Protein AF-A0AAD9UDI4-F1 (afdb_monomer_lite)

Foldseek 3Di:
DLVVVLVVVLVLLLVLLVVLLVLLCVQQVCLLVVFPPDPPPPPVVVQVPDPQVLSVLLVVLQVVVVVPAPPDDDDCVVVLCVVVCHRPNCCDLQFQQVGAAWGDPDPPDIDGNLVSLVVSLVVSLVVVLVSLVVVLVVLVVVLVVVVVCVVCVVVCLVPPQDDPVDPDPVVNVVSVVVSVVVVVVVVVVVVVVVVVVPDDPVVVVVLVVLVVVVVVVLVVLVVVLVVVLVVLVVPPPPPPDDSVVNSCSVCVSVVSVLVSLQVSLVVVVVSLVSNPDDPVRSCVVNLVSCLRHPPPPVCCVVAQHAPPPLNVLSVSLVLSLCCSQVCSGGVCSSVVVSVVSVVVVVVVVVCVVPGHDHHPDDDPSSPSVSVSSVVSSVSSVVRVVVVVCQQPPNADDSNGGHCNSDRGSCVVVVVVLVVDDPVSVVVVVVCVDPVNVVVVVVVVD

Organism: Ridgeia piscesae (NCBI:txid27915)

pLDDT: mean 74.96, std 14.23, range [34.75, 96.38]

Sequence (445 aa):
MGKKRDLSFLRWLFLVNVVIFVLMFFFATIPQLAFPDDTATPNETMYYNTPNKNIKRAYNCSALYVVDEPDNPSGVQPLIDFLLGTGWMEKKIAFYGAYKDNRVLSTSYSYNLPLAYILVVLSYFFLSLVFVVRKTANTVRDRLMDTQCNLAQYSRLAFTFWDYTISDEANSTILHKNIVRENKDLLEENQRAKDKENMSTKMKVQLWAIRIGINILVIGILALACYIVFLVKSETNYKNKTPLEQLALSFMVSLTITALNSIVPFGFKKMVPYEKYSFADEVNVTLARLIENKDWSISKIIGLQEFDIPKNILDLIYTEVLVWFGTFFAPMIPLMTVLKLVLVFYFKKLSLMYNFTPSSKTYRVGDAYFFVQIVLLGAYVVCITPIMYVVWSMSPSKGCGPFRSYDFMYETLSATIHSWPPWMEGIADFLASTAFSIPAFTTLA

InterPro domains:
  IPR012496 TMC domain [PF07810] (288-364)
  IPR038900 Transmembrane channel-like protein [PTHR23302] (8-290)

Secondary structure (DSSP, 8-state):
-HHHHHHHHHHHHHHHHHHHHHHHIIIIIHHHHHSPPPSS---HHHHHT-S-HHHHHHHHHHHHHHHTS-SS--TTHHHHHHHHT-TTTTTSTTSGGG--S-EEEETTEEE-HHHHHHHHHHHHHHHHHHHHHHHHHHHHHHHHHHHHGGGGHHHHHHHS---TT---HHHHHHHHHHHHHHHHHHHHHHHHHHHHHT--HHHHHHHHHHHHHHHHHHHHHHHHHHHHHHHHHHH---TT--HHHHHHHHHHHHHHHHHHHHHHHHHHHHHGGGG---HHHHHHHHHHHGGG-----THHHHS-----HHHHHHHHHHHHHHHHHHTTT-TTHHHHHHHHHHHHHHHHHHHHHHS-PPPS----HHHHHHHHHHHHHHHHHHHHHHHHHHHHHPPPPSSSSGGGGSSSTTHHHHHHHTTS-HHHHHHHHHHHSHHHHHHHHHHH-

Radius of gyration: 27.99 Å; chains: 1; bounding box: 73×53×74 Å

Structure (mmCIF, N/CA/C/O backbone):
data_AF-A0AAD9UDI4-F1
#
_entry.id   AF-A0AAD9UDI4-F1
#
loop_
_atom_site.group_PDB
_atom_site.id
_atom_site.type_symbol
_atom_site.label_atom_id
_atom_site.label_alt_id
_atom_site.label_comp_id
_atom_site.label_asym_id
_atom_site.label_entity_id
_atom_site.label_seq_id
_atom_site.pdbx_PDB_ins_code
_atom_site.Cartn_x
_atom_site.Cartn_y
_atom_site.Cartn_z
_atom_site.occupancy
_atom_site.B_iso_or_equiv
_atom_site.auth_seq_id
_atom_site.auth_comp_id
_atom_site.auth_asym_id
_atom_site.auth_atom_id
_atom_site.pdbx_PDB_model_num
ATOM 1 N N . MET A 1 1 ? -25.278 -12.153 13.740 1.00 34.75 1 MET A N 1
ATOM 2 C CA . MET A 1 1 ? -25.005 -11.289 12.560 1.00 34.75 1 MET A CA 1
ATOM 3 C C . MET A 1 1 ? -23.515 -11.014 12.291 1.00 34.75 1 MET A C 1
ATOM 5 O O . MET A 1 1 ? 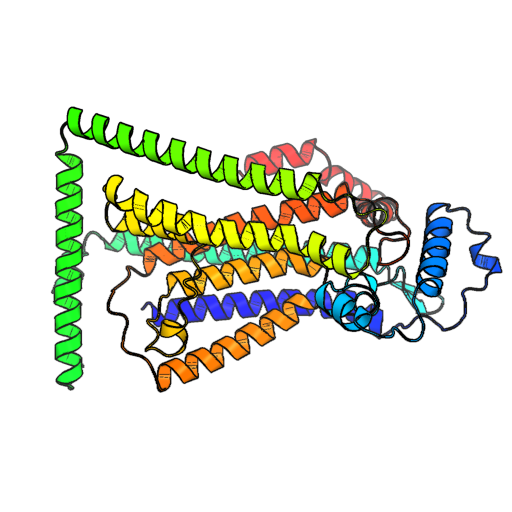-23.153 -10.993 11.120 1.00 34.75 1 MET A O 1
ATOM 9 N N . GLY A 1 2 ? -22.632 -10.877 13.296 1.00 41.66 2 GLY A N 1
ATOM 10 C CA . GLY A 1 2 ? -21.196 -10.580 13.077 1.00 41.66 2 GLY A CA 1
ATOM 11 C C . GLY A 1 2 ? -20.429 -11.557 12.178 1.00 41.66 2 GLY A C 1
ATOM 12 O O . GLY A 1 2 ? -19.783 -11.131 11.227 1.00 41.66 2 GLY A O 1
ATOM 13 N N . LYS A 1 3 ? -20.639 -12.870 12.349 1.00 43.81 3 LYS A N 1
ATOM 14 C CA . LYS A 1 3 ? -19.963 -13.923 11.561 1.00 43.81 3 LYS A CA 1
ATOM 15 C C . LYS A 1 3 ? -20.172 -13.816 10.034 1.00 43.81 3 LYS A C 1
ATOM 17 O O . LYS A 1 3 ? -19.318 -14.256 9.270 1.00 43.81 3 LYS A O 1
ATOM 22 N N . LYS A 1 4 ? -21.287 -13.224 9.568 1.00 52.34 4 LYS A N 1
ATOM 23 C CA . LYS A 1 4 ? -21.549 -12.986 8.130 1.00 52.34 4 LYS A CA 1
ATOM 24 C C . LYS A 1 4 ? -20.797 -11.759 7.586 1.00 52.34 4 LYS A C 1
ATOM 26 O O . LYS A 1 4 ? -20.401 -11.771 6.422 1.00 52.34 4 LYS A O 1
ATOM 31 N N . ARG A 1 5 ? -20.582 -10.719 8.404 1.00 60.38 5 ARG A N 1
ATOM 32 C CA . ARG A 1 5 ? -19.906 -9.472 7.998 1.00 60.38 5 ARG A CA 1
ATOM 33 C C . ARG A 1 5 ? -18.388 -9.647 7.882 1.00 60.38 5 ARG A C 1
ATOM 35 O O . ARG A 1 5 ? -17.819 -9.165 6.906 1.00 60.38 5 ARG A O 1
ATOM 42 N N . ASP A 1 6 ? -17.764 -10.423 8.772 1.00 60.69 6 ASP A N 1
ATOM 43 C CA . ASP A 1 6 ? -16.316 -10.704 8.742 1.00 60.69 6 ASP A CA 1
ATOM 44 C C . ASP A 1 6 ? -15.911 -11.461 7.473 1.00 60.69 6 ASP A C 1
ATOM 46 O O . ASP A 1 6 ? -14.985 -11.083 6.757 1.00 60.69 6 ASP A O 1
ATOM 50 N N . LEU A 1 7 ? -16.656 -12.521 7.152 1.00 67.69 7 LEU A N 1
ATOM 51 C CA . LEU A 1 7 ? -16.395 -13.337 5.970 1.00 67.69 7 LEU A CA 1
ATOM 52 C C . LEU A 1 7 ? -16.638 -12.550 4.676 1.00 67.69 7 LEU A C 1
ATOM 54 O O . LEU A 1 7 ? -15.930 -12.749 3.692 1.00 67.69 7 LEU A O 1
ATOM 58 N N . SER A 1 8 ? -17.616 -11.638 4.675 1.00 71.56 8 SER A N 1
ATOM 59 C CA . SER A 1 8 ? -17.850 -10.726 3.552 1.00 71.56 8 SER A CA 1
ATOM 60 C C . SER A 1 8 ? -16.670 -9.774 3.338 1.00 71.56 8 SER A C 1
ATOM 62 O O . SER A 1 8 ? -16.308 -9.527 2.190 1.00 71.56 8 SER A O 1
ATOM 64 N N . PHE A 1 9 ? -16.053 -9.271 4.413 1.00 77.62 9 PHE A N 1
ATOM 65 C CA . PHE A 1 9 ? -14.871 -8.413 4.325 1.00 77.62 9 PHE A CA 1
ATOM 66 C C . PHE A 1 9 ? -13.654 -9.169 3.778 1.00 77.62 9 PHE A C 1
ATOM 68 O O . PHE A 1 9 ? -13.048 -8.714 2.813 1.00 77.62 9 PHE A O 1
ATOM 75 N N . LEU A 1 10 ? -13.354 -10.361 4.307 1.00 79.19 10 LEU A N 1
ATOM 76 C CA . LEU A 1 10 ? -12.227 -11.172 3.833 1.00 79.19 10 LEU A CA 1
ATOM 77 C C . LEU A 1 10 ? -12.386 -11.584 2.358 1.00 79.19 10 LEU A C 1
ATOM 79 O O . LEU A 1 10 ? -11.431 -11.515 1.592 1.00 79.19 10 LEU A O 1
ATOM 83 N N . ARG A 1 11 ? -13.598 -11.984 1.944 1.00 84.75 11 ARG A N 1
ATOM 84 C CA . ARG A 1 11 ? -13.900 -12.321 0.539 1.00 84.75 11 ARG A CA 1
ATOM 85 C C . ARG A 1 11 ? -13.725 -11.124 -0.388 1.00 84.75 11 ARG A C 1
ATOM 87 O O . ARG A 1 11 ? -13.218 -11.280 -1.492 1.00 84.75 11 ARG A O 1
ATOM 94 N N . TRP A 1 12 ? -14.162 -9.949 0.056 1.00 86.69 12 TRP A N 1
ATOM 95 C CA . TRP A 1 12 ? -13.992 -8.712 -0.697 1.00 86.69 12 TRP A CA 1
ATOM 96 C C . TRP A 1 12 ? -12.506 -8.365 -0.856 1.00 86.69 12 TRP A C 1
ATOM 98 O O . TRP A 1 12 ? -12.067 -8.128 -1.976 1.00 86.69 12 TRP A O 1
ATOM 108 N N . LEU A 1 13 ? -11.721 -8.444 0.224 1.00 86.94 13 LEU A N 1
ATOM 109 C CA . LEU A 1 13 ? -10.280 -8.178 0.199 1.00 86.94 13 LEU A CA 1
ATOM 110 C C . LEU A 1 13 ? -9.529 -9.163 -0.707 1.00 86.94 13 LEU A C 1
ATOM 112 O O . LEU A 1 13 ? -8.665 -8.779 -1.491 1.00 86.94 13 LEU A O 1
ATOM 116 N N . PHE A 1 14 ? -9.895 -10.443 -0.637 1.00 90.88 14 PHE A N 1
ATOM 117 C CA . PHE A 1 14 ? -9.375 -11.469 -1.535 1.00 90.88 14 PHE A CA 1
ATOM 118 C C . PHE A 1 14 ? -9.647 -11.121 -3.004 1.00 90.88 14 PHE A C 1
ATOM 120 O O . PHE A 1 14 ? -8.740 -11.205 -3.826 1.00 90.88 14 PHE A O 1
ATOM 127 N N . LEU A 1 15 ? -10.868 -10.684 -3.333 1.00 91.69 15 LEU A N 1
ATOM 128 C CA . LEU A 1 15 ? -11.236 -10.307 -4.698 1.00 91.69 15 LEU A CA 1
ATOM 129 C C . LEU A 1 15 ? -10.432 -9.099 -5.194 1.00 91.69 15 LEU A C 1
ATOM 131 O O . LEU A 1 15 ? -9.954 -9.136 -6.323 1.00 91.69 15 LEU A O 1
ATOM 135 N N . VAL A 1 16 ? -10.234 -8.072 -4.360 1.00 91.75 16 VAL A N 1
ATOM 136 C CA . VAL A 1 16 ? -9.398 -6.907 -4.706 1.00 91.75 16 VAL A CA 1
ATOM 137 C C . VAL A 1 16 ? -7.974 -7.353 -5.048 1.00 91.75 16 VAL A C 1
ATOM 139 O O . VAL A 1 16 ? -7.483 -7.042 -6.131 1.00 91.75 16 VAL A O 1
ATOM 142 N N . ASN A 1 17 ? -7.352 -8.175 -4.199 1.00 94.31 17 ASN A N 1
ATOM 143 C CA . ASN A 1 17 ? -6.002 -8.692 -4.442 1.00 94.31 17 ASN A CA 1
ATOM 144 C C . ASN A 1 17 ? -5.905 -9.566 -5.704 1.00 94.31 17 ASN A C 1
ATOM 146 O O . ASN A 1 17 ? -4.922 -9.477 -6.438 1.00 94.31 17 ASN A O 1
ATOM 150 N N . VAL A 1 18 ? -6.926 -10.382 -5.994 1.00 95.50 18 VAL A N 1
ATOM 151 C CA . VAL A 1 18 ? -6.993 -11.167 -7.239 1.00 95.50 18 VAL A CA 1
ATOM 152 C C . VAL A 1 18 ? -7.091 -10.254 -8.459 1.00 95.50 18 VAL A C 1
ATOM 154 O O . VAL A 1 18 ? -6.395 -10.494 -9.439 1.00 95.50 18 VAL A O 1
ATOM 157 N N . VAL A 1 19 ? -7.908 -9.199 -8.412 1.00 95.31 19 VAL A N 1
ATOM 158 C CA . VAL A 1 19 ? -8.025 -8.236 -9.518 1.00 95.31 19 VAL A CA 1
ATOM 159 C C . VAL A 1 19 ? -6.694 -7.523 -9.762 1.00 95.31 19 VAL A C 1
ATOM 161 O O . VAL A 1 19 ? -6.252 -7.464 -10.907 1.00 95.31 19 VAL A O 1
ATOM 164 N N . ILE A 1 20 ? -6.020 -7.046 -8.708 1.00 95.44 20 ILE A N 1
ATOM 165 C CA . ILE A 1 20 ? -4.698 -6.405 -8.828 1.00 95.44 20 ILE A CA 1
ATOM 166 C C . ILE A 1 20 ? -3.686 -7.387 -9.434 1.00 95.44 20 ILE A C 1
ATOM 168 O O . ILE A 1 20 ? -2.970 -7.032 -10.371 1.00 95.44 20 ILE A O 1
ATOM 172 N N . PHE A 1 21 ? -3.659 -8.635 -8.949 1.00 96.06 21 PHE A N 1
ATOM 173 C CA . PHE A 1 21 ? -2.795 -9.676 -9.501 1.00 96.06 21 PHE A CA 1
ATOM 174 C C . PHE A 1 21 ? -3.061 -9.903 -10.989 1.00 96.06 21 PHE A C 1
ATOM 176 O O . PHE A 1 21 ? -2.122 -9.884 -11.773 1.00 96.06 21 PHE A O 1
ATOM 183 N N . VAL A 1 22 ? -4.321 -10.093 -11.384 1.00 96.38 22 VAL A N 1
ATOM 184 C CA . VAL A 1 22 ? -4.717 -10.328 -12.779 1.00 96.38 22 VAL A CA 1
ATOM 185 C C . VAL A 1 22 ? -4.260 -9.166 -13.662 1.00 96.38 22 VAL A C 1
ATOM 187 O O . VAL A 1 22 ? -3.608 -9.398 -14.675 1.00 96.38 22 VAL A O 1
ATOM 190 N N . LEU A 1 23 ? -4.512 -7.918 -13.261 1.00 95.44 23 LEU A N 1
ATOM 191 C CA . LEU A 1 23 ? -4.089 -6.744 -14.028 1.00 95.44 23 LEU A CA 1
ATOM 192 C C . LEU A 1 23 ? -2.566 -6.701 -14.226 1.00 95.44 23 LEU A C 1
ATOM 194 O O . LEU A 1 23 ? -2.099 -6.592 -15.360 1.00 95.44 23 LEU A O 1
ATOM 198 N N . MET A 1 24 ? -1.784 -6.862 -13.155 1.00 94.06 24 MET A N 1
ATOM 199 C CA . MET A 1 24 ? -0.318 -6.893 -13.254 1.00 94.06 24 MET A CA 1
ATOM 200 C C . MET A 1 24 ? 0.180 -8.096 -14.056 1.00 94.06 24 MET A C 1
ATOM 202 O O . MET A 1 24 ? 1.095 -7.975 -14.874 1.00 94.06 24 MET A O 1
ATOM 206 N N . PHE A 1 25 ? -0.428 -9.262 -13.854 1.00 94.00 25 PHE A N 1
ATOM 207 C CA . PHE A 1 25 ? -0.023 -10.493 -14.507 1.00 94.00 25 PHE A CA 1
ATOM 208 C C . PHE A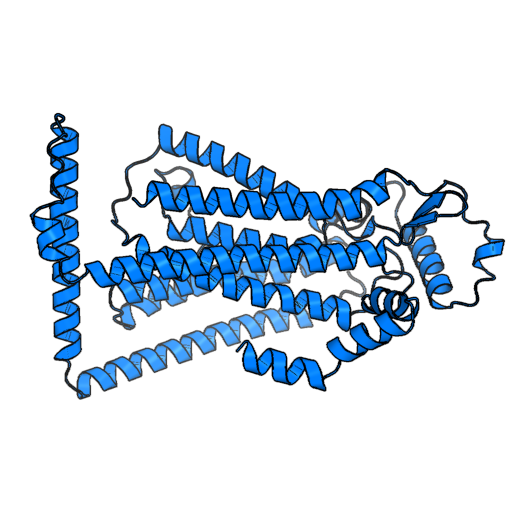 1 25 ? -0.202 -10.388 -16.023 1.00 94.00 25 PHE A C 1
ATOM 210 O O . PHE A 1 25 ? 0.764 -10.558 -16.767 1.00 94.00 25 PHE A O 1
ATOM 217 N N . PHE A 1 26 ? -1.401 -10.024 -16.480 1.00 92.88 26 PHE A N 1
ATOM 218 C CA . PHE A 1 26 ? -1.726 -9.988 -17.904 1.00 92.88 26 PHE A CA 1
ATOM 219 C C . PHE A 1 26 ? -1.021 -8.870 -18.674 1.00 92.88 26 PHE A C 1
ATOM 221 O O . PHE A 1 26 ? -0.564 -9.111 -19.787 1.00 92.88 26 PHE A O 1
ATOM 228 N N . PHE A 1 27 ? -0.913 -7.668 -18.108 1.00 91.56 27 PHE A N 1
ATOM 229 C CA . PHE A 1 27 ? -0.419 -6.505 -18.852 1.00 91.56 27 PHE A CA 1
ATOM 230 C C . PHE A 1 27 ? 1.062 -6.184 -18.610 1.00 91.56 27 PHE A C 1
ATOM 232 O O . PHE A 1 27 ? 1.684 -5.542 -19.455 1.00 91.56 27 PHE A O 1
ATOM 239 N N . ALA A 1 28 ? 1.659 -6.624 -17.498 1.00 90.44 28 ALA A N 1
ATOM 240 C CA . ALA A 1 28 ? 3.089 -6.429 -17.251 1.00 90.44 28 ALA A CA 1
ATOM 241 C C . ALA A 1 28 ? 3.876 -7.739 -17.379 1.00 90.44 28 ALA A C 1
ATOM 243 O O . ALA A 1 28 ? 4.884 -7.788 -18.083 1.00 90.44 28 ALA A O 1
ATOM 244 N N . THR A 1 29 ? 3.431 -8.821 -16.731 1.00 90.69 29 THR A N 1
ATOM 245 C CA . THR A 1 29 ? 4.267 -10.033 -16.622 1.00 90.69 29 THR A CA 1
ATOM 246 C C . THR A 1 29 ? 4.198 -10.960 -17.829 1.00 90.69 29 THR A C 1
ATOM 248 O O . THR A 1 29 ? 5.227 -11.495 -18.233 1.00 90.69 29 THR A O 1
ATOM 251 N N . ILE A 1 30 ? 3.025 -11.126 -18.450 1.00 89.62 30 ILE A N 1
ATOM 252 C CA . ILE A 1 30 ? 2.883 -11.962 -19.647 1.00 89.62 30 ILE A CA 1
ATOM 253 C C . ILE A 1 30 ? 3.705 -11.396 -20.812 1.00 89.62 30 ILE A C 1
ATOM 255 O O . ILE A 1 30 ? 4.467 -12.171 -21.380 1.00 89.62 30 ILE A O 1
ATOM 259 N N . PRO A 1 31 ? 3.657 -10.090 -21.156 1.00 86.81 31 PRO A N 1
ATOM 260 C CA . PRO A 1 31 ? 4.488 -9.549 -22.235 1.00 86.81 31 PRO A CA 1
ATOM 261 C C . PRO A 1 31 ? 5.990 -9.725 -21.984 1.00 86.81 31 PRO A C 1
ATOM 263 O O . PRO A 1 31 ? 6.748 -9.986 -22.910 1.00 86.81 31 PRO A O 1
ATOM 266 N N . GLN A 1 32 ? 6.419 -9.640 -20.723 1.00 84.31 32 GLN A N 1
ATOM 267 C CA . GLN A 1 32 ? 7.802 -9.893 -20.324 1.00 84.31 32 GLN A CA 1
ATOM 268 C C . GLN A 1 32 ? 8.217 -11.365 -20.516 1.00 84.31 32 GLN A C 1
ATOM 270 O O . GLN A 1 32 ? 9.372 -11.634 -20.836 1.00 84.31 32 GLN A O 1
ATOM 275 N N . LEU A 1 33 ? 7.302 -12.312 -20.291 1.00 85.50 33 LEU A N 1
ATOM 276 C CA . LEU A 1 33 ? 7.546 -13.755 -20.409 1.00 85.50 33 LEU A CA 1
ATOM 277 C C . LEU A 1 33 ? 7.392 -14.284 -21.838 1.00 85.50 33 LEU A C 1
ATOM 279 O O . LEU A 1 33 ? 8.125 -15.180 -22.244 1.00 85.50 33 LEU A O 1
ATOM 283 N N . ALA A 1 34 ? 6.415 -13.759 -22.573 1.00 83.00 34 ALA A N 1
ATOM 284 C CA . ALA A 1 34 ? 6.065 -14.199 -23.918 1.00 83.00 34 ALA A CA 1
ATOM 285 C C . ALA A 1 34 ? 7.059 -13.698 -24.974 1.00 83.00 34 ALA A C 1
ATOM 287 O O . ALA A 1 34 ? 7.254 -14.371 -25.982 1.00 83.00 34 ALA A O 1
ATOM 288 N N . PHE A 1 35 ? 7.697 -12.547 -24.726 1.00 74.38 35 PHE A N 1
ATOM 289 C CA . PHE A 1 35 ? 8.680 -11.933 -25.620 1.00 74.38 35 PHE A CA 1
ATOM 290 C C . PHE A 1 35 ? 10.028 -11.789 -24.898 1.00 74.38 35 PHE A C 1
ATOM 292 O O . PHE A 1 35 ? 10.403 -10.676 -24.500 1.00 74.38 35 PHE A O 1
ATOM 299 N N . PRO A 1 36 ? 10.748 -12.906 -24.664 1.00 63.44 36 PRO A N 1
ATOM 300 C CA . PRO A 1 36 ? 12.128 -12.832 -24.206 1.00 63.44 36 PRO A CA 1
ATOM 301 C C . PRO A 1 36 ? 12.946 -12.028 -25.221 1.00 63.44 36 PRO A C 1
ATOM 303 O O . PRO A 1 36 ? 12.663 -12.074 -26.416 1.00 63.44 36 PRO A O 1
ATOM 306 N N . ASP A 1 37 ? 13.918 -11.249 -24.741 1.00 61.72 37 ASP A N 1
ATOM 307 C CA . ASP A 1 37 ? 14.823 -10.534 -25.643 1.00 61.72 37 ASP A CA 1
ATOM 308 C C . ASP A 1 37 ? 15.454 -11.552 -26.591 1.00 61.72 37 ASP A C 1
ATOM 310 O O . ASP A 1 37 ? 15.987 -12.564 -26.123 1.00 61.72 37 ASP A O 1
ATOM 314 N N . ASP A 1 38 ? 15.412 -11.283 -27.897 1.00 48.44 38 ASP A N 1
ATOM 315 C CA . ASP A 1 38 ? 16.282 -11.992 -28.821 1.00 48.44 38 ASP A CA 1
ATOM 316 C C . ASP A 1 38 ? 17.700 -11.911 -28.247 1.00 48.44 38 ASP A C 1
ATOM 318 O O . ASP A 1 38 ? 18.226 -10.831 -27.979 1.00 48.44 38 ASP A O 1
ATOM 322 N N . THR A 1 39 ? 18.337 -13.063 -28.057 1.00 42.59 39 THR A N 1
ATOM 323 C CA . THR A 1 39 ? 19.748 -13.197 -27.662 1.00 42.59 39 THR A CA 1
ATOM 324 C C . THR A 1 39 ? 20.714 -12.593 -28.684 1.00 42.59 39 THR A C 1
ATOM 326 O O . THR A 1 39 ? 21.928 -12.721 -28.541 1.00 42.59 39 THR A O 1
ATOM 329 N N . ALA A 1 40 ? 20.200 -11.934 -29.722 1.00 40.81 40 ALA A N 1
ATOM 330 C CA . ALA A 1 40 ? 20.961 -10.962 -30.463 1.00 40.81 40 ALA A CA 1
ATOM 331 C C . ALA A 1 40 ? 21.312 -9.832 -29.492 1.00 40.81 40 ALA A C 1
ATOM 333 O O . ALA A 1 40 ? 20.506 -8.945 -29.216 1.00 40.81 40 ALA A O 1
ATOM 334 N N . THR A 1 41 ? 22.549 -9.862 -28.990 1.00 41.84 41 THR A N 1
ATOM 335 C CA . THR A 1 41 ? 23.316 -8.640 -28.736 1.00 41.84 41 THR A CA 1
ATOM 336 C C . THR A 1 41 ? 22.799 -7.574 -29.701 1.00 41.84 41 THR A C 1
ATOM 338 O O . THR A 1 41 ? 22.911 -7.799 -30.914 1.00 41.84 41 THR A O 1
ATOM 341 N N . PRO A 1 42 ? 22.133 -6.501 -29.233 1.00 48.66 42 PRO A N 1
ATOM 342 C CA . PRO A 1 42 ? 21.654 -5.485 -30.154 1.00 48.66 42 PRO A CA 1
ATOM 343 C C . PRO A 1 42 ? 22.873 -5.087 -30.966 1.00 48.66 42 PRO A C 1
ATOM 345 O O . PRO A 1 42 ? 23.898 -4.794 -30.353 1.00 48.66 42 PRO A O 1
ATOM 348 N N . ASN A 1 43 ? 22.802 -5.208 -32.300 1.00 47.19 43 ASN A N 1
ATOM 349 C CA . ASN A 1 43 ? 23.931 -4.923 -33.184 1.00 47.19 43 ASN A CA 1
ATOM 350 C C . ASN A 1 43 ? 24.608 -3.660 -32.657 1.00 47.19 43 ASN A C 1
ATOM 352 O O . ASN A 1 43 ? 23.994 -2.591 -32.699 1.00 47.19 43 ASN A O 1
ATOM 356 N N . GLU A 1 44 ? 25.812 -3.798 -32.088 1.00 52.41 44 GLU A N 1
ATOM 357 C CA . GLU A 1 44 ? 26.450 -2.742 -31.289 1.00 52.41 44 GLU A CA 1
ATOM 358 C C . GLU A 1 44 ? 26.473 -1.416 -32.075 1.00 52.41 44 GLU A C 1
ATOM 360 O O . GLU A 1 44 ? 26.285 -0.325 -31.537 1.00 52.41 44 GLU A O 1
ATOM 365 N N . THR A 1 45 ? 26.557 -1.537 -33.400 1.00 49.91 45 THR A N 1
ATOM 366 C CA . THR A 1 45 ? 26.513 -0.481 -34.411 1.00 49.91 45 THR A CA 1
ATOM 367 C C . THR A 1 45 ? 25.213 0.337 -34.473 1.00 49.91 45 THR A C 1
ATOM 369 O O . THR A 1 45 ? 25.282 1.544 -34.696 1.00 49.91 45 THR A O 1
ATOM 372 N N . MET A 1 46 ? 24.028 -0.244 -34.262 1.00 50.81 46 MET A N 1
ATOM 373 C CA . MET A 1 46 ? 22.750 0.496 -34.279 1.00 50.81 46 MET A CA 1
ATOM 374 C C . MET A 1 46 ? 22.580 1.353 -33.015 1.00 50.81 46 MET A C 1
ATOM 376 O O . MET A 1 46 ? 21.991 2.435 -33.044 1.00 50.81 46 MET A O 1
ATOM 380 N N . TYR A 1 47 ? 23.151 0.889 -31.906 1.00 56.72 47 TYR A N 1
ATOM 381 C CA . TYR A 1 47 ? 23.025 1.514 -30.601 1.00 56.72 47 TYR A CA 1
ATOM 382 C C . TYR A 1 47 ? 23.959 2.725 -30.422 1.00 56.72 47 TYR A C 1
ATOM 384 O O . TYR A 1 47 ? 23.517 3.786 -29.972 1.00 56.72 47 TYR A O 1
ATOM 392 N N . TYR A 1 48 ? 25.226 2.628 -30.857 1.00 55.28 48 TYR A N 1
ATOM 393 C CA . TYR A 1 48 ? 26.164 3.764 -30.827 1.00 55.28 48 TYR A CA 1
ATOM 394 C C . TYR A 1 48 ? 25.705 4.967 -31.669 1.00 55.28 48 TYR A C 1
ATOM 396 O O . TYR A 1 48 ? 26.110 6.095 -31.377 1.00 55.28 48 TYR A O 1
ATOM 404 N N . ASN A 1 49 ? 24.830 4.734 -32.652 1.00 58.81 49 ASN A N 1
ATOM 405 C CA . ASN A 1 49 ? 24.318 5.737 -33.587 1.00 58.81 49 ASN A CA 1
ATOM 406 C C . ASN A 1 49 ? 22.996 6.395 -33.149 1.00 58.81 49 ASN A C 1
ATOM 408 O O . ASN A 1 49 ? 22.470 7.245 -33.868 1.00 58.81 49 ASN A O 1
ATOM 412 N N . THR A 1 50 ? 22.442 6.043 -31.983 1.00 69.81 50 THR A N 1
ATOM 413 C CA . THR A 1 50 ? 21.202 6.667 -31.495 1.00 69.81 50 THR A CA 1
ATOM 414 C C . THR A 1 50 ? 21.466 8.106 -31.012 1.00 69.81 50 THR A C 1
ATOM 416 O O . THR A 1 50 ? 22.305 8.305 -30.130 1.00 69.81 50 THR A O 1
ATOM 419 N N . PRO A 1 51 ? 20.731 9.125 -31.510 1.00 69.75 51 PRO A N 1
ATOM 420 C CA . PRO A 1 51 ? 20.906 10.517 -31.076 1.00 69.75 51 PRO A CA 1
ATOM 421 C C . PRO A 1 51 ? 20.397 10.778 -29.645 1.00 69.75 51 PRO A C 1
ATOM 423 O O . PRO A 1 51 ? 20.738 11.792 -29.034 1.00 69.75 51 PRO A O 1
ATOM 426 N N . ASN A 1 52 ? 19.594 9.870 -29.081 1.00 78.69 52 ASN A N 1
ATOM 427 C CA . ASN A 1 52 ? 19.047 9.998 -27.733 1.00 78.69 52 ASN A CA 1
ATOM 428 C C . ASN A 1 52 ? 20.081 9.607 -26.654 1.00 78.69 52 ASN A C 1
ATOM 430 O O . ASN A 1 52 ? 20.415 8.435 -26.462 1.00 78.69 52 ASN A O 1
ATOM 434 N N . LYS A 1 53 ? 20.549 10.610 -25.900 1.00 82.19 53 LYS A N 1
ATOM 435 C CA . LYS A 1 53 ? 21.530 10.462 -24.810 1.00 82.19 53 LYS A CA 1
ATOM 436 C C . LYS A 1 53 ? 21.039 9.571 -23.661 1.00 82.19 53 LYS A C 1
ATOM 438 O O . LYS A 1 53 ? 21.860 8.907 -23.029 1.00 82.19 53 LYS A O 1
ATOM 443 N N . ASN A 1 54 ? 19.732 9.537 -23.398 1.00 79.62 54 ASN A N 1
ATOM 444 C CA . ASN A 1 54 ? 19.155 8.785 -22.280 1.00 79.62 54 ASN A CA 1
ATOM 445 C C . ASN A 1 54 ? 19.143 7.292 -22.559 1.00 79.62 54 ASN A C 1
ATOM 447 O O . ASN A 1 54 ? 19.553 6.510 -21.701 1.00 79.62 54 ASN A O 1
ATOM 451 N N . ILE A 1 55 ? 18.796 6.929 -23.796 1.00 77.56 55 ILE A N 1
ATOM 452 C CA . ILE A 1 55 ? 18.960 5.571 -24.304 1.00 77.56 55 ILE A CA 1
ATOM 453 C C . ILE A 1 55 ? 20.432 5.188 -24.166 1.00 77.56 55 ILE A C 1
ATOM 455 O O . ILE A 1 55 ? 20.700 4.238 -23.438 1.00 77.56 55 ILE A O 1
ATOM 459 N N . LYS A 1 56 ? 21.363 6.015 -24.698 1.00 78.62 56 LYS A N 1
ATOM 460 C CA . LYS A 1 56 ? 22.826 5.795 -24.636 1.00 78.62 56 LYS A CA 1
ATOM 461 C C . LYS A 1 56 ? 23.333 5.462 -23.221 1.00 78.62 56 LYS A C 1
ATOM 463 O O . LYS A 1 56 ? 24.142 4.550 -23.027 1.00 78.62 56 LYS A O 1
ATOM 468 N N . ARG A 1 57 ? 22.861 6.221 -22.231 1.00 80.00 57 ARG A N 1
ATOM 469 C CA . ARG A 1 57 ? 23.227 6.068 -20.820 1.00 80.00 57 ARG A CA 1
ATOM 470 C C . ARG A 1 57 ? 22.651 4.792 -20.206 1.00 80.00 57 ARG A C 1
ATOM 472 O O . ARG A 1 57 ? 23.363 4.135 -19.454 1.00 80.00 57 ARG A O 1
ATOM 479 N N . ALA A 1 58 ? 21.410 4.438 -20.534 1.00 79.50 58 ALA A N 1
ATOM 480 C CA . ALA A 1 58 ? 20.739 3.264 -19.988 1.00 79.50 58 ALA A CA 1
ATOM 481 C C . ALA A 1 58 ? 21.480 1.961 -20.320 1.00 79.50 58 ALA A C 1
ATOM 483 O O . ALA A 1 58 ? 21.813 1.210 -19.413 1.00 79.50 58 ALA A O 1
ATOM 484 N N . TYR A 1 59 ? 21.846 1.715 -21.581 1.00 76.31 59 TYR A N 1
ATOM 485 C CA . TYR A 1 59 ? 22.573 0.484 -21.933 1.00 76.31 59 TYR A CA 1
ATOM 486 C C . TYR A 1 59 ? 23.972 0.427 -21.333 1.00 76.31 59 TYR A C 1
ATOM 488 O O . TYR A 1 59 ? 24.372 -0.630 -20.869 1.00 76.31 59 TYR A O 1
ATOM 496 N N . ASN A 1 60 ? 24.718 1.543 -21.319 1.00 78.38 60 ASN A N 1
ATOM 497 C CA . ASN A 1 60 ? 26.044 1.561 -20.704 1.00 78.38 60 ASN A CA 1
ATOM 498 C C . ASN A 1 60 ? 25.932 1.193 -19.220 1.00 78.38 60 ASN A C 1
ATOM 500 O O . ASN A 1 60 ? 26.714 0.386 -18.728 1.00 78.38 60 ASN A O 1
ATOM 504 N N . CYS A 1 61 ? 24.926 1.737 -18.526 1.00 79.88 61 CYS A N 1
ATOM 505 C CA . CYS A 1 61 ? 24.628 1.360 -17.151 1.00 79.88 61 CYS A CA 1
ATOM 506 C C . CYS A 1 61 ? 24.201 -0.108 -17.039 1.00 79.88 61 CYS A C 1
ATOM 508 O O . CYS A 1 61 ? 24.724 -0.794 -16.175 1.00 79.88 61 CYS A O 1
ATOM 510 N N . SER A 1 62 ? 23.309 -0.613 -17.896 1.00 77.50 62 SER A N 1
ATOM 511 C CA . SER A 1 62 ? 22.884 -2.020 -17.882 1.00 77.50 62 SER A CA 1
ATOM 512 C C . SER A 1 62 ? 24.033 -2.994 -18.165 1.00 77.50 62 SER A C 1
ATOM 514 O O . SER A 1 62 ? 24.090 -4.045 -17.540 1.00 77.50 62 SER A O 1
ATOM 516 N N . ALA A 1 63 ? 24.951 -2.661 -19.076 1.00 72.50 63 ALA A N 1
ATOM 517 C CA . ALA A 1 63 ? 26.107 -3.489 -19.409 1.00 72.50 63 ALA A CA 1
ATOM 518 C C . ALA A 1 63 ? 27.100 -3.553 -18.242 1.00 72.50 63 ALA A C 1
ATOM 520 O O . ALA A 1 63 ? 27.505 -4.642 -17.852 1.00 72.50 63 ALA A O 1
ATOM 521 N N . LEU A 1 64 ? 27.417 -2.406 -17.628 1.00 70.44 64 LEU A N 1
ATOM 522 C CA . LEU A 1 64 ? 28.226 -2.354 -16.403 1.00 70.44 64 LEU A CA 1
ATOM 523 C C . LEU A 1 64 ? 27.570 -3.154 -15.267 1.00 70.44 64 LEU A C 1
ATOM 525 O O . LEU A 1 64 ? 28.228 -3.932 -14.590 1.00 70.44 64 LEU A O 1
ATOM 529 N N . TYR A 1 65 ? 26.248 -3.040 -15.136 1.00 68.88 65 TYR A N 1
ATOM 530 C CA . TYR A 1 65 ? 25.468 -3.722 -14.105 1.00 68.88 65 TYR A CA 1
ATOM 531 C C . TYR A 1 65 ? 25.475 -5.255 -14.220 1.00 68.88 65 TYR A C 1
ATOM 533 O O . TYR A 1 65 ? 25.281 -5.953 -13.229 1.00 68.88 65 TYR A O 1
ATOM 541 N N . VAL A 1 66 ? 25.658 -5.799 -15.427 1.00 66.31 66 VAL A N 1
ATOM 542 C CA . VAL A 1 66 ? 25.782 -7.250 -15.643 1.00 66.31 66 VAL A CA 1
ATOM 543 C C . VAL A 1 66 ? 27.198 -7.741 -15.334 1.00 66.31 66 VAL A C 1
ATOM 545 O O . VAL A 1 66 ? 27.342 -8.856 -14.851 1.00 66.31 66 VAL A O 1
ATOM 548 N N . VAL A 1 67 ? 28.223 -6.919 -15.578 1.00 57.47 67 VAL A N 1
ATOM 549 C CA . VAL A 1 67 ? 29.640 -7.280 -15.380 1.00 57.47 67 VAL A CA 1
ATOM 550 C C . VAL A 1 67 ? 30.062 -7.221 -13.905 1.00 57.47 67 VAL A C 1
ATOM 552 O O . VAL A 1 67 ? 30.956 -7.958 -13.502 1.00 57.47 67 VAL A O 1
ATOM 555 N N . ASP A 1 68 ? 29.406 -6.395 -13.087 1.00 58.34 68 ASP A N 1
ATOM 556 C CA . ASP A 1 68 ? 29.695 -6.277 -11.648 1.00 58.34 68 ASP A CA 1
ATOM 557 C C . ASP A 1 68 ? 29.115 -7.430 -10.794 1.00 58.34 68 ASP A C 1
ATOM 559 O O . ASP A 1 68 ? 29.375 -7.497 -9.589 1.00 58.34 68 ASP A O 1
ATOM 563 N N . GLU A 1 69 ? 28.330 -8.346 -11.375 1.00 61.03 69 GLU A N 1
ATOM 564 C CA . GLU A 1 69 ? 27.752 -9.476 -10.641 1.00 61.03 69 GLU A CA 1
ATOM 565 C C . GLU A 1 69 ? 28.718 -10.678 -10.648 1.00 61.03 69 GLU A C 1
ATOM 567 O O . GLU A 1 69 ? 29.102 -11.151 -11.717 1.00 61.03 69 GLU A O 1
ATOM 572 N N . PRO A 1 70 ? 29.140 -11.204 -9.483 1.00 60.03 70 PRO A N 1
ATOM 573 C CA . PRO A 1 70 ? 30.021 -12.364 -9.448 1.00 60.03 70 PRO A CA 1
ATOM 574 C C . PRO A 1 70 ? 29.287 -13.602 -9.984 1.00 60.03 70 PRO A C 1
ATOM 576 O O . PRO A 1 70 ? 28.277 -14.008 -9.414 1.00 60.03 70 PRO A O 1
ATOM 579 N N . ASP A 1 71 ? 29.839 -14.249 -11.018 1.00 59.66 71 ASP A N 1
ATOM 580 C CA . ASP A 1 71 ? 29.279 -15.458 -11.658 1.00 59.66 71 ASP A CA 1
ATOM 581 C C . ASP A 1 71 ? 28.995 -16.612 -10.673 1.00 59.66 71 ASP A C 1
ATOM 583 O O . ASP A 1 71 ? 28.192 -17.503 -10.951 1.00 59.66 71 ASP A O 1
ATOM 587 N N . ASN A 1 72 ? 29.651 -16.609 -9.507 1.00 63.66 72 ASN A N 1
ATOM 588 C CA . ASN A 1 72 ? 29.411 -17.561 -8.430 1.00 63.66 72 ASN A CA 1
ATOM 589 C C . ASN A 1 72 ? 29.598 -16.883 -7.055 1.00 63.66 72 ASN A C 1
ATOM 591 O O . ASN A 1 72 ? 30.716 -16.850 -6.530 1.00 63.66 72 ASN A O 1
ATOM 595 N N . PRO A 1 73 ? 28.541 -16.301 -6.460 1.00 66.00 73 PRO A N 1
ATOM 596 C CA . PRO A 1 73 ? 28.650 -15.619 -5.175 1.00 66.00 73 PRO A CA 1
ATOM 597 C C . PRO A 1 73 ? 28.971 -16.626 -4.058 1.00 66.00 73 PRO A C 1
ATOM 599 O O . PRO A 1 73 ? 28.122 -17.401 -3.623 1.00 66.00 73 PRO A O 1
ATOM 602 N N . SER A 1 74 ? 30.215 -16.626 -3.575 1.00 68.56 74 SER A N 1
ATOM 603 C CA . SER A 1 74 ? 30.664 -17.487 -2.475 1.00 68.56 74 SER A CA 1
ATOM 604 C C . SER A 1 74 ? 30.396 -16.859 -1.099 1.00 68.56 74 SER A C 1
ATOM 606 O O . SER A 1 74 ? 30.592 -15.658 -0.912 1.00 68.56 74 SER A O 1
ATOM 608 N N . GLY A 1 75 ? 30.029 -17.673 -0.104 1.00 75.44 75 GLY A N 1
ATOM 609 C CA . GLY A 1 75 ? 29.877 -17.243 1.294 1.00 75.44 75 GLY A CA 1
ATOM 610 C C . GLY A 1 75 ? 28.453 -16.809 1.663 1.00 75.44 75 GLY A C 1
ATOM 611 O O . GLY A 1 75 ? 27.484 -17.453 1.274 1.00 75.44 75 GLY A O 1
ATOM 612 N N . VAL A 1 76 ? 28.318 -15.738 2.455 1.00 77.81 76 VAL A N 1
ATOM 613 C CA . VAL A 1 76 ? 27.018 -15.233 2.957 1.00 77.81 76 VAL A CA 1
ATOM 614 C C . VAL A 1 76 ? 26.286 -14.311 1.974 1.00 77.81 76 VAL A C 1
ATOM 616 O O . VAL A 1 76 ? 25.129 -13.974 2.209 1.00 77.81 76 VAL A O 1
ATOM 619 N N . GLN A 1 77 ? 26.921 -13.929 0.862 1.00 76.88 77 GLN A N 1
ATOM 620 C CA . GLN A 1 77 ? 26.376 -12.978 -0.112 1.00 76.88 77 GLN A CA 1
ATOM 621 C C . GLN A 1 77 ? 25.013 -13.396 -0.705 1.00 76.88 77 GLN A C 1
ATOM 623 O O . GLN A 1 77 ? 24.108 -12.568 -0.689 1.00 76.88 77 GLN A O 1
ATOM 628 N N . PRO A 1 78 ? 24.775 -14.668 -1.100 1.00 81.25 78 PRO A N 1
ATOM 629 C CA . PRO A 1 78 ? 23.465 -15.083 -1.616 1.00 81.25 78 PRO A CA 1
ATOM 630 C C . PRO A 1 78 ? 22.335 -14.953 -0.588 1.00 81.25 78 PRO A C 1
ATOM 632 O O . PRO A 1 78 ? 21.191 -14.679 -0.951 1.00 81.25 78 PRO A O 1
ATOM 635 N N . LEU A 1 79 ? 22.651 -15.160 0.698 1.00 81.50 79 LEU A N 1
ATOM 636 C CA . LEU A 1 79 ? 21.709 -14.996 1.805 1.00 81.50 79 LEU A CA 1
ATOM 637 C C . LEU A 1 79 ? 21.434 -13.511 2.077 1.00 81.50 79 LEU A C 1
ATOM 639 O O . LEU A 1 79 ? 20.294 -13.145 2.342 1.00 81.50 79 LEU A O 1
ATOM 643 N N . ILE A 1 80 ? 22.461 -12.663 1.990 1.00 78.38 80 ILE A N 1
ATOM 644 C CA . ILE A 1 80 ? 22.335 -11.202 2.090 1.00 78.38 80 ILE A CA 1
ATOM 645 C C . ILE A 1 80 ? 21.441 -10.675 0.959 1.00 78.38 80 ILE A C 1
ATOM 647 O O . ILE A 1 80 ? 20.479 -9.959 1.228 1.00 78.38 80 ILE A O 1
ATOM 651 N N . ASP A 1 81 ? 21.692 -11.114 -0.274 1.00 79.19 81 ASP A N 1
ATOM 652 C CA . ASP A 1 81 ? 20.893 -10.796 -1.461 1.00 79.19 81 ASP A CA 1
ATOM 653 C C . ASP A 1 81 ? 19.444 -11.279 -1.324 1.00 79.19 81 ASP A C 1
ATOM 655 O O . ASP A 1 81 ? 18.503 -10.558 -1.659 1.00 79.19 81 ASP A O 1
ATOM 659 N N . PHE A 1 82 ? 19.240 -12.467 -0.742 1.00 83.06 82 PHE A N 1
ATOM 660 C CA . PHE A 1 82 ? 17.907 -12.974 -0.423 1.00 83.06 82 PHE A CA 1
ATOM 661 C C . PHE A 1 82 ? 17.180 -12.116 0.631 1.00 83.06 82 PHE A C 1
ATOM 663 O O . PHE A 1 82 ? 15.992 -11.836 0.497 1.00 83.06 82 PHE A O 1
ATOM 670 N N . LEU A 1 83 ? 17.864 -11.684 1.692 1.00 79.88 83 LEU A N 1
ATOM 671 C CA . LEU A 1 83 ? 17.244 -10.890 2.760 1.00 79.88 83 LEU A CA 1
ATOM 672 C C . LEU A 1 83 ? 16.941 -9.449 2.330 1.00 79.88 83 LEU A C 1
ATOM 674 O O . LEU A 1 83 ? 15.951 -8.878 2.785 1.00 79.88 83 LEU A O 1
ATOM 678 N N . LEU A 1 84 ? 17.778 -8.867 1.469 1.00 74.44 84 LEU A N 1
ATOM 679 C CA . LEU A 1 84 ? 17.620 -7.501 0.962 1.00 74.44 84 LEU A CA 1
ATOM 680 C C . LEU A 1 84 ? 16.750 -7.415 -0.299 1.00 74.44 84 LEU A C 1
ATOM 682 O O . LEU A 1 84 ? 16.247 -6.337 -0.611 1.00 74.44 84 LEU A O 1
ATOM 686 N N . GLY A 1 85 ? 16.561 -8.520 -1.026 1.00 75.38 85 GLY A N 1
ATOM 687 C CA . GLY A 1 85 ? 15.904 -8.497 -2.334 1.00 75.38 85 GLY A CA 1
ATOM 688 C C . GLY A 1 85 ? 16.785 -7.970 -3.467 1.00 75.38 85 GLY A C 1
ATOM 689 O O . GLY A 1 85 ? 16.253 -7.547 -4.490 1.00 75.38 85 GLY A O 1
ATOM 690 N N . THR A 1 86 ? 18.107 -7.983 -3.292 1.00 76.94 86 THR A N 1
ATOM 691 C CA . THR A 1 86 ? 19.105 -7.429 -4.224 1.00 76.94 86 THR A CA 1
ATOM 692 C C . THR A 1 86 ? 19.850 -8.532 -4.989 1.00 76.94 86 THR A C 1
ATOM 694 O O . THR A 1 86 ? 19.630 -9.719 -4.748 1.00 76.94 86 THR A O 1
ATOM 697 N N . GLY A 1 87 ? 20.701 -8.158 -5.952 1.00 78.06 87 GLY A N 1
ATOM 698 C CA . GLY A 1 87 ? 21.563 -9.087 -6.699 1.00 78.06 87 GLY A CA 1
ATOM 699 C C . GLY A 1 87 ? 20.786 -10.067 -7.586 1.00 78.06 87 GLY A C 1
ATOM 700 O O . GLY A 1 87 ? 20.082 -9.684 -8.519 1.00 78.06 87 GLY A O 1
ATOM 701 N N . TRP A 1 88 ? 20.845 -11.360 -7.272 1.00 76.00 88 TRP A N 1
ATOM 702 C CA . TRP A 1 88 ? 20.178 -12.377 -8.092 1.00 76.00 88 TRP A CA 1
ATOM 703 C C . TRP A 1 88 ? 18.637 -12.299 -8.038 1.00 76.00 88 TRP A C 1
ATOM 705 O O . TRP A 1 88 ? 17.958 -12.786 -8.952 1.00 76.00 88 TRP A O 1
ATOM 715 N N . MET A 1 89 ? 18.064 -11.720 -6.971 1.00 78.44 89 MET A N 1
ATOM 716 C CA . MET A 1 89 ? 16.610 -11.646 -6.764 1.00 78.44 89 MET A CA 1
ATOM 717 C C . MET A 1 89 ? 15.942 -10.552 -7.595 1.00 78.44 89 MET A C 1
ATOM 719 O O . MET A 1 89 ? 14.908 -10.808 -8.206 1.00 78.44 89 MET A O 1
ATOM 723 N N . GLU A 1 90 ? 16.539 -9.367 -7.694 1.00 79.69 90 GLU A N 1
ATOM 724 C CA . GLU A 1 90 ? 15.992 -8.218 -8.442 1.00 79.69 90 GLU A CA 1
ATOM 725 C C . GLU A 1 90 ? 15.807 -8.488 -9.946 1.00 79.69 90 GLU A C 1
ATOM 727 O O . GLU A 1 90 ? 14.975 -7.848 -10.592 1.00 79.69 90 GLU A O 1
ATOM 732 N N . LYS A 1 91 ? 16.540 -9.466 -10.500 1.00 75.81 91 LYS A N 1
ATOM 733 C CA . LYS A 1 91 ? 16.419 -9.922 -11.895 1.00 75.81 91 LYS A CA 1
ATOM 734 C C . LYS A 1 91 ? 15.273 -10.919 -12.103 1.00 75.81 91 LYS A C 1
ATOM 736 O O . LYS A 1 91 ? 14.970 -11.284 -13.240 1.00 75.81 91 LYS A O 1
ATOM 741 N N . LYS A 1 92 ? 14.620 -11.389 -11.035 1.00 86.69 92 LYS A N 1
ATOM 742 C CA . LYS A 1 92 ? 13.457 -12.283 -11.121 1.00 86.69 92 LYS A CA 1
ATOM 743 C C . LYS A 1 92 ? 12.181 -11.486 -11.375 1.00 86.69 92 LYS A C 1
ATOM 745 O O . LYS A 1 92 ? 12.003 -10.395 -10.852 1.00 86.69 92 LYS A O 1
ATOM 750 N N . ILE A 1 93 ? 11.233 -12.095 -12.091 1.00 87.19 93 ILE A N 1
ATOM 751 C CA . ILE A 1 93 ? 9.935 -11.508 -12.500 1.00 87.19 93 ILE A CA 1
ATOM 752 C C . ILE A 1 93 ? 9.120 -10.951 -11.317 1.00 87.19 93 ILE A C 1
ATOM 754 O O . ILE A 1 93 ? 8.253 -10.097 -11.495 1.00 87.19 93 ILE A O 1
ATOM 758 N N . ALA A 1 94 ? 9.395 -11.415 -10.097 1.00 87.62 94 ALA A N 1
ATOM 759 C CA . ALA A 1 94 ? 8.768 -10.893 -8.892 1.00 87.62 94 ALA A CA 1
ATOM 760 C C . ALA A 1 94 ? 9.083 -9.410 -8.631 1.00 87.62 94 ALA A C 1
ATOM 762 O O . ALA A 1 94 ? 8.252 -8.729 -8.034 1.00 87.62 94 ALA A O 1
ATOM 763 N N . PHE A 1 95 ? 10.231 -8.915 -9.100 1.00 89.69 95 PHE A N 1
ATOM 764 C CA . PHE A 1 95 ? 10.747 -7.580 -8.819 1.00 89.69 95 PHE A CA 1
ATOM 765 C C . PHE A 1 95 ? 10.737 -6.689 -10.062 1.00 89.69 95 PHE A C 1
ATOM 767 O O . PHE A 1 95 ? 10.933 -7.144 -11.187 1.00 89.69 95 PHE A O 1
ATOM 774 N N . TYR A 1 96 ? 10.553 -5.388 -9.840 1.00 88.69 96 TYR A N 1
ATOM 775 C CA . TYR A 1 96 ? 10.539 -4.345 -10.868 1.00 88.69 96 TYR A CA 1
ATOM 776 C C . TYR A 1 96 ? 11.793 -4.348 -11.768 1.00 88.69 96 TYR A C 1
ATOM 778 O O . TYR A 1 96 ? 11.685 -4.077 -12.963 1.00 88.69 96 TYR A O 1
ATOM 786 N N . GLY A 1 97 ? 12.966 -4.715 -11.236 1.00 84.06 97 GLY A N 1
ATOM 787 C CA . GLY A 1 97 ? 14.236 -4.727 -11.975 1.00 84.06 97 GLY A CA 1
ATOM 788 C C . GLY A 1 97 ? 14.285 -5.697 -13.164 1.00 84.06 97 GLY A C 1
ATOM 789 O O . GLY A 1 97 ? 15.031 -5.454 -14.113 1.00 84.06 97 GLY A O 1
ATOM 790 N N . ALA A 1 98 ? 13.463 -6.750 -13.155 1.00 83.44 98 ALA A N 1
ATOM 791 C CA . ALA A 1 98 ? 13.404 -7.748 -14.223 1.00 83.44 98 ALA A CA 1
ATOM 792 C C . ALA A 1 98 ? 12.703 -7.254 -15.498 1.00 83.44 98 ALA A C 1
ATOM 794 O O . ALA A 1 98 ? 12.920 -7.802 -16.582 1.00 83.44 98 ALA A O 1
ATOM 795 N N . TYR A 1 99 ? 11.844 -6.243 -15.375 1.00 86.12 99 TYR A N 1
ATOM 796 C CA . TYR A 1 99 ? 11.049 -5.710 -16.475 1.00 86.12 99 TYR A CA 1
ATOM 797 C C . TYR A 1 99 ? 11.922 -4.756 -17.288 1.00 86.12 99 TYR A C 1
ATOM 799 O O . TYR A 1 99 ? 12.516 -3.835 -16.734 1.00 86.12 99 TYR A O 1
ATOM 807 N N . LYS A 1 100 ? 12.044 -5.002 -18.593 1.00 79.50 100 LYS A N 1
ATOM 808 C CA . LYS A 1 100 ? 12.867 -4.175 -19.493 1.00 79.50 100 LYS A CA 1
ATOM 809 C C . LYS A 1 100 ? 11.993 -3.162 -20.235 1.00 79.50 100 LYS A C 1
ATOM 811 O O . LYS A 1 100 ? 10.795 -3.072 -19.996 1.00 79.50 100 LYS A O 1
ATOM 816 N N . ASP A 1 101 ? 12.600 -2.348 -21.080 1.00 74.88 101 ASP A N 1
ATOM 817 C CA . ASP A 1 101 ? 11.892 -1.385 -21.921 1.00 74.88 101 ASP A CA 1
ATOM 818 C C . ASP A 1 101 ? 11.130 -2.081 -23.074 1.00 74.88 101 ASP A C 1
ATOM 820 O O . ASP A 1 101 ? 10.693 -3.226 -22.946 1.00 74.88 101 ASP A O 1
ATOM 824 N N . ASN A 1 102 ? 10.866 -1.356 -24.165 1.00 71.75 102 ASN A N 1
ATOM 825 C CA . ASN A 1 102 ? 9.978 -1.777 -25.250 1.00 71.75 102 ASN A CA 1
ATOM 826 C C . ASN A 1 102 ? 10.258 -3.206 -25.748 1.00 71.75 102 ASN A C 1
ATOM 828 O O . ASN A 1 102 ? 11.375 -3.534 -26.140 1.00 71.75 102 ASN A O 1
ATOM 832 N N . ARG A 1 103 ? 9.207 -4.031 -25.803 1.00 64.25 103 ARG A N 1
ATOM 833 C CA . ARG A 1 103 ? 9.252 -5.396 -26.340 1.00 64.25 103 ARG A CA 1
ATOM 834 C C . ARG A 1 103 ? 8.882 -5.384 -27.813 1.00 64.25 103 ARG A C 1
ATOM 836 O O . ARG A 1 103 ? 7.916 -4.732 -28.192 1.00 64.25 103 ARG A O 1
ATOM 843 N N . VAL A 1 104 ? 9.611 -6.106 -28.651 1.00 61.34 104 VAL A N 1
ATOM 844 C CA . VAL A 1 104 ? 9.275 -6.242 -30.074 1.00 61.34 104 VAL A CA 1
ATOM 845 C C . VAL A 1 104 ? 8.420 -7.502 -30.234 1.00 61.34 104 VAL A C 1
ATOM 847 O O . VAL A 1 104 ? 8.895 -8.600 -29.975 1.00 61.34 104 VAL A O 1
ATOM 850 N N . LEU A 1 105 ? 7.143 -7.345 -30.601 1.00 57.47 105 LEU A N 1
ATOM 851 C CA . LEU A 1 105 ? 6.206 -8.454 -30.855 1.00 57.47 105 LEU A CA 1
ATOM 852 C C . LEU A 1 105 ? 6.454 -9.101 -32.227 1.00 57.47 105 LEU A C 1
ATOM 854 O O . LEU A 1 105 ? 6.225 -10.292 -32.410 1.00 57.47 105 LEU A O 1
ATOM 858 N N . SER A 1 106 ? 6.846 -8.282 -33.208 1.00 55.72 106 SER A N 1
ATOM 859 C CA . SER A 1 106 ? 7.140 -8.637 -34.603 1.00 55.72 106 SER A CA 1
ATOM 860 C C . SER A 1 106 ? 7.828 -7.440 -35.286 1.00 55.72 106 SER A C 1
ATOM 862 O O . SER A 1 106 ? 7.852 -6.352 -34.711 1.00 55.72 106 SER A O 1
ATOM 864 N N . THR A 1 107 ? 8.325 -7.577 -36.523 1.00 56.75 107 THR A N 1
ATOM 865 C CA . THR A 1 107 ? 9.051 -6.530 -37.287 1.00 56.75 107 THR A CA 1
ATOM 866 C C . THR A 1 107 ? 8.302 -5.196 -37.447 1.00 56.75 107 THR A C 1
ATOM 868 O O . THR A 1 107 ? 8.901 -4.214 -37.877 1.00 56.75 107 THR A O 1
ATOM 871 N N . SER A 1 108 ? 7.010 -5.134 -37.106 1.00 57.59 108 SER A N 1
ATOM 872 C CA . SER A 1 108 ? 6.170 -3.931 -37.217 1.00 57.59 108 SER A CA 1
ATOM 873 C C . SER A 1 108 ? 5.404 -3.548 -35.944 1.00 57.59 108 SER A C 1
ATOM 875 O O . SER A 1 108 ? 4.775 -2.494 -35.929 1.00 57.59 108 SER A O 1
ATOM 877 N N . TYR A 1 109 ? 5.448 -4.353 -34.874 1.00 66.50 109 TYR A N 1
ATOM 878 C CA . TYR A 1 109 ? 4.692 -4.083 -33.644 1.00 66.50 109 TYR A CA 1
ATOM 879 C C . TYR A 1 109 ? 5.604 -4.131 -32.423 1.00 66.50 109 TYR A C 1
ATOM 881 O O . TYR A 1 109 ? 6.217 -5.159 -32.136 1.00 66.50 109 TYR A O 1
ATOM 889 N N . SER A 1 110 ? 5.660 -3.026 -31.679 1.00 73.75 110 SER A N 1
ATOM 890 C CA . SER A 1 110 ? 6.340 -2.937 -30.390 1.00 73.75 110 SER A CA 1
ATOM 891 C C . SER A 1 110 ? 5.327 -2.730 -29.264 1.00 73.75 110 SER A C 1
ATOM 893 O O . SER A 1 110 ? 4.376 -1.959 -29.377 1.00 73.75 110 SER A O 1
ATOM 895 N N . TYR A 1 111 ? 5.518 -3.446 -28.163 1.00 83.00 111 TYR A N 1
ATOM 896 C CA . TYR A 1 111 ? 4.779 -3.274 -26.926 1.00 83.00 111 TYR A CA 1
ATOM 897 C C . TYR A 1 111 ? 5.574 -2.372 -25.988 1.00 83.00 111 TYR A C 1
ATOM 899 O O . TYR A 1 111 ? 6.650 -2.736 -25.503 1.00 83.00 111 TYR A O 1
ATOM 907 N N . ASN A 1 112 ? 5.039 -1.181 -25.731 1.00 85.94 112 ASN A N 1
ATOM 908 C CA . ASN A 1 112 ? 5.628 -0.228 -24.800 1.00 85.94 112 ASN A CA 1
ATOM 909 C C . ASN A 1 112 ? 5.334 -0.671 -23.358 1.00 85.94 112 ASN A C 1
ATOM 911 O O . ASN A 1 112 ? 4.313 -0.307 -22.770 1.00 85.94 112 ASN A O 1
ATOM 915 N N . LEU A 1 113 ? 6.228 -1.500 -22.806 1.00 87.38 113 LEU A N 1
ATOM 916 C CA . LEU A 1 113 ? 6.113 -2.010 -21.441 1.00 87.38 113 LEU A CA 1
ATOM 917 C C . LEU A 1 113 ? 6.097 -0.884 -20.390 1.00 87.38 113 LEU A C 1
ATOM 919 O O . LEU A 1 113 ? 5.248 -0.957 -19.504 1.00 87.38 113 LEU A O 1
ATOM 923 N N . PRO A 1 114 ? 6.936 0.171 -20.481 1.00 90.00 114 PRO A N 1
ATOM 924 C CA . PRO A 1 114 ? 6.866 1.316 -19.567 1.00 90.00 114 PRO A CA 1
ATOM 925 C C . PRO A 1 114 ? 5.477 1.962 -19.507 1.00 90.00 114 PRO A C 1
ATOM 927 O O . PRO A 1 114 ? 4.942 2.204 -18.423 1.00 90.00 114 PRO A O 1
ATOM 930 N N . LEU A 1 115 ? 4.854 2.188 -20.666 1.00 90.25 115 LEU A N 1
ATOM 931 C CA . LEU A 1 115 ? 3.527 2.796 -20.742 1.00 90.25 115 LEU A CA 1
ATOM 932 C C . LEU A 1 115 ? 2.475 1.874 -20.133 1.00 90.25 115 LEU A C 1
ATOM 934 O O . LEU A 1 115 ? 1.691 2.301 -19.285 1.00 90.25 115 LEU A O 1
ATOM 938 N N . ALA A 1 116 ? 2.478 0.605 -20.548 1.00 91.88 116 ALA A N 1
ATOM 939 C CA . ALA A 1 116 ? 1.565 -0.395 -20.018 1.00 91.88 116 ALA A CA 1
ATOM 940 C C . ALA A 1 116 ? 1.688 -0.503 -18.494 1.00 91.88 116 ALA A C 1
ATOM 942 O O . ALA A 1 116 ? 0.678 -0.567 -17.803 1.00 91.88 116 ALA A O 1
ATOM 943 N N . TYR A 1 117 ? 2.907 -0.437 -17.958 1.00 92.94 117 TYR A N 1
ATOM 944 C CA . TYR A 1 117 ? 3.156 -0.489 -16.523 1.00 92.94 117 TYR A CA 1
ATOM 945 C C . TYR A 1 117 ? 2.469 0.663 -15.773 1.00 92.94 117 TYR A C 1
ATOM 947 O O . TYR A 1 117 ? 1.732 0.409 -14.821 1.00 92.94 117 TYR A O 1
ATOM 955 N N . ILE A 1 118 ? 2.626 1.917 -16.224 1.00 92.69 118 ILE A N 1
ATOM 956 C CA . ILE A 1 118 ? 1.938 3.075 -15.615 1.00 92.69 118 ILE A CA 1
ATOM 957 C C . ILE A 1 118 ? 0.420 2.939 -15.739 1.00 92.69 118 ILE A C 1
ATOM 959 O O . ILE A 1 118 ? -0.297 3.170 -14.767 1.00 92.69 118 ILE A O 1
ATOM 963 N N . LEU A 1 119 ? -0.084 2.544 -16.910 1.00 92.75 119 LEU A N 1
ATOM 964 C CA . LEU A 1 119 ? -1.523 2.398 -17.132 1.00 92.75 119 LEU A CA 1
ATOM 965 C C . LEU A 1 119 ? -2.134 1.323 -16.234 1.00 92.75 119 LEU A C 1
ATOM 967 O O . LEU A 1 119 ? -3.209 1.531 -15.674 1.00 92.75 119 LEU A O 1
ATOM 971 N N . VAL A 1 120 ? -1.442 0.201 -16.041 1.00 94.62 120 VAL A N 1
ATOM 972 C CA . VAL A 1 120 ? -1.882 -0.850 -15.121 1.00 94.62 120 VAL A CA 1
ATOM 973 C C . VAL A 1 120 ? -1.901 -0.327 -13.693 1.00 94.62 120 VAL A C 1
ATOM 975 O O . VAL A 1 120 ? -2.892 -0.543 -12.995 1.00 94.62 120 VAL A O 1
ATOM 978 N N . VAL A 1 121 ? -0.868 0.417 -13.285 1.00 93.44 121 VAL A N 1
ATOM 979 C CA . VAL A 1 121 ? -0.801 1.043 -11.959 1.00 93.44 121 VAL A CA 1
ATOM 980 C C . VAL A 1 121 ? -1.989 1.972 -11.723 1.00 93.44 121 VAL A C 1
ATOM 982 O O . VAL A 1 121 ? -2.727 1.805 -10.752 1.00 93.44 121 VAL A O 1
ATOM 985 N N . LEU A 1 122 ? -2.242 2.887 -12.657 1.00 93.00 122 LEU A N 1
ATOM 986 C CA . LEU A 1 122 ? -3.397 3.783 -12.608 1.00 93.00 122 LEU A CA 1
ATOM 987 C C . LEU A 1 122 ? -4.720 3.006 -12.579 1.00 93.00 122 LEU A C 1
ATOM 989 O O . LEU A 1 122 ? -5.614 3.339 -11.799 1.00 93.00 122 LEU A O 1
ATOM 993 N N . SER A 1 123 ? -4.839 1.945 -13.382 1.00 93.06 123 SER A N 1
ATOM 994 C CA . SER A 1 123 ? -6.059 1.142 -13.471 1.00 93.06 123 SER A CA 1
ATOM 995 C C . SER A 1 123 ? -6.365 0.386 -12.178 1.00 93.06 123 SER A C 1
ATOM 997 O O . SER A 1 123 ? -7.511 0.411 -11.722 1.00 93.06 123 SER A O 1
ATOM 999 N N . TYR A 1 124 ? -5.369 -0.248 -11.543 1.00 94.50 124 TYR A N 1
ATOM 1000 C CA . TYR A 1 124 ? -5.614 -1.004 -10.318 1.00 94.50 124 TYR A CA 1
ATOM 1001 C C . TYR A 1 124 ? -5.893 -0.066 -9.146 1.00 94.50 124 TYR A C 1
ATOM 1003 O O . TYR A 1 124 ? -6.743 -0.398 -8.320 1.00 94.50 124 TYR A O 1
ATOM 1011 N N . PHE A 1 125 ? -5.245 1.105 -9.076 1.00 93.88 125 PHE A N 1
ATOM 1012 C CA . PHE A 1 125 ? -5.583 2.124 -8.083 1.00 93.88 125 PHE A CA 1
ATOM 1013 C C . PHE A 1 125 ? -7.023 2.591 -8.281 1.00 93.88 125 PHE A C 1
ATOM 1015 O O . PHE A 1 125 ? -7.839 2.475 -7.370 1.00 93.88 125 PHE A O 1
ATOM 1022 N N . PHE A 1 126 ? -7.391 3.008 -9.492 1.00 91.94 126 PHE A N 1
ATOM 1023 C CA . PHE A 1 126 ? -8.754 3.448 -9.784 1.00 91.94 126 PHE A CA 1
ATOM 1024 C C . PHE A 1 126 ? -9.811 2.392 -9.421 1.00 91.94 126 PHE A C 1
ATOM 1026 O O . PHE A 1 126 ? -10.776 2.690 -8.715 1.00 91.94 126 PHE A O 1
ATOM 1033 N N . LEU A 1 127 ? -9.615 1.137 -9.835 1.00 91.62 127 LEU A N 1
ATOM 1034 C CA . LEU A 1 127 ? -10.531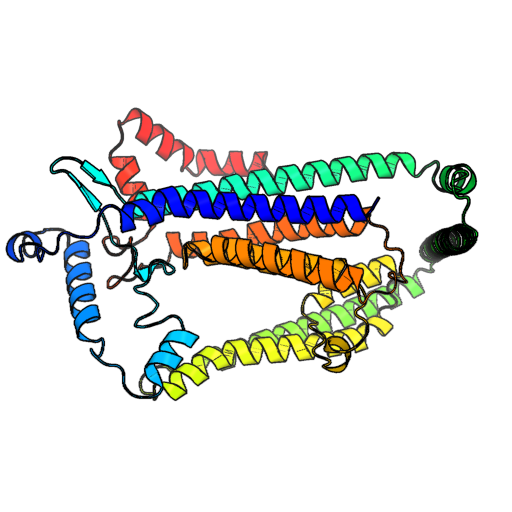 0.045 -9.498 1.00 91.62 127 LEU A CA 1
ATOM 1035 C C . LEU A 1 127 ? -10.580 -0.216 -7.987 1.00 91.62 127 LEU A C 1
ATOM 1037 O O . LEU A 1 127 ? -11.665 -0.409 -7.436 1.00 91.62 127 LEU A O 1
ATOM 1041 N N . SER A 1 128 ? -9.436 -0.167 -7.301 1.00 91.94 128 SER A N 1
ATOM 1042 C CA . SER A 1 128 ? -9.367 -0.311 -5.842 1.00 91.94 128 SER A CA 1
ATOM 1043 C C . SER A 1 128 ? -10.125 0.812 -5.133 1.00 91.94 128 SER A C 1
ATOM 1045 O O . SER A 1 128 ? -10.904 0.526 -4.225 1.00 91.94 128 SER A O 1
ATOM 1047 N N . LEU A 1 129 ? -10.004 2.063 -5.594 1.00 90.81 129 LEU A N 1
ATOM 1048 C CA . LEU A 1 129 ? -10.780 3.194 -5.080 1.00 90.81 129 LEU A CA 1
ATOM 1049 C C . LEU A 1 129 ? -12.282 2.951 -5.240 1.00 90.81 129 LEU A C 1
ATOM 1051 O O . LEU A 1 129 ? -13.027 3.078 -4.270 1.00 90.81 129 LEU A O 1
ATOM 1055 N N . VAL A 1 130 ? -12.735 2.558 -6.435 1.00 90.00 130 VAL A N 1
ATOM 1056 C CA . VAL A 1 130 ? -14.154 2.264 -6.692 1.00 90.00 130 VAL A CA 1
ATOM 1057 C C . VAL A 1 130 ? -14.657 1.159 -5.760 1.00 90.00 130 VAL A C 1
ATOM 1059 O O . VAL A 1 130 ? -15.732 1.292 -5.165 1.00 90.00 130 VAL A O 1
ATOM 1062 N N . PHE A 1 131 ? -13.887 0.082 -5.584 1.00 90.00 131 PHE A N 1
ATOM 1063 C CA . PHE A 1 131 ? -14.258 -1.009 -4.685 1.00 90.00 131 PHE A CA 1
ATOM 1064 C C . PHE A 1 131 ? -14.313 -0.575 -3.218 1.00 90.00 131 PHE A C 1
ATOM 1066 O O . PHE A 1 131 ? -15.279 -0.925 -2.533 1.00 90.00 131 PHE A O 1
ATOM 1073 N N . VAL A 1 132 ? -13.321 0.185 -2.743 1.00 89.19 132 VAL A N 1
ATOM 1074 C CA . VAL A 1 132 ? -13.262 0.701 -1.367 1.00 89.19 132 VAL A CA 1
ATOM 1075 C C . VAL A 1 132 ? -14.429 1.653 -1.120 1.00 89.19 132 VAL A C 1
ATOM 1077 O O . VAL A 1 132 ? -15.204 1.434 -0.194 1.00 89.19 132 VAL A O 1
ATOM 1080 N N . VAL A 1 133 ? -14.639 2.649 -1.985 1.00 89.50 133 VAL A N 1
ATOM 1081 C CA . VAL A 1 133 ? -15.726 3.631 -1.852 1.00 89.50 133 VAL A CA 1
ATOM 1082 C C . VAL A 1 133 ? -17.089 2.947 -1.864 1.00 89.50 133 VAL A C 1
ATOM 1084 O O . VAL A 1 133 ? -17.915 3.219 -0.993 1.00 89.50 133 VAL A O 1
ATOM 1087 N N . ARG A 1 134 ? -17.332 2.004 -2.785 1.00 87.94 134 ARG A N 1
ATOM 1088 C CA . ARG A 1 134 ? -18.599 1.258 -2.835 1.00 87.94 134 ARG A CA 1
ATOM 1089 C C . ARG A 1 134 ? -18.832 0.456 -1.555 1.00 87.94 134 ARG A C 1
ATOM 1091 O O . ARG A 1 134 ? -19.958 0.400 -1.057 1.00 87.94 134 ARG A O 1
ATOM 1098 N N . LYS A 1 135 ? -17.786 -0.171 -1.009 1.00 85.56 135 LYS A N 1
ATOM 1099 C CA . LYS A 1 135 ? -17.883 -0.941 0.236 1.00 85.56 135 LYS A CA 1
ATOM 1100 C C . LYS A 1 135 ? -18.143 -0.033 1.437 1.00 85.56 135 LYS A C 1
ATOM 1102 O O . LYS A 1 135 ? -19.036 -0.339 2.234 1.00 85.56 135 LYS A O 1
ATOM 1107 N N . THR A 1 136 ? -17.432 1.086 1.534 1.00 85.44 136 THR A N 1
ATOM 1108 C CA . THR A 1 136 ? -17.625 2.098 2.575 1.00 85.44 136 THR A CA 1
ATOM 1109 C C . THR A 1 136 ? -19.031 2.684 2.504 1.00 85.44 136 THR A C 1
ATOM 1111 O O . THR A 1 136 ? -19.726 2.681 3.513 1.00 85.44 136 THR A O 1
ATOM 1114 N N . ALA A 1 137 ? -19.510 3.075 1.319 1.00 86.50 137 ALA A N 1
ATOM 1115 C CA . ALA A 1 137 ? -20.851 3.625 1.115 1.00 86.50 137 ALA A CA 1
ATOM 1116 C C . ALA A 1 137 ? -21.960 2.651 1.541 1.00 86.50 137 ALA A C 1
ATOM 1118 O O . ALA A 1 137 ? -22.887 3.041 2.251 1.00 86.50 137 ALA A O 1
ATOM 1119 N N . ASN A 1 138 ? -21.844 1.370 1.178 1.00 84.12 138 ASN A N 1
ATOM 1120 C CA . ASN A 1 138 ? -22.786 0.346 1.636 1.00 84.12 138 ASN A CA 1
ATOM 1121 C C . ASN A 1 138 ? -22.738 0.177 3.161 1.00 84.12 138 ASN A C 1
ATOM 1123 O O . ASN A 1 138 ? -23.777 0.086 3.801 1.00 84.12 138 ASN A O 1
ATOM 1127 N N . THR A 1 139 ? -21.545 0.214 3.755 1.00 80.50 139 THR A N 1
ATOM 1128 C CA . THR A 1 139 ? -21.379 0.117 5.215 1.00 80.50 139 THR A CA 1
ATOM 1129 C C . THR A 1 139 ? -21.983 1.327 5.939 1.00 80.50 139 THR A C 1
ATOM 1131 O O . THR A 1 139 ? -22.591 1.171 6.997 1.00 80.50 139 THR A O 1
ATOM 1134 N N . VAL A 1 140 ? -21.849 2.530 5.370 1.00 80.38 140 VAL A N 1
ATOM 1135 C CA . VAL A 1 140 ? -22.481 3.757 5.880 1.00 80.38 140 VAL A CA 1
ATOM 1136 C C . VAL A 1 140 ? -24.001 3.644 5.786 1.00 80.38 140 VAL A C 1
ATOM 1138 O O . VAL A 1 140 ? -24.688 3.926 6.764 1.00 80.38 140 VAL A O 1
ATOM 1141 N N . ARG A 1 141 ? -24.530 3.191 4.643 1.00 83.62 141 ARG A N 1
ATOM 1142 C CA . ARG A 1 141 ? -25.970 2.967 4.452 1.00 83.62 141 ARG A CA 1
ATOM 1143 C C . ARG A 1 141 ? -26.522 1.993 5.491 1.00 83.62 141 ARG A C 1
ATOM 1145 O O . ARG A 1 141 ? -27.493 2.333 6.159 1.00 83.62 141 ARG A O 1
ATOM 1152 N N . ASP A 1 142 ? -25.882 0.837 5.664 1.00 77.38 142 ASP A N 1
ATOM 1153 C CA . ASP A 1 142 ? -26.297 -0.174 6.643 1.00 77.38 142 ASP A CA 1
ATOM 1154 C C . ASP A 1 142 ? -26.336 0.416 8.066 1.00 77.38 142 ASP A C 1
ATOM 1156 O O . ASP A 1 142 ? -27.272 0.177 8.825 1.00 77.38 142 ASP A O 1
ATOM 1160 N N . ARG A 1 143 ? -25.356 1.260 8.414 1.00 73.12 143 ARG A N 1
ATOM 1161 C CA . ARG A 1 143 ? -25.293 1.946 9.714 1.00 73.12 143 ARG A CA 1
ATOM 1162 C C . ARG A 1 143 ? -26.402 2.981 9.906 1.00 73.12 143 ARG A C 1
ATOM 1164 O O . ARG A 1 143 ? -26.962 3.084 10.998 1.00 73.12 143 ARG A O 1
ATOM 1171 N N . LEU A 1 144 ? -26.702 3.774 8.879 1.00 74.12 144 LEU A N 1
ATOM 1172 C CA . LEU A 1 144 ? -27.782 4.764 8.931 1.00 74.12 144 LEU A CA 1
ATOM 1173 C C . LEU A 1 144 ? -29.140 4.077 9.131 1.00 74.12 144 LEU A C 1
ATOM 1175 O O . LEU A 1 144 ? -29.937 4.540 9.947 1.00 74.12 144 LEU A O 1
ATOM 1179 N N . MET A 1 145 ? -29.356 2.937 8.467 1.00 71.12 145 MET A N 1
ATOM 1180 C CA . MET A 1 145 ? -30.555 2.114 8.656 1.00 71.12 145 MET A CA 1
ATOM 1181 C C . MET A 1 145 ? -30.640 1.538 10.079 1.00 71.12 145 MET A C 1
ATOM 1183 O O . MET A 1 145 ? -31.693 1.632 10.706 1.00 71.12 145 MET A O 1
ATOM 1187 N N . ASP A 1 146 ? -29.533 1.027 10.633 1.00 66.31 146 ASP A N 1
ATOM 1188 C CA . ASP A 1 146 ? -29.488 0.549 12.026 1.00 66.31 146 ASP A CA 1
ATOM 1189 C C . ASP A 1 146 ? -29.789 1.676 13.038 1.00 66.31 146 ASP A C 1
ATOM 1191 O O . ASP A 1 146 ? -30.448 1.444 14.053 1.00 66.31 146 ASP A O 1
ATOM 1195 N N . THR A 1 147 ? -29.363 2.914 12.758 1.00 62.25 147 THR A N 1
ATOM 1196 C CA . THR A 1 147 ? -29.564 4.063 13.662 1.00 62.25 147 THR A CA 1
ATOM 1197 C C . THR A 1 147 ? -31.038 4.472 13.761 1.00 62.25 147 THR A C 1
ATOM 1199 O O . THR A 1 147 ? -31.509 4.794 14.851 1.00 62.25 147 THR A O 1
ATOM 1202 N N . GLN A 1 148 ? -31.796 4.402 12.661 1.00 56.09 148 GLN A N 1
ATOM 1203 C CA . GLN A 1 148 ? -33.243 4.663 12.662 1.00 56.09 148 GLN A CA 1
ATOM 1204 C C . GLN A 1 148 ? -34.035 3.648 13.505 1.00 56.09 148 GLN A C 1
ATOM 1206 O O . GLN A 1 148 ? -35.079 3.994 14.056 1.00 56.09 148 GLN A O 1
ATOM 1211 N N . CYS A 1 149 ? -33.527 2.424 13.685 1.00 52.28 149 CYS A N 1
ATOM 1212 C CA . CYS A 1 149 ? -34.148 1.414 14.547 1.00 52.28 149 CYS A CA 1
ATOM 1213 C C . CYS A 1 149 ? -33.858 1.590 16.052 1.00 52.28 149 CYS A C 1
ATOM 1215 O O . CYS A 1 149 ? -34.461 0.881 16.862 1.00 52.28 149 CYS A O 1
ATOM 1217 N N . ASN A 1 150 ? -32.987 2.523 16.461 1.00 54.41 150 ASN A N 1
ATOM 1218 C CA . ASN A 1 150 ? -32.620 2.698 17.875 1.00 54.41 150 ASN A CA 1
ATOM 1219 C C . ASN A 1 150 ? -33.756 3.251 18.759 1.00 54.41 150 ASN A C 1
ATOM 1221 O O . ASN A 1 150 ? -33.719 3.051 19.971 1.00 54.41 150 ASN A O 1
ATOM 1225 N N . LEU A 1 151 ? -34.814 3.855 18.198 1.00 50.84 151 LEU A N 1
ATOM 1226 C CA . LEU A 1 151 ? -35.992 4.265 18.988 1.00 50.84 151 LEU A CA 1
ATOM 1227 C C . LEU A 1 151 ? -36.767 3.076 19.599 1.00 50.84 151 LEU A C 1
ATOM 1229 O O . LEU A 1 151 ? -37.538 3.266 20.534 1.00 50.84 151 LEU A O 1
ATOM 1233 N N . ALA A 1 152 ? -36.534 1.851 19.116 1.00 54.12 152 ALA A N 1
ATOM 1234 C CA . ALA A 1 152 ? -37.140 0.616 19.618 1.00 54.12 152 ALA A CA 1
ATOM 1235 C C . ALA A 1 152 ? -36.111 -0.331 20.269 1.00 54.12 152 ALA A C 1
ATOM 1237 O O . ALA A 1 152 ? -36.349 -1.531 20.367 1.00 54.12 152 ALA A O 1
ATOM 1238 N N . GLN A 1 153 ? -34.940 0.167 20.687 1.00 62.25 153 GLN A N 1
ATOM 1239 C CA . GLN A 1 153 ? -33.818 -0.684 21.105 1.00 62.25 153 GLN A CA 1
ATOM 1240 C C . GLN A 1 153 ? -34.161 -1.581 22.305 1.00 62.25 153 GLN A C 1
ATOM 1242 O O . GLN A 1 153 ? -33.921 -2.784 22.254 1.00 62.25 153 GLN A O 1
ATOM 1247 N N . TYR A 1 154 ? -34.794 -1.028 23.343 1.00 63.75 154 TYR A N 1
ATOM 1248 C CA . TYR A 1 154 ? -35.206 -1.799 24.521 1.00 63.75 154 TYR A CA 1
ATOM 1249 C C . TYR A 1 154 ? -36.391 -2.723 24.248 1.00 63.75 154 TYR A C 1
ATOM 1251 O O . TYR A 1 154 ? -36.397 -3.863 24.702 1.00 63.75 154 TYR A O 1
ATOM 1259 N N . SER A 1 155 ? -37.383 -2.265 23.480 1.00 67.25 155 SER A N 1
ATOM 1260 C CA . SER A 1 155 ? -38.561 -3.074 23.159 1.00 67.25 155 SER A CA 1
ATOM 1261 C C . SER A 1 155 ? -38.201 -4.240 22.240 1.00 67.25 155 SER A C 1
ATOM 1263 O O . SER A 1 155 ? -38.615 -5.367 22.488 1.00 67.25 155 SER A O 1
ATOM 1265 N N . ARG A 1 156 ? -37.349 -4.026 21.233 1.00 66.38 156 ARG A N 1
ATOM 1266 C CA . ARG A 1 156 ? -36.838 -5.101 20.375 1.00 66.38 156 ARG A CA 1
ATOM 1267 C C . ARG A 1 156 ? -36.038 -6.120 21.187 1.00 66.38 156 ARG A C 1
ATOM 1269 O O . ARG A 1 156 ? -36.246 -7.320 21.018 1.00 66.38 156 ARG A O 1
ATOM 1276 N N . LEU A 1 157 ? -35.164 -5.667 22.084 1.00 67.75 157 LEU A N 1
ATOM 1277 C CA . LEU A 1 157 ? -34.366 -6.557 22.931 1.00 67.75 157 LEU A CA 1
ATOM 1278 C C . LEU A 1 157 ? -35.230 -7.340 23.938 1.00 67.75 157 LEU A C 1
ATOM 1280 O O . LEU A 1 157 ? -34.965 -8.507 24.195 1.00 67.75 157 LEU A O 1
ATOM 1284 N N . ALA A 1 158 ? -36.289 -6.735 24.478 1.00 69.50 158 ALA A N 1
ATOM 1285 C CA . ALA A 1 158 ? -37.200 -7.413 25.397 1.00 69.50 158 ALA A CA 1
ATOM 1286 C C . ALA A 1 158 ? -38.126 -8.418 24.687 1.00 69.50 158 ALA A C 1
ATOM 1288 O O . ALA A 1 158 ? -38.341 -9.513 25.198 1.00 69.50 158 ALA A O 1
ATOM 1289 N N . PHE A 1 159 ? -38.664 -8.065 23.512 1.00 70.75 159 PHE A N 1
ATOM 1290 C CA . PHE A 1 159 ? -39.730 -8.838 22.857 1.00 70.75 159 PHE A CA 1
ATOM 1291 C C . PHE A 1 159 ? -39.268 -9.764 21.725 1.00 70.75 159 PHE A C 1
ATOM 1293 O O . PHE A 1 159 ? -39.968 -10.721 21.417 1.00 70.75 159 PHE A O 1
ATOM 1300 N N . THR A 1 160 ? -38.124 -9.507 21.083 1.00 71.00 160 THR A N 1
ATOM 1301 C CA . THR A 1 160 ? -37.698 -10.257 19.875 1.00 71.00 160 THR A CA 1
ATOM 1302 C C . THR A 1 160 ? -36.382 -11.009 20.036 1.00 71.00 160 THR A C 1
ATOM 1304 O O . THR A 1 160 ? -35.916 -11.645 19.095 1.00 71.00 160 THR A O 1
ATOM 1307 N N . PHE A 1 161 ? -35.754 -10.922 21.208 1.00 72.44 161 PHE A N 1
ATOM 1308 C CA . PHE A 1 161 ? -34.410 -11.460 21.406 1.00 72.44 161 PHE A CA 1
ATOM 1309 C C . PHE A 1 161 ? -34.398 -12.943 21.793 1.00 72.44 161 PHE A C 1
ATOM 1311 O O . PHE A 1 161 ? -33.416 -13.633 21.522 1.00 72.44 161 PHE A O 1
ATOM 1318 N N . TRP A 1 162 ? -35.471 -13.450 22.411 1.00 79.06 162 TRP A N 1
ATOM 1319 C CA . TRP A 1 162 ? -35.561 -14.869 22.742 1.00 79.06 162 TRP A CA 1
ATOM 1320 C C . TRP A 1 162 ? -35.851 -15.700 21.490 1.00 79.06 162 TRP A C 1
ATOM 1322 O O . TRP A 1 162 ? -36.861 -15.496 20.816 1.00 79.06 162 TRP A O 1
ATOM 1332 N N . ASP A 1 163 ? -34.969 -16.652 21.193 1.00 76.56 163 ASP A N 1
ATOM 1333 C CA . ASP A 1 163 ? -35.175 -17.619 20.121 1.00 76.56 163 ASP A CA 1
ATOM 1334 C C . ASP A 1 163 ? -35.910 -18.844 20.678 1.00 76.56 163 ASP A C 1
ATOM 1336 O O . ASP A 1 163 ? -35.338 -19.686 21.372 1.00 76.56 163 ASP A O 1
ATOM 1340 N N . TYR A 1 164 ? -37.206 -18.930 20.381 1.00 78.19 164 TYR A N 1
ATOM 1341 C CA . TYR A 1 164 ? -38.076 -20.015 20.839 1.00 78.19 164 TYR A CA 1
ATOM 1342 C C . TYR A 1 164 ? -37.809 -21.359 20.144 1.00 78.19 164 TYR A C 1
ATOM 1344 O O . TYR A 1 164 ? -38.402 -22.363 20.528 1.00 78.19 164 TYR A O 1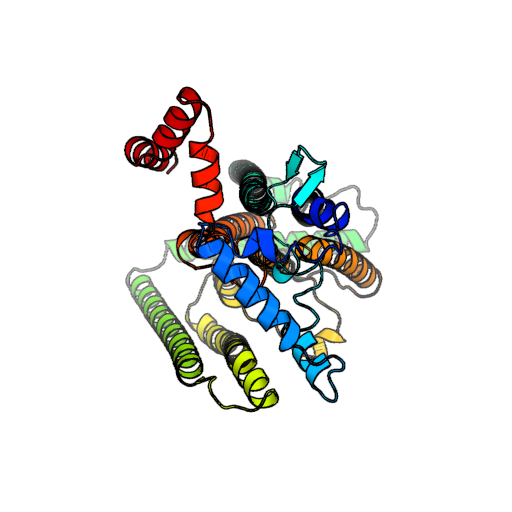
ATOM 1352 N N . THR A 1 165 ? -36.929 -21.405 19.138 1.00 77.88 165 THR A N 1
ATOM 1353 C CA . THR A 1 165 ? -36.588 -22.646 18.423 1.00 77.88 165 THR A CA 1
ATOM 1354 C C . THR A 1 165 ? -35.461 -23.444 19.087 1.00 77.88 165 THR A C 1
ATOM 1356 O O . THR A 1 165 ? -35.125 -24.538 18.634 1.00 77.88 165 THR A O 1
ATOM 1359 N N . ILE A 1 166 ? -34.890 -22.937 20.185 1.00 74.88 166 ILE A N 1
ATOM 1360 C CA . ILE A 1 166 ? -33.815 -23.605 20.923 1.00 74.88 166 ILE A CA 1
ATOM 1361 C C . ILE A 1 166 ? -34.400 -24.688 21.834 1.00 74.88 166 ILE A C 1
ATOM 1363 O O . ILE A 1 166 ? -35.030 -24.392 22.846 1.00 74.88 166 ILE A O 1
ATOM 1367 N N . SER A 1 167 ? -34.142 -25.949 21.494 1.00 75.69 167 SER A N 1
ATOM 1368 C CA . SER A 1 167 ? -34.530 -27.120 22.291 1.00 75.69 167 SER A CA 1
ATOM 1369 C C . SER A 1 167 ? -33.437 -27.612 23.248 1.00 75.69 167 SER A C 1
ATOM 1371 O O . SER A 1 167 ? -33.714 -28.428 24.119 1.00 75.69 167 SER A O 1
ATOM 1373 N N . ASP A 1 168 ? -32.195 -27.148 23.077 1.00 83.25 168 ASP A N 1
ATOM 1374 C CA . ASP A 1 168 ? -31.038 -27.574 23.869 1.00 83.25 168 ASP A CA 1
ATOM 1375 C C . ASP A 1 168 ? -30.811 -26.667 25.091 1.00 83.25 168 ASP A C 1
ATOM 1377 O O . ASP A 1 168 ? -30.683 -25.444 24.969 1.00 83.25 168 ASP A O 1
ATOM 1381 N N . GLU A 1 169 ? -30.723 -27.278 26.272 1.00 82.19 169 GLU A N 1
ATOM 1382 C CA . GLU A 1 169 ? -30.560 -26.596 27.559 1.00 82.19 169 GLU A CA 1
ATOM 1383 C C . GLU A 1 169 ? -29.200 -25.888 27.672 1.00 82.19 169 GLU A C 1
ATOM 1385 O O . GLU A 1 169 ? -29.096 -24.776 28.199 1.00 82.19 169 GLU A O 1
ATOM 1390 N N . ALA A 1 170 ? -28.143 -26.468 27.095 1.00 75.56 170 ALA A N 1
ATOM 1391 C CA . ALA A 1 170 ? -26.832 -25.824 27.077 1.00 75.56 170 ALA A CA 1
ATOM 1392 C C . ALA A 1 170 ? -26.868 -24.512 26.271 1.00 75.56 170 ALA A C 1
ATOM 1394 O O . ALA A 1 170 ? -26.362 -23.479 26.715 1.00 75.56 170 ALA A O 1
ATOM 1395 N N . ASN A 1 171 ? -27.535 -24.516 25.117 1.00 70.88 171 ASN A N 1
ATOM 1396 C CA . ASN A 1 171 ? -27.675 -23.330 24.276 1.00 70.88 171 ASN A CA 1
ATOM 1397 C C . ASN A 1 171 ? -28.627 -22.279 24.872 1.00 70.88 171 ASN A C 1
ATOM 1399 O O . ASN A 1 171 ? -28.365 -21.081 24.734 1.00 70.88 171 ASN A O 1
ATOM 1403 N N . SER A 1 172 ? -29.685 -22.689 25.582 1.00 73.12 172 SER A N 1
ATOM 1404 C CA . SER A 1 172 ? -30.620 -21.754 26.225 1.00 73.12 172 SER A CA 1
ATOM 1405 C C . SER A 1 172 ? -29.961 -20.982 27.375 1.00 73.12 172 SER A C 1
ATOM 1407 O O . SER A 1 172 ? -30.129 -19.764 27.486 1.00 73.12 172 SER A O 1
ATOM 1409 N N . THR A 1 173 ? -29.126 -21.648 28.182 1.00 76.56 173 THR A N 1
ATOM 1410 C CA . THR A 1 173 ? -28.379 -20.992 29.267 1.00 76.56 173 THR A CA 1
ATOM 1411 C C . THR A 1 173 ? -27.329 -20.014 28.736 1.00 76.56 173 THR A C 1
ATOM 1413 O O . THR A 1 173 ? -27.120 -18.950 29.328 1.00 76.56 173 THR A O 1
ATOM 1416 N N . ILE A 1 174 ? -26.696 -20.319 27.597 1.00 73.75 174 ILE A N 1
ATOM 1417 C CA . ILE A 1 174 ? -25.779 -19.401 26.904 1.00 73.75 174 ILE A CA 1
ATOM 1418 C C . ILE A 1 174 ? -26.539 -18.183 26.370 1.00 73.75 174 ILE A C 1
ATOM 1420 O O . ILE A 1 174 ? -26.096 -17.052 26.583 1.00 73.75 174 ILE A O 1
ATOM 1424 N N . LEU A 1 175 ? -27.690 -18.388 25.718 1.00 77.25 175 LEU A N 1
ATOM 1425 C CA . LEU A 1 175 ? -28.512 -17.290 25.212 1.00 77.25 175 LEU A CA 1
ATOM 1426 C C . LEU A 1 175 ? -28.974 -16.377 26.354 1.00 77.25 175 LEU A C 1
ATOM 1428 O O . LEU A 1 175 ? -28.815 -15.162 26.265 1.00 77.25 175 LEU A O 1
ATOM 1432 N N . HIS A 1 176 ? -29.454 -16.954 27.458 1.00 79.25 176 HIS A N 1
ATOM 1433 C CA . HIS A 1 176 ? -29.869 -16.201 28.639 1.00 79.25 176 HIS A CA 1
ATOM 1434 C C . HIS A 1 176 ? -28.725 -15.355 29.219 1.00 79.25 176 HIS A C 1
ATOM 1436 O O . HIS A 1 176 ? -28.891 -14.160 29.465 1.00 79.25 176 HIS A O 1
ATOM 1442 N N . LYS A 1 177 ? -27.529 -15.938 29.378 1.00 78.56 177 LYS A N 1
ATOM 1443 C CA . LYS A 1 177 ? -26.346 -15.199 29.851 1.00 78.56 177 LYS A CA 1
ATOM 1444 C C . LYS A 1 177 ? -25.962 -14.055 28.911 1.00 78.56 177 LYS A C 1
ATOM 1446 O O . LYS A 1 177 ? -25.611 -12.978 29.391 1.00 78.56 177 LYS A O 1
ATOM 1451 N N . ASN A 1 178 ? -26.049 -14.265 27.598 1.00 73.69 178 ASN A N 1
ATOM 1452 C CA . ASN A 1 178 ? -25.779 -13.219 26.611 1.00 73.69 178 ASN A CA 1
ATOM 1453 C C . ASN A 1 178 ? -26.805 -12.078 26.696 1.00 73.69 178 ASN A C 1
ATOM 1455 O O . ASN A 1 178 ? -26.398 -10.921 26.698 1.00 73.69 178 ASN A O 1
ATOM 1459 N N . ILE A 1 179 ? -28.098 -12.387 26.864 1.00 76.06 179 ILE A N 1
ATOM 1460 C CA . ILE A 1 179 ? -29.174 -11.391 27.040 1.00 76.06 179 ILE A CA 1
ATOM 1461 C C . ILE A 1 179 ? -28.931 -10.512 28.261 1.00 76.06 179 ILE A C 1
ATOM 1463 O O . ILE A 1 179 ? -29.035 -9.286 28.189 1.00 76.06 179 ILE A O 1
ATOM 1467 N N . VAL A 1 180 ? -28.641 -11.140 29.403 1.00 80.25 180 VAL A N 1
ATOM 1468 C CA . VAL A 1 180 ? -28.424 -10.423 30.664 1.00 80.25 180 VAL A CA 1
ATOM 1469 C C . VAL A 1 180 ? -27.200 -9.520 30.550 1.00 80.25 180 VAL A C 1
ATOM 1471 O O . VAL A 1 180 ? -27.242 -8.373 30.992 1.00 80.25 180 VAL A O 1
ATOM 1474 N N . ARG A 1 181 ? -26.128 -10.011 29.919 1.00 72.00 181 ARG A N 1
ATOM 1475 C CA . ARG A 1 181 ? -24.922 -9.219 29.671 1.00 72.00 181 ARG A CA 1
ATOM 1476 C C . ARG A 1 181 ? -25.208 -8.027 28.756 1.00 72.00 181 ARG A C 1
ATOM 1478 O O . ARG A 1 181 ? -24.870 -6.914 29.127 1.00 72.00 181 ARG A O 1
ATOM 1485 N N . GLU A 1 182 ? -25.887 -8.231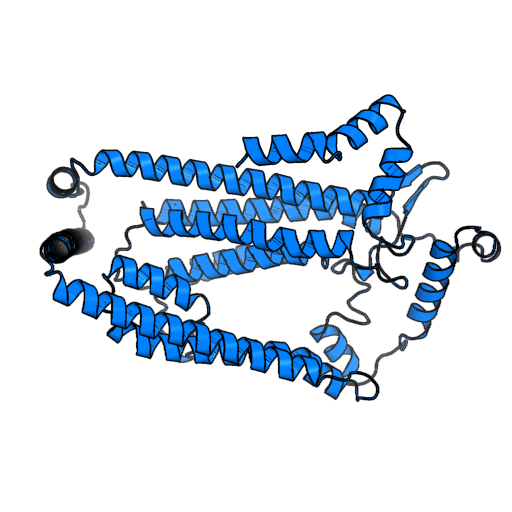 27.630 1.00 72.69 182 GLU A N 1
ATOM 1486 C CA . GLU A 1 182 ? -26.183 -7.157 26.673 1.00 72.69 182 GLU A CA 1
ATOM 1487 C C . GLU A 1 182 ? -27.090 -6.070 27.274 1.00 72.69 182 GLU A C 1
ATOM 1489 O O . GLU A 1 182 ? -26.826 -4.880 27.111 1.00 72.69 182 GLU A O 1
ATOM 1494 N N . ASN A 1 183 ? -28.105 -6.454 28.055 1.00 75.25 183 ASN A N 1
ATOM 1495 C CA . ASN A 1 183 ? -28.936 -5.499 28.797 1.00 75.25 183 ASN A CA 1
ATOM 1496 C C . ASN A 1 183 ? -28.136 -4.700 29.826 1.00 75.25 183 ASN A C 1
ATOM 1498 O O . ASN A 1 183 ? -28.317 -3.487 29.951 1.00 75.25 183 ASN A O 1
ATOM 1502 N N . LYS A 1 184 ? -27.265 -5.384 30.576 1.00 79.56 184 LYS A N 1
ATOM 1503 C CA . LYS A 1 184 ? -26.412 -4.752 31.581 1.00 79.56 184 LYS A CA 1
ATOM 1504 C C . LYS A 1 184 ? -25.463 -3.741 30.935 1.00 79.56 184 LYS A C 1
ATOM 1506 O O . LYS A 1 184 ? -25.381 -2.615 31.416 1.00 79.56 184 LYS A O 1
ATOM 1511 N N . ASP A 1 185 ? -24.826 -4.112 29.828 1.00 69.12 185 ASP A N 1
ATOM 1512 C CA . ASP A 1 185 ? -23.908 -3.242 29.090 1.00 69.12 185 ASP A CA 1
ATOM 1513 C C . ASP A 1 185 ? -24.627 -1.972 28.586 1.00 69.12 185 ASP A C 1
ATOM 1515 O O . ASP A 1 185 ? -24.127 -0.861 28.767 1.00 69.12 185 ASP A O 1
ATOM 1519 N N . LEU A 1 186 ? -25.841 -2.110 28.034 1.00 72.00 186 LEU A N 1
ATOM 1520 C CA . LEU A 1 186 ? -26.661 -0.976 27.576 1.00 72.00 186 LEU A CA 1
ATOM 1521 C C . LEU A 1 186 ? -27.116 -0.058 28.721 1.00 72.00 186 LEU A C 1
ATOM 1523 O O . LEU A 1 186 ? -27.189 1.162 28.559 1.00 72.00 186 LEU A O 1
ATOM 1527 N N . LEU A 1 187 ? -27.447 -0.628 29.883 1.00 77.25 187 LEU A N 1
ATOM 1528 C CA . LEU A 1 187 ? -27.804 0.129 31.087 1.00 77.25 187 LEU A CA 1
ATOM 1529 C C . LEU A 1 187 ? -26.618 0.938 31.616 1.00 77.25 187 LEU A C 1
ATOM 1531 O O . LEU A 1 187 ? -26.776 2.124 31.914 1.00 77.25 187 LEU A O 1
ATOM 1535 N N . GLU A 1 188 ? -25.439 0.320 31.693 1.00 75.88 188 GLU A N 1
ATOM 1536 C CA . GLU A 1 188 ? -24.208 0.996 32.104 1.00 75.88 188 GLU A CA 1
ATOM 1537 C C . GLU A 1 188 ? -23.830 2.126 31.133 1.00 75.88 188 GLU A C 1
ATOM 1539 O O . GLU A 1 188 ? -23.403 3.198 31.568 1.00 75.88 188 GLU A O 1
ATOM 1544 N N . GLU A 1 189 ? -24.018 1.931 29.824 1.00 68.69 189 GLU A N 1
ATOM 1545 C CA . GLU A 1 189 ? -23.770 2.965 28.813 1.00 68.69 189 GLU A CA 1
ATOM 1546 C C . GLU A 1 189 ? -24.703 4.177 28.991 1.00 68.69 189 GLU A C 1
ATOM 1548 O O . GLU A 1 189 ? -24.237 5.321 29.011 1.00 68.69 189 GLU A O 1
ATOM 1553 N N . ASN A 1 190 ? -26.000 3.944 29.214 1.00 70.38 190 ASN A N 1
ATOM 1554 C CA . ASN A 1 190 ? -26.976 5.015 29.431 1.00 70.38 190 ASN A CA 1
ATOM 1555 C C . ASN A 1 190 ? -26.800 5.742 30.769 1.00 70.38 190 ASN A C 1
ATOM 1557 O O . ASN A 1 190 ? -26.988 6.959 30.831 1.00 70.38 190 ASN A O 1
ATOM 1561 N N . GLN A 1 191 ? -26.411 5.037 31.835 1.00 73.44 191 GLN A N 1
ATOM 1562 C CA . GLN A 1 191 ? -26.037 5.682 33.098 1.00 73.44 191 GLN A CA 1
ATOM 1563 C C . GLN A 1 191 ? -24.842 6.616 32.898 1.00 73.44 191 GLN A C 1
ATOM 1565 O O . GLN A 1 191 ? -24.912 7.784 33.270 1.00 73.44 191 GLN A O 1
ATOM 1570 N N . ARG A 1 192 ? -23.799 6.166 32.193 1.00 67.50 192 ARG A N 1
ATOM 1571 C CA . ARG A 1 192 ? -22.629 7.008 31.899 1.00 67.50 192 ARG A CA 1
ATOM 1572 C C . ARG A 1 192 ? -22.952 8.198 30.998 1.00 67.50 192 ARG A C 1
ATOM 1574 O O . ARG A 1 192 ? -22.331 9.250 31.144 1.00 67.50 192 ARG A O 1
ATOM 1581 N N . ALA A 1 193 ? -23.887 8.056 30.058 1.00 68.62 193 ALA A N 1
ATOM 1582 C CA . ALA A 1 193 ? -24.347 9.171 29.231 1.00 68.62 193 ALA A CA 1
ATOM 1583 C C . ALA A 1 193 ? -25.027 10.254 30.086 1.00 68.62 193 ALA A C 1
ATOM 1585 O O . ALA A 1 193 ? -24.685 11.431 29.963 1.00 68.62 193 ALA A O 1
ATOM 1586 N N . LYS A 1 194 ? -25.894 9.847 31.022 1.00 70.69 194 LYS A N 1
ATOM 1587 C CA . LYS A 1 194 ? -26.516 10.753 32.001 1.00 70.69 194 LYS A CA 1
ATOM 1588 C C . LYS A 1 194 ? -25.487 11.397 32.929 1.00 70.69 194 LYS A C 1
ATOM 1590 O O . LYS A 1 194 ? -25.562 12.596 33.193 1.00 70.69 194 LYS A O 1
ATOM 1595 N N . ASP A 1 195 ? -24.489 10.638 33.373 1.00 71.31 195 ASP A N 1
ATOM 1596 C CA . ASP A 1 195 ? -23.407 11.168 34.205 1.00 71.31 195 ASP A CA 1
ATOM 1597 C C . ASP A 1 195 ? -22.583 12.224 33.450 1.00 71.31 195 ASP A C 1
ATOM 1599 O O . ASP A 1 195 ? -22.243 13.257 34.024 1.00 71.31 195 ASP A O 1
ATOM 1603 N N . LYS A 1 196 ? -22.309 12.028 32.148 1.00 67.12 196 LYS A N 1
ATOM 1604 C CA . LYS A 1 196 ? -21.635 13.025 31.289 1.00 67.12 196 LYS A CA 1
ATOM 1605 C C . LYS A 1 196 ? -22.447 14.319 31.144 1.00 67.12 196 LYS A C 1
ATOM 1607 O O . LYS A 1 196 ? -21.856 15.402 31.101 1.00 67.12 196 LYS A O 1
ATOM 1612 N N . GLU A 1 197 ? -23.770 14.217 31.070 1.00 69.56 197 GLU A N 1
ATOM 1613 C CA . GLU A 1 197 ? -24.680 15.360 30.937 1.00 69.56 197 GLU A CA 1
ATOM 1614 C C . GLU A 1 197 ? -24.738 16.185 32.234 1.00 69.56 197 GLU A C 1
ATOM 1616 O O . GLU A 1 197 ? -24.583 17.408 32.203 1.00 69.56 197 GLU A O 1
ATOM 1621 N N . ASN A 1 198 ? -24.777 15.506 33.385 1.00 68.50 198 ASN A N 1
ATOM 1622 C CA . ASN A 1 198 ? -24.811 16.110 34.722 1.00 68.50 198 ASN A CA 1
ATOM 1623 C C . ASN A 1 198 ? -23.442 16.590 35.248 1.00 68.50 198 ASN A C 1
ATOM 1625 O O . ASN A 1 198 ? -23.326 17.048 36.388 1.00 68.50 198 ASN A O 1
ATOM 1629 N N . MET A 1 199 ? -22.376 16.505 34.446 1.00 68.31 199 MET A N 1
ATOM 1630 C CA . MET A 1 199 ? -21.035 16.891 34.885 1.00 68.31 199 MET A CA 1
ATOM 1631 C C . MET A 1 199 ? -20.890 18.405 35.099 1.00 68.31 199 MET A C 1
ATOM 1633 O O . MET A 1 199 ? -20.999 19.202 34.160 1.00 68.31 199 MET A O 1
ATOM 1637 N N . SER A 1 200 ? -20.529 18.782 36.331 1.00 72.69 200 SER A N 1
ATOM 1638 C CA . SER A 1 200 ? -20.171 20.151 36.724 1.00 72.69 200 SER A CA 1
ATOM 1639 C C . SER A 1 200 ? -19.002 20.713 35.900 1.00 72.69 200 SER A C 1
ATOM 1641 O O . SER A 1 200 ? -18.024 20.020 35.600 1.00 72.69 200 SER A O 1
ATOM 1643 N N . THR A 1 201 ? -19.072 22.006 35.573 1.00 71.62 201 THR A N 1
ATOM 1644 C CA . THR A 1 201 ? -18.123 22.739 34.716 1.00 71.62 201 THR A CA 1
ATOM 1645 C C . THR A 1 201 ? -16.677 22.658 35.216 1.00 71.62 201 THR A C 1
ATOM 1647 O O . THR A 1 201 ? -15.753 22.512 34.420 1.00 71.62 201 THR A O 1
ATOM 1650 N N . LYS A 1 202 ? -16.463 22.657 36.539 1.00 74.12 202 LYS A N 1
ATOM 1651 C CA . LYS A 1 202 ? -15.128 22.538 37.153 1.00 74.12 202 LYS A CA 1
ATOM 1652 C C . LYS A 1 202 ? -14.485 21.172 36.892 1.00 74.12 202 LYS A C 1
ATOM 1654 O O . LYS A 1 202 ? -13.295 21.091 36.596 1.00 74.12 202 LYS A O 1
ATOM 1659 N N . MET A 1 203 ? -15.281 20.106 36.955 1.00 70.81 203 MET A N 1
ATOM 1660 C CA . MET A 1 203 ? -14.814 18.747 36.681 1.00 70.81 203 MET A CA 1
ATOM 1661 C C . MET A 1 203 ? -14.547 18.544 35.186 1.00 70.81 203 MET A C 1
ATOM 1663 O O . MET A 1 203 ? -13.560 17.905 34.833 1.00 70.81 203 MET A O 1
ATOM 1667 N N . LYS A 1 204 ? -15.342 19.174 34.307 1.00 73.75 204 LYS A N 1
ATOM 1668 C CA . LYS A 1 204 ? -15.072 19.213 32.859 1.00 73.75 204 LYS A CA 1
ATOM 1669 C C . LYS A 1 204 ? -13.712 19.853 32.562 1.00 73.75 204 LYS A C 1
ATOM 1671 O O . LYS A 1 204 ? -12.912 19.249 31.855 1.00 73.75 204 LYS A O 1
ATOM 1676 N N . VAL A 1 205 ? -13.414 21.018 33.141 1.00 77.69 205 VAL A N 1
ATOM 1677 C CA . VAL A 1 205 ? -12.133 21.719 32.921 1.00 77.69 205 VAL A CA 1
ATOM 1678 C C . VAL A 1 205 ? -10.936 20.888 33.396 1.00 77.69 205 VAL A C 1
ATOM 1680 O O . VAL A 1 205 ? -9.964 20.751 32.659 1.00 77.69 205 VAL A O 1
ATOM 1683 N N . GLN A 1 206 ? -11.014 20.266 34.578 1.00 78.31 206 GLN A N 1
ATOM 1684 C CA . GLN A 1 206 ? -9.945 19.385 35.074 1.00 78.31 206 GLN A CA 1
ATOM 1685 C C . GLN A 1 206 ? -9.706 18.176 34.160 1.00 78.31 206 GLN A C 1
ATOM 1687 O O . GLN A 1 206 ? -8.564 17.793 33.912 1.00 78.31 206 GLN A O 1
ATOM 1692 N N . LEU A 1 207 ? -10.775 17.588 33.629 1.00 75.31 207 LEU A N 1
ATOM 1693 C CA . LEU A 1 207 ? -10.698 16.405 32.778 1.00 75.31 207 LEU A CA 1
ATOM 1694 C C . LEU A 1 207 ? -10.125 16.742 31.391 1.00 75.31 207 LEU A C 1
ATOM 1696 O O . LEU A 1 207 ? -9.279 16.011 30.878 1.00 75.31 207 LEU A O 1
ATOM 1700 N N . TRP A 1 208 ? -10.510 17.885 30.814 1.00 77.44 208 TRP A N 1
ATOM 1701 C CA . TRP A 1 208 ? -9.902 18.405 29.585 1.00 77.44 208 TRP A CA 1
ATOM 1702 C C . TRP A 1 208 ? -8.426 18.774 29.774 1.00 77.44 208 TRP A C 1
ATOM 1704 O O . TRP A 1 208 ? -7.619 18.458 28.904 1.00 77.44 208 TRP A O 1
ATOM 1714 N N . ALA A 1 209 ? -8.045 19.354 30.917 1.00 78.62 209 ALA A N 1
ATOM 1715 C CA . ALA A 1 209 ? -6.647 19.662 31.224 1.00 78.62 209 ALA A CA 1
ATOM 1716 C C . ALA A 1 209 ? -5.771 18.397 31.289 1.00 78.62 209 ALA A C 1
ATOM 1718 O O . ALA A 1 209 ? -4.687 18.370 30.709 1.00 78.62 209 ALA A O 1
ATOM 1719 N N . ILE A 1 210 ? -6.265 17.323 31.919 1.00 77.44 210 ILE A N 1
ATOM 1720 C CA . ILE A 1 210 ? -5.577 16.021 31.955 1.00 77.44 210 ILE A CA 1
ATOM 1721 C C . ILE A 1 210 ? -5.414 15.448 30.540 1.00 77.44 210 ILE A C 1
ATOM 1723 O O . ILE A 1 210 ? -4.325 15.008 30.177 1.00 77.44 210 ILE A O 1
ATOM 1727 N N . ARG A 1 211 ? -6.464 15.498 29.710 1.00 77.50 211 ARG A N 1
ATOM 1728 C CA . ARG A 1 211 ? -6.412 14.997 28.324 1.00 77.50 211 ARG A CA 1
ATOM 1729 C C . ARG A 1 211 ? -5.446 15.783 27.446 1.00 77.50 211 ARG A C 1
ATOM 1731 O O . ARG A 1 211 ? -4.708 15.184 26.672 1.00 77.50 211 ARG A O 1
ATOM 1738 N N . ILE A 1 212 ? -5.429 17.109 27.571 1.00 80.06 212 ILE A N 1
ATOM 1739 C CA . ILE A 1 212 ? -4.476 17.964 26.854 1.00 80.06 212 ILE A CA 1
ATOM 1740 C C . ILE A 1 212 ? -3.048 17.632 27.297 1.00 80.06 212 ILE A C 1
ATOM 1742 O O . ILE A 1 212 ? -2.191 17.422 26.444 1.00 80.06 212 ILE A O 1
ATOM 1746 N N . GLY A 1 213 ? -2.804 17.496 28.604 1.00 80.19 213 GLY A N 1
ATOM 1747 C CA . GLY A 1 213 ? -1.489 17.127 29.132 1.00 80.19 213 GLY A CA 1
ATOM 1748 C C . GLY A 1 213 ? -0.993 15.777 28.610 1.00 80.19 213 GLY A C 1
ATOM 1749 O O . GLY A 1 213 ? 0.151 15.667 28.172 1.00 80.19 213 GLY A O 1
ATOM 1750 N N . ILE A 1 214 ? -1.862 14.763 28.584 1.00 78.81 214 ILE A N 1
ATOM 1751 C CA . ILE A 1 214 ? -1.498 13.427 28.095 1.00 78.81 214 ILE A CA 1
ATOM 1752 C C . ILE A 1 214 ? -1.301 13.427 26.575 1.00 78.81 214 ILE A C 1
ATOM 1754 O O . ILE A 1 214 ? -0.331 12.845 26.101 1.00 78.81 214 ILE A O 1
ATOM 1758 N N . ASN A 1 215 ? -2.125 14.137 25.799 1.00 77.19 215 ASN A N 1
ATOM 1759 C CA . ASN A 1 215 ? -1.924 14.250 24.351 1.00 77.19 215 ASN A CA 1
ATOM 1760 C C . ASN A 1 215 ? -0.648 15.026 23.983 1.00 77.19 215 ASN A C 1
ATOM 1762 O O . ASN A 1 215 ? 0.043 14.629 23.049 1.00 77.19 215 ASN A O 1
ATOM 1766 N N . ILE A 1 216 ? -0.286 16.082 24.722 1.00 84.38 216 ILE A N 1
ATOM 1767 C CA . ILE A 1 216 ? 1.006 16.773 24.548 1.00 84.38 216 ILE A CA 1
ATOM 1768 C C . ILE A 1 216 ? 2.160 15.806 24.823 1.00 84.38 216 ILE A C 1
ATOM 1770 O O . ILE A 1 216 ? 3.121 15.749 24.057 1.00 84.38 216 ILE A O 1
ATOM 1774 N N . LEU A 1 217 ? 2.052 15.006 25.885 1.00 80.94 217 LEU A N 1
ATOM 1775 C CA . LEU A 1 217 ? 3.062 14.014 26.235 1.00 80.94 217 LEU A CA 1
ATOM 1776 C C . LEU A 1 217 ? 3.173 12.903 25.175 1.00 80.94 217 LEU A C 1
ATOM 1778 O O . LEU A 1 217 ? 4.281 12.506 24.821 1.00 80.94 217 LEU A O 1
ATOM 1782 N N . VAL A 1 218 ? 2.050 12.455 24.608 1.00 79.31 218 VAL A N 1
ATOM 1783 C CA . VAL A 1 218 ? 2.005 11.516 23.473 1.00 79.31 218 VAL A CA 1
ATOM 1784 C C . VAL A 1 218 ? 2.724 12.102 22.256 1.00 79.31 218 VAL A C 1
ATOM 1786 O O . VAL A 1 218 ? 3.580 11.436 21.680 1.00 79.31 218 VAL A O 1
ATOM 1789 N N . ILE A 1 219 ? 2.433 13.356 21.894 1.00 81.56 219 ILE A N 1
ATOM 1790 C CA . ILE A 1 219 ? 3.104 14.050 20.783 1.00 81.56 219 ILE A CA 1
ATOM 1791 C C . ILE A 1 219 ? 4.611 14.163 21.049 1.00 81.56 219 ILE A C 1
ATOM 1793 O O . ILE A 1 219 ? 5.403 13.927 20.142 1.00 81.56 219 ILE A O 1
ATOM 1797 N N . GLY A 1 220 ? 5.020 14.454 22.287 1.00 86.56 220 GLY A N 1
ATOM 1798 C CA . GLY A 1 220 ? 6.431 14.505 22.679 1.00 86.56 220 GLY A CA 1
ATOM 1799 C C . GLY A 1 220 ? 7.154 13.163 22.520 1.00 86.56 220 GLY A C 1
ATOM 1800 O O . GLY A 1 220 ? 8.257 13.124 21.978 1.00 86.56 220 GLY A O 1
ATOM 1801 N N . ILE A 1 221 ? 6.524 12.056 22.927 1.00 83.06 221 ILE A N 1
ATOM 1802 C CA . ILE A 1 221 ? 7.079 10.702 22.750 1.00 83.06 221 ILE A CA 1
ATOM 1803 C C . ILE A 1 221 ? 7.200 10.349 21.264 1.00 83.06 221 ILE A C 1
ATOM 1805 O O . ILE A 1 221 ? 8.232 9.828 20.846 1.00 83.06 221 ILE A O 1
ATOM 1809 N N . LEU A 1 222 ? 6.182 10.666 20.459 1.00 83.19 222 LEU A N 1
ATOM 1810 C CA . LEU A 1 222 ? 6.211 10.431 19.013 1.00 83.19 222 LEU A CA 1
ATOM 1811 C C . LEU A 1 222 ? 7.287 11.279 18.318 1.00 83.19 222 LEU A C 1
ATOM 1813 O O . LEU A 1 222 ? 8.020 10.769 17.475 1.00 83.19 222 LEU A O 1
ATOM 1817 N N . ALA A 1 223 ? 7.441 12.549 18.701 1.00 87.44 223 ALA A N 1
ATOM 1818 C CA . ALA A 1 223 ? 8.487 13.420 18.171 1.00 87.44 223 ALA A CA 1
ATOM 1819 C C . ALA A 1 223 ? 9.892 12.908 18.528 1.00 87.44 223 ALA A C 1
ATOM 1821 O O . ALA A 1 223 ? 10.772 12.887 17.668 1.00 87.44 223 ALA A O 1
ATOM 1822 N N . LEU A 1 224 ? 10.091 12.435 19.764 1.00 87.31 224 LEU A N 1
ATOM 1823 C CA . LEU A 1 224 ? 11.349 11.824 20.194 1.00 87.31 224 LEU A CA 1
ATOM 1824 C C . LEU A 1 224 ? 11.648 10.539 19.411 1.00 87.31 224 LEU A C 1
ATOM 1826 O O . LEU A 1 224 ? 12.773 10.351 18.958 1.00 87.31 224 LEU A O 1
ATOM 1830 N N . ALA A 1 225 ? 10.646 9.682 19.202 1.00 84.62 225 ALA A N 1
ATOM 1831 C CA . ALA A 1 225 ? 10.779 8.473 18.393 1.00 84.62 225 ALA A CA 1
ATOM 1832 C C . ALA A 1 225 ? 11.203 8.805 16.950 1.00 84.62 225 ALA A C 1
ATOM 1834 O O . ALA A 1 225 ? 12.181 8.249 16.449 1.00 84.62 225 ALA A O 1
ATOM 1835 N N . CYS A 1 226 ? 10.541 9.775 16.312 1.00 84.81 226 CYS A N 1
ATOM 1836 C CA . CYS A 1 226 ? 10.914 10.263 14.982 1.00 84.81 226 CYS A CA 1
ATOM 1837 C C . CYS A 1 226 ? 12.334 10.849 14.947 1.00 84.81 226 CYS A C 1
ATOM 1839 O O . CYS A 1 226 ? 13.072 10.606 13.994 1.00 84.81 226 CYS A O 1
ATOM 1841 N N . TYR A 1 227 ? 12.738 11.589 15.982 1.00 88.56 227 TYR A N 1
ATOM 1842 C CA . TYR A 1 227 ? 14.082 12.154 16.085 1.00 88.56 227 TYR A CA 1
ATOM 1843 C C . TYR A 1 227 ? 15.164 11.069 16.194 1.00 88.56 227 TYR A C 1
ATOM 1845 O O . TYR A 1 227 ? 16.176 11.146 15.502 1.00 88.56 227 TYR A O 1
ATOM 1853 N N . ILE A 1 228 ? 14.931 10.013 16.982 1.00 85.06 228 ILE A N 1
ATOM 1854 C CA . ILE A 1 228 ? 15.835 8.852 17.073 1.00 85.06 228 ILE A CA 1
ATOM 1855 C C . ILE A 1 228 ? 15.966 8.174 15.703 1.00 85.06 228 ILE A C 1
ATOM 1857 O O . ILE A 1 228 ? 17.080 7.899 15.262 1.00 85.06 228 ILE A O 1
ATOM 1861 N N . VAL A 1 229 ? 14.854 7.943 14.997 1.00 84.50 229 VAL A N 1
ATOM 1862 C CA . VAL A 1 229 ? 14.880 7.355 13.644 1.00 84.50 229 VAL A CA 1
ATOM 1863 C C . VAL A 1 229 ? 15.662 8.241 12.669 1.00 84.50 229 VAL A C 1
ATOM 1865 O O . VAL A 1 229 ? 16.442 7.732 11.862 1.00 84.50 229 VAL A O 1
ATOM 1868 N N . PHE A 1 230 ? 15.496 9.563 12.757 1.00 84.50 230 PHE A N 1
ATOM 1869 C CA . PHE A 1 230 ? 16.248 10.513 11.943 1.00 84.50 230 PHE A CA 1
ATOM 1870 C C . PHE A 1 230 ? 17.755 10.456 12.225 1.00 84.50 230 PHE A C 1
ATOM 1872 O O . PHE A 1 230 ? 18.533 10.385 11.276 1.00 84.50 230 PHE A O 1
ATOM 1879 N N . LEU A 1 231 ? 18.167 10.423 13.498 1.00 83.88 231 LEU A N 1
ATOM 1880 C CA . LEU A 1 231 ? 19.579 10.306 13.876 1.00 83.88 231 LEU A CA 1
ATOM 1881 C C . LEU A 1 231 ? 20.200 9.023 13.321 1.00 83.88 231 LEU A C 1
ATOM 1883 O O . LEU A 1 231 ? 21.213 9.088 12.626 1.00 83.88 231 LEU A O 1
ATOM 1887 N N . VAL A 1 232 ? 19.530 7.885 13.526 1.00 81.94 232 VAL A N 1
ATOM 1888 C CA . VAL A 1 232 ? 19.980 6.581 13.019 1.00 81.94 232 VAL A CA 1
ATOM 1889 C C . VAL A 1 232 ? 20.141 6.609 11.499 1.00 81.94 232 VAL A C 1
ATOM 1891 O O . VAL A 1 232 ? 21.141 6.125 10.981 1.00 81.94 232 VAL A O 1
ATOM 1894 N N . LYS A 1 233 ? 19.200 7.230 10.775 1.00 78.50 233 LYS A N 1
ATOM 1895 C CA . LYS A 1 233 ? 19.291 7.395 9.317 1.00 78.50 233 LYS A CA 1
ATOM 1896 C C . LYS A 1 233 ? 20.422 8.339 8.892 1.00 78.50 233 LYS A C 1
ATOM 1898 O O . LYS A 1 233 ? 21.044 8.112 7.860 1.00 78.50 233 LYS A O 1
ATOM 1903 N N . SER A 1 234 ? 20.667 9.414 9.639 1.00 74.69 234 SER A N 1
ATOM 1904 C CA . SER A 1 234 ? 21.686 10.415 9.293 1.00 74.69 234 SER A CA 1
ATOM 1905 C C . SER A 1 234 ? 23.115 9.887 9.445 1.00 74.69 234 SER A C 1
ATOM 1907 O O . SER A 1 234 ? 24.010 10.295 8.707 1.00 74.69 234 SER A O 1
ATOM 1909 N N . GLU A 1 235 ? 23.318 8.937 10.357 1.00 67.69 235 GLU A N 1
ATOM 1910 C CA . GLU A 1 235 ? 24.632 8.388 10.689 1.00 67.69 235 GLU A CA 1
ATOM 1911 C C . GLU A 1 235 ? 25.048 7.223 9.767 1.00 67.69 235 GLU A C 1
ATOM 1913 O O . GLU A 1 235 ? 26.216 6.827 9.728 1.00 67.69 235 GLU A O 1
ATOM 1918 N N . THR A 1 236 ? 24.132 6.701 8.940 1.00 64.44 236 THR A N 1
ATOM 1919 C CA . THR A 1 236 ? 24.437 5.643 7.967 1.00 64.44 236 THR A CA 1
ATOM 1920 C C . THR A 1 236 ? 25.137 6.208 6.721 1.00 64.44 236 THR A C 1
ATOM 1922 O O . THR A 1 236 ? 24.528 6.373 5.664 1.00 64.44 236 THR A O 1
ATOM 1925 N N . ASN A 1 237 ? 26.434 6.515 6.815 1.00 59.00 237 ASN A N 1
ATOM 1926 C CA . ASN A 1 237 ? 27.270 6.733 5.630 1.00 59.00 237 ASN A CA 1
ATOM 1927 C C . ASN A 1 237 ? 27.655 5.369 5.023 1.00 59.00 237 ASN A C 1
ATOM 1929 O O . ASN A 1 237 ? 28.450 4.624 5.591 1.00 59.00 237 ASN A O 1
ATOM 1933 N N . TYR A 1 238 ? 27.055 5.034 3.878 1.00 59.44 238 TYR A N 1
ATOM 1934 C CA . TYR A 1 238 ? 27.187 3.730 3.206 1.00 59.44 238 TYR A CA 1
ATOM 1935 C C . TYR A 1 238 ? 28.503 3.537 2.442 1.00 59.44 238 TYR A C 1
ATOM 1937 O O . TYR A 1 238 ? 28.851 2.418 2.070 1.00 59.44 238 TYR A O 1
ATOM 1945 N N . LYS A 1 239 ? 29.234 4.619 2.171 1.00 55.31 239 LYS A N 1
ATOM 1946 C CA . LYS A 1 239 ? 30.475 4.557 1.400 1.00 55.31 239 LYS A CA 1
ATOM 1947 C C . LYS A 1 239 ? 31.583 3.992 2.296 1.00 55.31 239 LYS A C 1
ATOM 1949 O O . LYS A 1 239 ? 31.995 4.673 3.227 1.00 55.31 239 LYS A O 1
ATOM 1954 N N . ASN A 1 240 ? 32.062 2.782 1.988 1.00 57.62 240 ASN A N 1
ATOM 1955 C CA . ASN A 1 240 ? 33.263 2.112 2.536 1.00 57.62 240 ASN A CA 1
ATOM 1956 C C . ASN A 1 240 ? 33.062 1.083 3.668 1.00 57.62 240 ASN A C 1
ATOM 1958 O O . ASN A 1 240 ? 33.995 0.845 4.433 1.00 57.62 240 ASN A O 1
ATOM 1962 N N . LYS A 1 241 ? 31.893 0.443 3.776 1.00 65.81 241 LYS A N 1
ATOM 1963 C CA . LYS A 1 241 ? 31.647 -0.605 4.785 1.00 65.81 241 LYS A CA 1
ATOM 1964 C C . LYS A 1 241 ? 31.525 -2.001 4.179 1.00 65.81 241 LYS A C 1
ATOM 1966 O O . LYS A 1 241 ? 31.212 -2.144 3.000 1.00 65.81 241 LYS A O 1
ATOM 1971 N N . THR A 1 242 ? 31.802 -3.028 4.983 1.00 74.56 242 THR A N 1
ATOM 1972 C CA . THR A 1 242 ? 31.684 -4.434 4.558 1.00 74.56 242 THR A CA 1
ATOM 1973 C C . THR A 1 242 ? 30.225 -4.782 4.209 1.00 74.56 242 THR A C 1
ATOM 1975 O O . THR A 1 242 ? 29.305 -4.159 4.747 1.00 74.56 242 THR A O 1
ATOM 1978 N N . PRO A 1 243 ? 29.961 -5.788 3.351 1.00 66.50 243 PRO A N 1
ATOM 1979 C CA . PRO A 1 243 ? 28.590 -6.167 2.979 1.00 66.50 243 PRO A CA 1
ATOM 1980 C C . PRO A 1 243 ? 27.718 -6.540 4.192 1.00 66.50 243 PRO A C 1
ATOM 1982 O O . PRO A 1 243 ? 26.522 -6.252 4.217 1.00 66.50 243 PRO A O 1
ATOM 1985 N N . LEU A 1 244 ? 28.318 -7.106 5.246 1.00 69.56 244 LEU A N 1
ATOM 1986 C CA . LEU A 1 244 ? 27.618 -7.431 6.492 1.00 69.56 244 LEU A CA 1
ATOM 1987 C C . LEU A 1 244 ? 27.269 -6.178 7.317 1.00 69.56 244 LEU A C 1
ATOM 1989 O O . LEU A 1 244 ? 26.196 -6.105 7.910 1.00 69.56 244 LEU A O 1
ATOM 1993 N N . GLU A 1 245 ? 28.136 -5.164 7.321 1.00 70.31 245 GLU A N 1
ATOM 1994 C CA . GLU A 1 245 ? 27.849 -3.865 7.941 1.00 70.31 245 GLU A CA 1
ATOM 1995 C C . GLU A 1 245 ? 26.779 -3.083 7.170 1.00 70.31 245 GLU A C 1
ATOM 1997 O O . GLU A 1 245 ? 25.952 -2.407 7.780 1.00 70.31 245 GLU A O 1
ATOM 2002 N N . GLN A 1 246 ? 26.747 -3.199 5.841 1.00 68.25 246 GLN A N 1
ATOM 2003 C CA . GLN A 1 246 ? 25.709 -2.597 5.002 1.00 68.25 246 GLN A CA 1
ATOM 2004 C C . GLN A 1 246 ? 24.332 -3.235 5.252 1.00 68.25 246 GLN A C 1
ATOM 2006 O O . GLN A 1 246 ? 23.324 -2.527 5.361 1.00 68.25 246 GLN A O 1
ATOM 2011 N N . LEU A 1 247 ? 24.290 -4.561 5.424 1.00 72.44 247 LEU A N 1
ATOM 2012 C CA . LEU A 1 247 ? 23.097 -5.272 5.881 1.00 72.44 247 LEU A CA 1
ATOM 2013 C C . LEU A 1 247 ? 22.677 -4.795 7.280 1.00 72.44 247 LEU A C 1
ATOM 2015 O O . LEU A 1 247 ? 21.524 -4.428 7.493 1.00 72.44 247 LEU A O 1
ATOM 2019 N N . ALA A 1 248 ? 23.609 -4.749 8.234 1.00 72.75 248 ALA A N 1
ATOM 2020 C CA . ALA A 1 248 ? 23.303 -4.318 9.594 1.00 72.75 248 ALA A CA 1
ATOM 2021 C C . ALA A 1 248 ? 22.724 -2.893 9.625 1.00 72.75 248 ALA A C 1
ATOM 2023 O O . ALA A 1 248 ? 21.733 -2.659 10.309 1.00 72.75 248 ALA A O 1
ATOM 2024 N N . LEU A 1 249 ? 23.282 -1.962 8.843 1.00 71.94 249 LEU A N 1
ATOM 2025 C CA . LEU A 1 249 ? 22.822 -0.571 8.763 1.00 71.94 249 LEU A CA 1
ATOM 2026 C C . LEU A 1 249 ? 21.455 -0.422 8.083 1.00 71.94 249 LEU A C 1
ATOM 2028 O O . LEU A 1 249 ? 20.624 0.352 8.557 1.00 71.94 249 LEU A O 1
ATOM 2032 N N . SER A 1 250 ? 21.192 -1.179 7.014 1.00 71.25 250 SER A N 1
ATOM 2033 C CA . SER A 1 250 ? 19.890 -1.153 6.327 1.00 71.25 250 SER A CA 1
ATOM 2034 C C . SER A 1 250 ? 18.765 -1.718 7.201 1.00 71.25 250 SER A C 1
ATOM 2036 O O . SER A 1 250 ? 17.677 -1.141 7.258 1.00 71.25 250 SER A O 1
ATOM 2038 N N . PHE A 1 251 ? 19.037 -2.778 7.967 1.00 80.88 251 PHE A N 1
ATOM 2039 C CA . PHE A 1 251 ? 18.083 -3.330 8.930 1.00 80.88 251 PHE A CA 1
ATOM 2040 C C . PHE A 1 251 ? 18.008 -2.541 10.242 1.00 80.88 251 PHE A C 1
ATOM 2042 O O . PHE A 1 251 ? 16.973 -2.596 10.902 1.00 80.88 251 PHE A O 1
ATOM 2049 N N . MET A 1 252 ? 19.037 -1.772 10.615 1.00 79.50 252 MET A N 1
ATOM 2050 C CA . MET A 1 252 ? 19.061 -0.996 11.862 1.00 79.50 252 MET A CA 1
ATOM 2051 C C . MET A 1 252 ? 17.868 -0.045 11.966 1.00 79.50 252 MET A C 1
ATOM 2053 O O . MET A 1 252 ? 17.235 0.012 13.014 1.00 79.50 252 MET A O 1
ATOM 2057 N N . VAL A 1 253 ? 17.518 0.652 10.880 1.00 79.38 253 VAL A N 1
ATOM 2058 C CA . VAL A 1 253 ? 16.352 1.552 10.851 1.00 79.38 253 VAL A CA 1
ATOM 2059 C C . VAL A 1 253 ? 15.051 0.772 11.074 1.00 79.38 253 VAL A C 1
ATOM 2061 O O . VAL A 1 253 ? 14.198 1.183 11.852 1.00 79.38 253 VAL A O 1
ATOM 2064 N N . SER A 1 254 ? 14.898 -0.393 10.443 1.00 81.19 254 SER A N 1
ATOM 2065 C CA . SER A 1 254 ? 13.714 -1.236 10.651 1.00 81.19 254 SER A CA 1
ATOM 2066 C C . SER A 1 254 ? 13.660 -1.818 12.069 1.00 81.19 254 SER A C 1
ATOM 2068 O O . SER A 1 254 ? 12.581 -1.934 12.653 1.00 81.19 254 SER A O 1
ATOM 2070 N N . LEU A 1 255 ? 14.810 -2.181 12.639 1.00 83.38 255 LEU A N 1
ATOM 2071 C CA . LEU A 1 255 ? 14.932 -2.699 14.001 1.00 83.38 255 LEU A CA 1
ATOM 2072 C C . LEU A 1 255 ? 14.615 -1.620 15.039 1.00 83.38 255 LEU A C 1
ATOM 2074 O O . LEU A 1 255 ? 13.901 -1.904 15.998 1.00 83.38 255 LEU A O 1
ATOM 2078 N N . THR A 1 256 ? 15.080 -0.384 14.838 1.00 82.75 256 THR A N 1
ATOM 2079 C CA . THR A 1 256 ? 14.780 0.740 15.737 1.00 82.75 256 THR A CA 1
ATOM 2080 C C . THR A 1 256 ? 13.308 1.114 15.682 1.00 82.75 256 THR A C 1
ATOM 2082 O O . THR A 1 256 ? 12.701 1.269 16.739 1.00 82.75 256 THR A O 1
ATOM 2085 N N . ILE A 1 257 ? 12.697 1.151 14.492 1.00 82.00 257 ILE A N 1
ATOM 2086 C CA . ILE A 1 257 ? 11.244 1.335 14.346 1.00 82.00 257 ILE A CA 1
ATOM 2087 C C . ILE A 1 257 ? 10.491 0.215 15.075 1.00 82.00 257 ILE A C 1
ATOM 2089 O O . ILE A 1 257 ? 9.595 0.485 15.864 1.00 82.00 257 ILE A O 1
ATOM 2093 N N . THR A 1 258 ? 10.884 -1.047 14.889 1.00 82.88 258 THR A N 1
ATOM 2094 C CA . THR A 1 258 ? 10.217 -2.185 15.551 1.00 82.88 258 THR A CA 1
ATOM 2095 C C . THR A 1 258 ? 10.352 -2.127 17.077 1.00 82.88 258 THR A C 1
ATOM 2097 O O . THR A 1 258 ? 9.391 -2.404 17.799 1.00 82.88 258 THR A O 1
ATOM 2100 N N . ALA A 1 259 ? 11.526 -1.747 17.587 1.00 80.62 259 ALA A N 1
ATOM 2101 C CA . ALA A 1 259 ? 11.764 -1.570 19.016 1.00 80.62 259 ALA A CA 1
ATOM 2102 C C . ALA A 1 259 ? 10.924 -0.418 19.591 1.00 80.62 259 ALA A C 1
ATOM 2104 O O . ALA A 1 259 ? 10.291 -0.585 20.634 1.00 80.62 259 ALA A O 1
ATOM 2105 N N . LEU A 1 260 ? 10.853 0.719 18.890 1.00 79.56 260 LEU A N 1
ATOM 2106 C CA . LEU A 1 260 ? 10.010 1.857 19.266 1.00 79.56 260 LEU A CA 1
ATOM 2107 C C . LEU A 1 260 ? 8.531 1.464 19.291 1.00 79.56 260 LEU A C 1
ATOM 2109 O O . LEU A 1 260 ? 7.878 1.645 20.316 1.00 79.56 260 LEU A O 1
ATOM 2113 N N . ASN A 1 261 ? 8.044 0.820 18.233 1.00 75.25 261 ASN A N 1
ATOM 2114 C CA . ASN A 1 261 ? 6.665 0.344 18.120 1.00 75.25 261 ASN A CA 1
ATOM 2115 C C . ASN A 1 261 ? 6.327 -0.733 19.160 1.00 75.25 261 ASN A C 1
ATOM 2117 O O . ASN A 1 261 ? 5.163 -0.946 19.478 1.00 75.25 261 ASN A O 1
ATOM 2121 N N . SER A 1 262 ? 7.332 -1.397 19.734 1.00 73.88 262 SER A N 1
ATOM 2122 C CA . SER A 1 262 ? 7.134 -2.303 20.866 1.00 73.88 262 SER A CA 1
ATOM 2123 C C . SER A 1 262 ? 7.040 -1.543 22.189 1.00 73.88 262 SER A C 1
ATOM 2125 O O . SER A 1 262 ? 6.195 -1.874 23.008 1.00 73.88 262 SER A O 1
ATOM 2127 N N . ILE A 1 263 ? 7.875 -0.523 22.416 1.00 75.88 263 ILE A N 1
ATOM 2128 C CA . ILE A 1 263 ? 7.979 0.208 23.695 1.00 75.88 263 ILE A CA 1
ATOM 2129 C C . ILE A 1 263 ? 6.853 1.240 23.868 1.00 75.88 263 ILE A C 1
ATOM 2131 O O . ILE A 1 263 ? 6.294 1.379 24.961 1.00 75.88 263 ILE A O 1
ATOM 2135 N N . VAL A 1 264 ? 6.501 1.957 22.799 1.00 72.38 264 VAL A N 1
ATOM 2136 C CA . VAL A 1 264 ? 5.518 3.052 22.80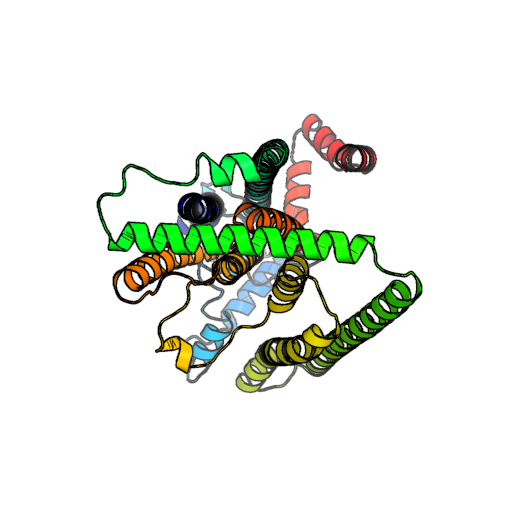6 1.00 72.38 264 VAL A CA 1
ATOM 2137 C C . VAL A 1 264 ? 4.135 2.596 23.309 1.00 72.38 264 VAL A C 1
ATOM 2139 O O . VAL A 1 264 ? 3.591 3.251 24.208 1.00 72.38 264 VAL A O 1
ATOM 2142 N N . PRO A 1 265 ? 3.582 1.442 22.877 1.00 69.38 265 PRO A N 1
ATOM 2143 C CA . PRO A 1 265 ? 2.319 0.931 23.404 1.00 69.38 265 PRO A CA 1
ATOM 2144 C C . PRO A 1 265 ? 2.338 0.606 24.902 1.00 69.38 265 PRO A C 1
ATOM 2146 O O . PRO A 1 265 ? 1.318 0.793 25.569 1.00 69.38 265 PRO A O 1
ATOM 2149 N N . PHE A 1 266 ? 3.470 0.168 25.473 1.00 69.56 266 PHE A N 1
ATOM 2150 C CA . PHE A 1 266 ? 3.583 -0.018 26.929 1.00 69.56 266 PHE A CA 1
ATOM 2151 C C . PHE A 1 266 ? 3.497 1.320 27.670 1.00 69.56 266 PHE A C 1
ATOM 2153 O O . PHE A 1 266 ? 2.841 1.403 28.712 1.00 69.56 266 PHE A O 1
ATOM 2160 N N . GLY A 1 267 ? 4.099 2.372 27.103 1.00 69.19 267 GLY A N 1
ATOM 2161 C CA . GLY A 1 267 ? 3.952 3.746 27.582 1.00 69.19 267 GLY A CA 1
ATOM 2162 C C . GLY A 1 267 ? 2.488 4.187 27.585 1.00 69.19 267 GLY A C 1
ATOM 2163 O O . GLY A 1 267 ? 1.969 4.593 28.627 1.00 69.19 267 GLY A O 1
ATOM 2164 N N . PHE A 1 268 ? 1.783 4.007 26.464 1.00 68.44 268 PHE A N 1
ATOM 2165 C CA . PHE A 1 268 ? 0.364 4.358 26.360 1.00 68.44 268 PHE A CA 1
ATOM 2166 C C . PHE A 1 268 ? -0.525 3.535 27.285 1.00 68.44 268 PHE A C 1
ATOM 2168 O O . PHE A 1 268 ? -1.396 4.099 27.944 1.00 68.44 268 PHE A O 1
ATOM 2175 N N . LYS A 1 269 ? -0.286 2.228 27.423 1.00 66.69 269 LYS A N 1
ATOM 2176 C CA . LYS A 1 269 ? -1.059 1.369 28.331 1.00 66.69 269 LYS A CA 1
ATOM 2177 C C . LYS A 1 269 ? -0.968 1.836 29.785 1.00 66.69 269 LYS A C 1
ATOM 2179 O O . LYS A 1 269 ? -1.938 1.709 30.526 1.00 66.69 269 LYS A O 1
ATOM 2184 N N . LYS A 1 270 ? 0.173 2.401 30.191 1.00 70.94 270 LYS A N 1
ATOM 2185 C CA . LYS A 1 270 ? 0.342 2.993 31.523 1.00 70.94 270 LYS A CA 1
ATOM 2186 C C . LYS A 1 270 ? -0.360 4.351 31.655 1.00 70.94 270 LYS A C 1
ATOM 2188 O O . LYS A 1 270 ? -0.743 4.713 32.760 1.00 70.94 270 LYS A O 1
ATOM 2193 N N . MET A 1 271 ? -0.556 5.079 30.553 1.00 67.50 271 MET A N 1
ATOM 2194 C CA . MET A 1 271 ? -1.168 6.417 30.520 1.00 67.50 271 MET A CA 1
ATOM 2195 C C . MET A 1 271 ? -2.699 6.402 30.406 1.00 67.50 271 MET A C 1
ATOM 2197 O O . MET A 1 271 ? -3.356 7.234 31.022 1.00 67.50 271 MET A O 1
ATOM 2201 N N . VAL A 1 272 ? -3.280 5.445 29.674 1.00 65.94 272 VAL A N 1
ATOM 2202 C CA . VAL A 1 272 ? -4.737 5.337 29.432 1.00 65.94 272 VAL A CA 1
ATOM 2203 C C . VAL A 1 272 ? -5.593 5.331 30.714 1.00 65.94 272 VAL A C 1
ATOM 2205 O O . VAL A 1 272 ? -6.607 6.033 30.732 1.00 65.94 272 VAL A O 1
ATOM 2208 N N . PRO A 1 273 ? -5.207 4.654 31.819 1.00 68.50 273 PRO A N 1
ATOM 2209 C CA . PRO A 1 273 ? -5.987 4.683 33.059 1.00 68.50 273 PRO A CA 1
ATOM 2210 C C . PRO A 1 273 ? -6.166 6.094 33.637 1.00 68.50 273 PRO A C 1
ATOM 2212 O O . PRO A 1 273 ? -7.144 6.358 34.336 1.00 68.50 273 PRO A O 1
ATOM 2215 N N . TYR A 1 274 ? -5.246 7.015 33.332 1.00 67.31 274 TYR A N 1
ATOM 2216 C CA . TYR A 1 274 ? -5.312 8.399 33.798 1.00 67.31 274 TYR A CA 1
ATOM 2217 C C . TYR A 1 274 ? -6.293 9.261 32.987 1.00 67.31 274 TYR A C 1
ATOM 2219 O O . TYR A 1 274 ? -6.773 10.269 33.502 1.00 67.31 274 TYR A O 1
ATOM 2227 N N . GLU A 1 275 ? -6.649 8.874 31.756 1.00 62.75 275 GLU A N 1
ATOM 2228 C CA . GLU A 1 275 ? -7.524 9.670 30.878 1.00 62.75 275 GLU A CA 1
ATOM 2229 C C . GLU A 1 275 ? -9.028 9.495 31.168 1.00 62.75 275 GLU A C 1
ATOM 2231 O O . GLU A 1 275 ? -9.838 10.266 30.639 1.00 62.75 275 GLU A O 1
ATOM 2236 N N . LYS A 1 276 ? -9.410 8.514 32.009 1.00 62.66 276 LYS A N 1
ATOM 2237 C CA . LYS A 1 276 ? -10.811 8.164 32.336 1.00 62.66 276 LYS A CA 1
ATOM 2238 C C . LYS A 1 276 ? -11.719 8.195 31.091 1.00 62.66 276 LYS A C 1
ATOM 2240 O O . LYS A 1 276 ? -12.760 8.860 31.079 1.00 62.66 276 LYS A O 1
ATOM 2245 N N . TYR A 1 277 ? -11.295 7.554 30.000 1.00 57.16 277 TYR A N 1
ATOM 2246 C CA . TYR A 1 277 ? -12.121 7.444 28.795 1.00 57.16 277 TYR A CA 1
ATOM 2247 C C . TYR A 1 277 ? -13.368 6.579 29.065 1.00 57.16 277 TYR A C 1
ATOM 2249 O O . TYR A 1 277 ? -13.366 5.702 29.923 1.00 57.16 277 TYR A O 1
ATOM 2257 N N . SER A 1 278 ? -14.467 6.853 28.354 1.00 47.56 278 SER A N 1
ATOM 2258 C CA . SER A 1 278 ? -15.654 5.980 28.361 1.00 47.56 278 SER A CA 1
ATOM 2259 C C . SER A 1 278 ? -15.314 4.671 27.658 1.00 47.56 278 SER A C 1
ATOM 2261 O O . SER A 1 278 ? -14.651 4.744 26.645 1.00 47.56 278 SER A O 1
ATOM 2263 N N . PHE A 1 279 ? -15.810 3.509 28.086 1.00 43.88 279 PHE A N 1
ATOM 2264 C CA . PHE A 1 279 ? -15.457 2.193 27.514 1.00 43.88 279 PHE A CA 1
ATOM 2265 C C . PHE A 1 279 ? -15.478 2.112 25.966 1.00 43.88 279 PHE A C 1
ATOM 2267 O O . PHE A 1 279 ? -14.572 1.532 25.378 1.00 43.88 279 PHE A O 1
ATOM 2274 N N . ALA A 1 280 ? -16.444 2.742 25.282 1.00 43.97 280 ALA A N 1
ATOM 2275 C CA . ALA A 1 280 ? -16.472 2.804 23.811 1.00 43.97 280 ALA A CA 1
ATOM 2276 C C . ALA A 1 280 ? -15.372 3.713 23.216 1.00 43.97 280 ALA A C 1
ATOM 2278 O O . ALA A 1 280 ? -14.727 3.356 22.230 1.00 43.97 280 ALA A O 1
ATOM 2279 N N . ASP A 1 281 ? -15.116 4.859 23.849 1.00 50.00 281 ASP A N 1
ATOM 2280 C CA . ASP A 1 281 ? -14.047 5.793 23.474 1.00 50.00 281 ASP A CA 1
ATOM 2281 C C . ASP A 1 281 ? -12.669 5.234 23.861 1.00 50.00 281 ASP A C 1
ATOM 2283 O O . ASP A 1 281 ? -11.706 5.407 23.133 1.00 50.00 281 ASP A O 1
ATOM 2287 N N . GLU A 1 282 ? -12.580 4.509 24.974 1.00 50.41 282 GLU A N 1
ATOM 2288 C CA . GLU A 1 282 ? -11.400 3.813 25.469 1.00 50.41 282 GLU A CA 1
ATOM 2289 C C . GLU A 1 282 ? -11.038 2.710 24.492 1.00 50.41 282 GLU A C 1
ATOM 2291 O O . GLU A 1 282 ? -9.891 2.637 24.088 1.00 50.41 282 GLU A O 1
ATOM 2296 N N . VAL A 1 283 ? -11.995 1.915 24.011 1.00 49.69 283 VAL A N 1
ATOM 2297 C CA . VAL A 1 283 ? -11.722 0.911 22.980 1.00 49.69 283 VAL A CA 1
ATOM 2298 C C . VAL A 1 283 ? -11.330 1.563 21.655 1.00 49.69 283 VAL A C 1
ATOM 2300 O O . VAL A 1 283 ? -10.380 1.095 21.051 1.00 49.69 283 VAL A O 1
ATOM 2303 N N . ASN A 1 284 ? -11.957 2.654 21.210 1.00 50.81 284 ASN A N 1
ATOM 2304 C CA . ASN A 1 284 ? -11.583 3.304 19.945 1.00 50.81 284 ASN A CA 1
ATOM 2305 C C . ASN A 1 284 ? -10.229 4.036 20.018 1.00 50.81 284 ASN A C 1
ATOM 2307 O O . ASN A 1 284 ? -9.428 3.924 19.095 1.00 50.81 284 ASN A O 1
ATOM 2311 N N . VAL A 1 285 ? -9.930 4.727 21.123 1.00 54.75 285 VAL A N 1
ATOM 2312 C CA . VAL A 1 285 ? -8.636 5.387 21.383 1.00 54.75 285 VAL A CA 1
ATOM 2313 C C . VAL A 1 285 ? -7.545 4.351 21.618 1.00 54.75 285 VAL A C 1
ATOM 2315 O O . VAL A 1 285 ? -6.437 4.489 21.109 1.00 54.75 285 VAL A O 1
ATOM 2318 N N . THR A 1 286 ? -7.857 3.278 22.342 1.00 52.62 286 THR A N 1
ATOM 2319 C CA . THR A 1 286 ? -6.920 2.181 22.579 1.00 52.62 286 THR A CA 1
ATOM 2320 C C . THR A 1 286 ? -6.720 1.383 21.298 1.00 52.62 286 THR A C 1
ATOM 2322 O O . THR A 1 286 ? -5.586 1.072 21.010 1.00 52.62 286 THR A O 1
ATOM 2325 N N . LEU A 1 287 ? -7.725 1.143 20.448 1.00 55.84 287 LEU A N 1
ATOM 2326 C CA . LEU A 1 287 ? -7.539 0.542 19.116 1.00 55.84 287 LEU A CA 1
ATOM 2327 C C . LEU A 1 287 ? -6.730 1.450 18.182 1.00 55.84 287 LEU A C 1
ATOM 2329 O O . LEU A 1 287 ? -5.844 0.947 17.501 1.00 55.84 287 LEU A O 1
ATOM 2333 N N . ALA A 1 288 ? -6.969 2.765 18.193 1.00 55.53 288 ALA A N 1
ATOM 2334 C CA . ALA A 1 288 ? -6.181 3.736 17.432 1.00 55.53 288 ALA A CA 1
ATOM 2335 C C . ALA A 1 288 ? -4.717 3.819 17.910 1.00 55.53 288 ALA A C 1
ATOM 2337 O O . ALA A 1 288 ? -3.824 4.045 17.100 1.00 55.53 288 ALA A O 1
ATOM 2338 N N . ARG A 1 289 ? -4.455 3.598 19.207 1.00 58.00 289 ARG A N 1
ATOM 2339 C CA . ARG A 1 289 ? -3.103 3.560 19.801 1.00 58.00 289 ARG A CA 1
ATOM 2340 C C . ARG A 1 289 ? -2.472 2.153 19.830 1.00 58.00 289 ARG A C 1
ATOM 2342 O O . ARG A 1 289 ? -1.262 2.038 19.971 1.00 58.00 289 ARG A O 1
ATOM 2349 N N . LEU A 1 290 ? -3.261 1.081 19.696 1.00 52.91 290 LEU A N 1
ATOM 2350 C CA . LEU A 1 290 ? -2.833 -0.332 19.671 1.00 52.91 290 LEU A CA 1
ATOM 2351 C C . LEU A 1 290 ? -2.511 -0.830 18.261 1.00 52.91 290 LEU A C 1
ATOM 2353 O O . LEU A 1 290 ? -2.185 -2.008 18.118 1.00 52.91 290 LEU A O 1
ATOM 2357 N N . ILE A 1 291 ? -2.548 0.039 17.247 1.00 56.38 291 ILE A N 1
ATOM 2358 C CA . ILE A 1 291 ? -2.110 -0.294 15.884 1.00 56.38 291 ILE A CA 1
ATOM 2359 C C . ILE A 1 291 ? -0.664 -0.841 15.859 1.00 56.38 291 ILE A C 1
ATOM 2361 O O . ILE A 1 291 ? -0.285 -1.522 14.915 1.00 56.38 291 ILE A O 1
ATOM 2365 N N . GLU A 1 292 ? 0.107 -0.673 16.939 1.00 49.72 292 GLU A N 1
ATOM 2366 C CA . GLU A 1 292 ? 1.476 -1.188 17.065 1.00 49.72 292 GLU A CA 1
ATOM 2367 C C . GLU A 1 292 ? 1.683 -2.317 18.089 1.00 49.72 292 GLU A C 1
ATOM 2369 O O . GLU A 1 292 ? 2.761 -2.908 18.127 1.00 49.72 292 GLU A O 1
ATOM 2374 N N . ASN A 1 293 ? 0.691 -2.685 18.908 1.00 43.97 293 ASN A N 1
ATOM 2375 C CA . ASN A 1 293 ? 0.947 -3.632 19.999 1.00 43.97 293 ASN A CA 1
ATOM 2376 C C . ASN A 1 293 ? 0.833 -5.094 19.539 1.00 43.97 293 ASN A C 1
ATOM 2378 O O . ASN A 1 293 ? -0.170 -5.779 19.772 1.00 43.97 293 ASN A O 1
ATOM 2382 N N . LYS A 1 294 ? 1.890 -5.588 18.894 1.00 47.50 294 LYS A N 1
ATOM 2383 C CA . LYS A 1 294 ? 2.082 -7.016 18.635 1.00 47.50 294 LYS A CA 1
ATOM 2384 C C . LYS A 1 294 ? 2.552 -7.679 19.934 1.00 47.50 294 LYS A C 1
ATOM 2386 O O . LYS A 1 294 ? 3.747 -7.785 20.186 1.00 47.50 294 LYS A O 1
ATOM 2391 N N . ASP A 1 295 ? 1.606 -8.094 20.784 1.00 46.03 295 ASP A N 1
ATOM 2392 C CA . ASP A 1 295 ? 1.881 -8.891 21.992 1.00 46.03 295 ASP A CA 1
ATOM 2393 C C . ASP A 1 295 ? 2.673 -10.159 21.589 1.00 46.03 295 ASP A C 1
ATOM 2395 O O . ASP A 1 295 ? 2.094 -11.160 21.170 1.00 46.03 295 ASP A O 1
ATOM 2399 N N . TRP A 1 296 ? 4.001 -10.136 21.718 1.00 39.69 296 TRP A N 1
ATOM 2400 C CA . TRP A 1 296 ? 4.908 -11.232 21.342 1.00 39.69 296 TRP A CA 1
ATOM 2401 C C . TRP A 1 296 ? 4.994 -12.342 22.398 1.00 39.69 296 TRP A C 1
ATOM 2403 O O . TRP A 1 296 ? 5.897 -13.173 22.359 1.00 39.69 296 TRP A O 1
ATOM 2413 N N . SER A 1 297 ? 4.073 -12.374 23.366 1.00 39.72 297 SER A N 1
ATOM 2414 C CA . SER A 1 297 ? 4.150 -13.327 24.470 1.00 39.72 297 SER A CA 1
ATOM 2415 C C . SER A 1 297 ? 4.039 -14.757 23.937 1.00 39.72 297 SER A C 1
ATOM 2417 O O . SER A 1 297 ? 2.979 -15.190 23.487 1.00 39.72 297 SER A O 1
ATOM 2419 N N . ILE A 1 298 ? 5.149 -15.494 23.999 1.00 41.19 298 ILE A N 1
ATOM 2420 C CA . ILE A 1 298 ? 5.289 -16.877 23.520 1.00 41.19 298 ILE A CA 1
ATOM 2421 C C . ILE A 1 298 ? 4.262 -17.801 24.211 1.00 41.19 298 ILE A C 1
ATOM 2423 O O . ILE A 1 298 ? 3.821 -18.787 23.625 1.00 41.19 298 ILE A O 1
ATOM 2427 N N . SER A 1 299 ? 3.758 -17.429 25.399 1.00 36.91 299 SER A N 1
ATOM 2428 C CA . SER A 1 299 ? 2.672 -18.156 26.074 1.00 36.91 299 SER A CA 1
ATOM 2429 C C . SER A 1 299 ? 1.311 -18.070 25.358 1.00 36.91 299 SER A C 1
ATOM 2431 O O . SER A 1 299 ? 0.506 -18.985 25.500 1.00 36.91 299 SER A O 1
ATOM 2433 N N . LYS A 1 300 ? 1.058 -17.045 24.525 1.00 45.03 300 LYS A N 1
ATOM 2434 C CA . LYS A 1 300 ? -0.141 -16.945 23.662 1.00 45.03 300 LYS A CA 1
ATOM 2435 C C . LYS A 1 300 ? -0.021 -17.722 22.346 1.00 45.03 300 LYS A C 1
ATOM 2437 O O . LYS A 1 300 ? -1.035 -17.935 21.693 1.00 45.03 300 LYS A O 1
ATOM 2442 N N . ILE A 1 301 ? 1.188 -18.123 21.944 1.00 46.91 301 ILE A N 1
ATOM 2443 C CA . ILE A 1 301 ? 1.407 -18.972 20.758 1.00 46.91 301 ILE A CA 1
ATOM 2444 C C . ILE A 1 301 ? 1.019 -20.430 21.064 1.00 46.91 301 ILE A C 1
ATOM 2446 O O . ILE A 1 301 ? 0.614 -21.158 20.163 1.00 46.91 301 ILE A O 1
ATOM 2450 N N . ILE A 1 302 ? 1.104 -20.833 22.337 1.00 45.88 302 ILE A N 1
ATOM 2451 C CA . ILE A 1 302 ? 0.809 -22.195 22.816 1.00 45.88 302 ILE A CA 1
ATOM 2452 C C . ILE A 1 302 ? -0.525 -22.254 23.592 1.00 45.88 302 ILE A C 1
ATOM 2454 O O . ILE A 1 302 ? -1.157 -23.305 23.656 1.00 45.88 302 ILE A O 1
ATOM 2458 N N . GLY A 1 303 ? -0.981 -21.138 24.169 1.00 39.19 303 GLY A N 1
ATOM 2459 C CA . GLY A 1 303 ? -2.254 -21.052 24.891 1.00 39.19 303 GLY A CA 1
ATOM 2460 C C . GLY A 1 303 ? -3.489 -20.916 23.990 1.00 39.19 303 GLY A C 1
ATOM 2461 O O . GLY A 1 303 ? -3.391 -20.506 22.835 1.00 39.19 303 GLY A O 1
ATOM 2462 N N . LEU A 1 304 ? -4.665 -21.219 24.559 1.00 44.78 304 LEU A N 1
ATOM 2463 C CA . LEU A 1 304 ? -5.987 -21.000 23.954 1.00 44.78 304 LEU A CA 1
ATOM 2464 C C . LEU A 1 304 ? -6.078 -19.570 23.405 1.00 44.78 304 LEU A C 1
ATOM 2466 O O . LEU A 1 304 ? -6.064 -18.593 24.157 1.00 44.78 304 LEU A O 1
ATOM 2470 N N . GLN A 1 305 ? -6.123 -19.446 22.083 1.00 47.53 305 GLN A N 1
ATOM 2471 C CA . GLN A 1 305 ? -6.118 -18.151 21.422 1.00 47.53 305 GLN A CA 1
ATOM 2472 C C . GLN A 1 305 ? -7.508 -17.520 21.584 1.00 47.53 305 GLN A C 1
ATOM 2474 O O . GLN A 1 305 ? -8.510 -18.145 21.264 1.00 47.53 305 GLN A O 1
ATOM 2479 N N . GLU A 1 306 ? -7.607 -16.292 22.096 1.00 52.56 306 GLU A N 1
ATOM 2480 C CA . GLU A 1 306 ? -8.874 -15.549 22.064 1.00 52.56 306 GLU A CA 1
ATOM 2481 C C . GLU A 1 306 ? -9.064 -14.932 20.671 1.00 52.56 306 GLU A C 1
ATOM 2483 O O . GLU A 1 306 ? -8.140 -14.345 20.099 1.00 52.56 306 GLU A O 1
ATOM 2488 N N . PHE A 1 307 ? -10.264 -15.060 20.094 1.00 59.44 307 PHE A N 1
ATOM 2489 C CA . PHE A 1 307 ? -10.560 -14.529 18.761 1.00 59.44 307 PHE A CA 1
ATOM 2490 C C . PHE A 1 307 ? -10.812 -13.017 18.839 1.00 59.44 307 PHE A C 1
ATOM 2492 O O . PHE A 1 307 ? -11.953 -12.563 18.926 1.00 59.44 307 PHE A O 1
ATOM 2499 N N . ASP A 1 308 ? -9.732 -12.235 18.825 1.00 62.84 308 ASP A N 1
ATOM 2500 C CA . ASP A 1 308 ? -9.779 -10.770 18.807 1.00 62.84 308 ASP A CA 1
ATOM 2501 C C . ASP A 1 308 ? -10.009 -10.265 17.367 1.00 62.84 308 ASP A C 1
ATOM 2503 O O . ASP A 1 308 ? -9.094 -10.211 16.536 1.00 62.84 308 ASP A O 1
ATOM 2507 N N . ILE A 1 309 ? -11.274 -9.976 17.042 1.00 65.94 309 ILE A N 1
ATOM 2508 C CA . ILE A 1 309 ? -11.725 -9.587 15.694 1.00 65.94 309 ILE A CA 1
ATOM 2509 C C . ILE A 1 309 ? -11.062 -8.278 15.221 1.00 65.94 309 ILE A C 1
ATOM 2511 O O . ILE A 1 309 ? -10.478 -8.290 14.135 1.00 65.94 309 ILE A O 1
ATOM 2515 N N . PRO A 1 310 ? -11.079 -7.170 15.995 1.00 63.03 310 PRO A N 1
ATOM 2516 C CA . PRO A 1 310 ? -10.470 -5.907 15.577 1.00 63.03 310 PRO A CA 1
ATOM 2517 C C . PRO A 1 310 ? -8.986 -6.010 15.216 1.00 63.03 310 PRO A C 1
ATOM 2519 O O . PRO A 1 310 ? -8.585 -5.493 14.176 1.00 63.03 310 PRO A O 1
ATOM 2522 N N . LYS A 1 311 ? -8.176 -6.712 16.024 1.00 67.81 311 LYS A N 1
ATOM 2523 C CA . LYS A 1 311 ? -6.733 -6.864 15.754 1.00 67.81 311 LYS A CA 1
ATOM 2524 C C . LYS A 1 311 ? -6.475 -7.622 14.459 1.00 67.81 311 LYS A C 1
ATOM 2526 O O . LYS A 1 311 ? -5.693 -7.186 13.623 1.00 67.81 311 LYS A O 1
ATOM 2531 N N . ASN A 1 312 ? -7.202 -8.719 14.258 1.00 74.19 312 ASN A N 1
ATOM 2532 C CA . ASN A 1 312 ? -7.108 -9.501 13.031 1.00 74.19 312 ASN A CA 1
ATOM 2533 C C . ASN A 1 312 ? -7.509 -8.700 11.788 1.00 74.19 312 ASN A C 1
ATOM 2535 O O . ASN A 1 312 ? -6.922 -8.901 10.732 1.00 74.19 312 ASN A O 1
ATOM 2539 N N . ILE A 1 313 ? -8.518 -7.832 11.889 1.00 76.19 313 ILE A N 1
ATOM 2540 C CA . ILE A 1 313 ? -8.929 -6.974 10.772 1.00 76.19 313 ILE A CA 1
ATOM 2541 C C . ILE A 1 313 ? -7.869 -5.909 10.493 1.00 76.19 313 ILE A C 1
ATOM 2543 O O . ILE A 1 313 ? -7.571 -5.639 9.334 1.00 76.19 313 ILE A O 1
ATOM 2547 N N . LEU A 1 314 ? -7.271 -5.332 11.528 1.00 75.44 314 LEU A N 1
ATOM 2548 C CA . LEU A 1 314 ? -6.254 -4.305 11.365 1.00 75.44 314 LEU A CA 1
ATOM 2549 C C . LEU A 1 314 ? -4.981 -4.839 10.687 1.00 75.44 314 LEU A C 1
ATOM 2551 O O . LEU A 1 314 ? -4.472 -4.203 9.767 1.00 75.44 314 LEU A O 1
ATOM 2555 N N . ASP A 1 315 ? -4.535 -6.045 11.047 1.00 79.19 315 ASP A N 1
ATOM 2556 C CA . ASP A 1 315 ? -3.427 -6.731 10.364 1.00 79.19 315 ASP A CA 1
ATOM 2557 C C . ASP A 1 315 ? -3.724 -6.982 8.872 1.00 79.19 315 ASP A C 1
ATOM 2559 O O . ASP A 1 315 ? -2.820 -6.970 8.025 1.00 79.19 315 ASP A O 1
ATOM 2563 N N . LEU A 1 316 ? -5.000 -7.207 8.530 1.00 82.75 316 LEU A N 1
ATOM 2564 C CA . LEU A 1 316 ? -5.441 -7.337 7.141 1.00 82.75 316 LEU A CA 1
ATOM 2565 C C . LEU A 1 316 ? -5.369 -5.994 6.404 1.00 82.75 316 LEU A C 1
ATOM 2567 O O . LEU A 1 316 ? -4.873 -5.971 5.283 1.00 82.75 316 LEU A O 1
ATOM 2571 N N . ILE A 1 317 ? -5.792 -4.889 7.031 1.00 85.75 317 ILE A N 1
ATOM 2572 C CA . ILE A 1 317 ? -5.664 -3.536 6.454 1.00 85.75 317 ILE A CA 1
ATOM 2573 C C . ILE A 1 317 ? -4.191 -3.200 6.218 1.00 85.75 317 ILE A C 1
ATOM 2575 O O . ILE A 1 317 ? -3.836 -2.746 5.136 1.00 85.75 317 ILE A O 1
ATOM 2579 N N . TYR A 1 318 ? -3.321 -3.465 7.195 1.00 85.69 318 TYR A N 1
ATOM 2580 C CA . TYR A 1 318 ? -1.884 -3.239 7.050 1.00 85.69 318 TYR A CA 1
ATOM 2581 C C . TYR A 1 318 ? -1.292 -4.042 5.883 1.00 85.69 318 TYR A C 1
ATOM 2583 O O . TYR A 1 318 ? -0.525 -3.512 5.081 1.00 85.69 318 TYR A O 1
ATOM 2591 N N . THR A 1 319 ? -1.687 -5.313 5.748 1.00 88.94 319 THR A N 1
ATOM 2592 C CA . THR A 1 319 ? -1.267 -6.141 4.609 1.00 88.94 319 THR A CA 1
ATOM 2593 C C . THR A 1 319 ? -1.750 -5.543 3.282 1.00 88.94 319 THR A C 1
ATOM 2595 O O . THR A 1 319 ? -0.978 -5.510 2.333 1.00 88.94 319 THR A O 1
ATOM 2598 N N . GLU A 1 320 ? -2.982 -5.038 3.208 1.00 91.31 320 GLU A N 1
ATOM 2599 C CA . GLU A 1 320 ? -3.535 -4.433 1.987 1.00 91.31 320 GLU A CA 1
ATOM 2600 C C . GLU A 1 320 ? -2.798 -3.154 1.574 1.00 91.31 320 GLU A C 1
ATOM 2602 O O . GLU A 1 320 ? -2.448 -2.981 0.409 1.00 91.31 320 GLU A O 1
ATOM 2607 N N . VAL A 1 321 ? -2.485 -2.291 2.543 1.00 91.75 321 VAL A N 1
ATOM 2608 C CA . VAL A 1 321 ? -1.669 -1.082 2.340 1.00 91.75 321 VAL A CA 1
ATOM 2609 C C . VAL A 1 321 ? -0.312 -1.448 1.736 1.00 91.75 321 VAL A C 1
ATOM 2611 O O . VAL A 1 321 ? 0.123 -0.829 0.764 1.00 91.75 321 VAL A O 1
ATOM 2614 N N . LEU A 1 322 ? 0.332 -2.499 2.255 1.00 91.00 322 LEU A N 1
ATOM 2615 C CA . LEU A 1 322 ? 1.584 -3.007 1.694 1.00 91.00 322 LEU A CA 1
ATOM 2616 C C . LEU A 1 322 ? 1.423 -3.551 0.273 1.00 91.00 322 LEU A C 1
ATOM 2618 O O . LEU A 1 322 ? 2.357 -3.422 -0.512 1.00 91.00 322 LEU A O 1
ATOM 2622 N N . VAL A 1 323 ? 0.276 -4.135 -0.085 1.00 94.00 323 VAL A N 1
ATOM 2623 C CA . VAL A 1 323 ? 0.021 -4.560 -1.468 1.00 94.00 323 VAL A CA 1
ATOM 2624 C C . VAL A 1 323 ? -0.114 -3.348 -2.380 1.00 94.00 323 VAL A C 1
ATOM 2626 O O . VAL A 1 323 ? 0.583 -3.286 -3.390 1.00 94.00 323 VAL A O 1
ATOM 2629 N N . TRP A 1 324 ? -0.950 -2.366 -2.039 1.00 93.75 324 TRP A N 1
ATOM 2630 C CA . TRP A 1 324 ? -1.146 -1.177 -2.878 1.00 93.75 324 TRP A CA 1
ATOM 2631 C C . TRP A 1 324 ? 0.153 -0.410 -3.117 1.00 93.75 324 TRP A C 1
ATOM 2633 O O . TRP A 1 324 ? 0.434 -0.025 -4.252 1.00 93.75 324 TRP A O 1
ATOM 2643 N N . PHE A 1 325 ? 0.955 -0.238 -2.065 1.00 91.31 325 PHE A N 1
ATOM 2644 C CA . PHE A 1 325 ? 2.264 0.398 -2.155 1.00 91.31 325 PHE A CA 1
ATOM 2645 C C . PHE A 1 325 ? 3.303 -0.490 -2.864 1.00 91.31 325 PHE A C 1
ATOM 2647 O O . PHE A 1 325 ? 4.012 -0.052 -3.767 1.00 91.31 325 PHE A O 1
ATOM 2654 N N . GLY A 1 326 ? 3.399 -1.756 -2.462 1.00 92.00 326 GLY A N 1
ATOM 2655 C CA . GLY A 1 326 ? 4.463 -2.667 -2.877 1.00 92.00 326 GLY A CA 1
ATOM 2656 C C . GLY A 1 326 ? 4.321 -3.194 -4.301 1.00 92.00 326 GLY A C 1
ATOM 2657 O O . GLY A 1 326 ? 5.335 -3.484 -4.930 1.00 92.00 326 GLY A O 1
ATOM 2658 N N . THR A 1 327 ? 3.104 -3.282 -4.845 1.00 93.94 327 THR A N 1
ATOM 2659 C CA . THR A 1 327 ? 2.862 -3.829 -6.197 1.00 93.94 327 THR A CA 1
ATOM 2660 C C . THR A 1 327 ? 3.617 -3.060 -7.285 1.00 93.94 327 THR A C 1
ATOM 2662 O O . THR A 1 327 ? 4.068 -3.664 -8.256 1.00 93.94 327 THR A O 1
ATOM 2665 N N . PHE A 1 328 ? 3.829 -1.754 -7.090 1.00 93.31 328 PHE A N 1
ATOM 2666 C CA . PHE A 1 328 ? 4.624 -0.914 -7.989 1.00 93.31 328 PHE A CA 1
ATOM 2667 C C . PHE A 1 328 ? 6.116 -1.300 -8.038 1.00 93.31 328 PHE A C 1
ATOM 2669 O O . PHE A 1 328 ? 6.781 -1.092 -9.045 1.00 93.31 328 PHE A O 1
ATOM 2676 N N . PHE A 1 329 ? 6.667 -1.863 -6.962 1.00 91.69 329 PHE A N 1
ATOM 2677 C CA . PHE A 1 329 ? 8.077 -2.272 -6.896 1.00 91.69 329 PHE A CA 1
ATOM 2678 C C . PHE A 1 329 ? 8.260 -3.781 -7.078 1.00 91.69 329 PHE A C 1
ATOM 2680 O O . PHE A 1 329 ? 9.309 -4.244 -7.525 1.00 91.69 329 PHE A O 1
ATOM 2687 N N . ALA A 1 330 ? 7.237 -4.561 -6.748 1.00 92.44 330 ALA A N 1
ATOM 2688 C CA . ALA A 1 330 ? 7.226 -6.006 -6.883 1.00 92.44 330 ALA A CA 1
ATOM 2689 C C . ALA A 1 330 ? 5.839 -6.472 -7.368 1.00 92.44 330 ALA A C 1
ATOM 2691 O O . ALA A 1 330 ? 4.948 -6.751 -6.556 1.00 92.44 330 ALA A O 1
ATOM 2692 N N . PRO A 1 331 ? 5.645 -6.587 -8.698 1.00 92.56 331 PRO A N 1
ATOM 2693 C CA . PRO A 1 331 ? 4.361 -6.921 -9.326 1.00 92.56 331 PRO A CA 1
ATOM 2694 C C . PRO A 1 331 ? 3.681 -8.199 -8.835 1.00 92.56 331 PRO A C 1
ATOM 2696 O O . PRO A 1 331 ? 2.473 -8.353 -9.000 1.00 92.56 331 PRO A O 1
ATOM 2699 N N . MET A 1 332 ? 4.442 -9.131 -8.254 1.00 92.38 332 MET A N 1
ATOM 2700 C CA . MET A 1 332 ? 3.939 -10.425 -7.782 1.00 92.38 332 MET A CA 1
ATOM 2701 C C . MET A 1 332 ? 3.541 -10.436 -6.296 1.00 92.38 332 MET A C 1
ATOM 2703 O O . MET A 1 332 ? 3.058 -11.459 -5.808 1.00 92.38 332 MET A O 1
ATOM 2707 N N . ILE A 1 333 ? 3.665 -9.314 -5.573 1.00 93.06 333 ILE A N 1
ATOM 2708 C CA . ILE A 1 333 ? 3.180 -9.188 -4.185 1.00 93.06 333 ILE A CA 1
ATOM 2709 C C . ILE A 1 333 ? 1.687 -9.551 -4.038 1.00 93.06 333 ILE A C 1
ATOM 2711 O O . ILE A 1 333 ? 1.367 -10.324 -3.129 1.00 93.06 333 ILE A O 1
ATOM 2715 N N . PRO A 1 334 ? 0.766 -9.092 -4.911 1.00 94.88 334 PRO A N 1
ATOM 2716 C CA . PRO A 1 334 ? -0.646 -9.467 -4.834 1.00 94.88 334 PRO A CA 1
ATOM 2717 C C . PRO A 1 334 ? -0.871 -10.985 -4.836 1.00 94.88 334 PRO A C 1
ATOM 2719 O O . PRO A 1 334 ? -1.688 -11.485 -4.064 1.00 94.88 334 PRO A O 1
ATOM 2722 N N . LEU A 1 335 ? -0.103 -11.742 -5.632 1.00 94.56 335 LEU A N 1
ATOM 2723 C CA . LEU A 1 335 ? -0.179 -13.207 -5.665 1.00 94.56 335 LEU A CA 1
ATOM 2724 C C . LEU A 1 335 ? 0.216 -13.819 -4.318 1.00 94.56 335 LEU A C 1
ATOM 2726 O O . LEU A 1 335 ? -0.483 -14.691 -3.798 1.00 94.56 335 LEU A O 1
ATOM 2730 N N . MET A 1 336 ? 1.316 -13.341 -3.730 1.00 92.50 336 MET A N 1
ATOM 2731 C CA . MET A 1 336 ? 1.755 -13.788 -2.407 1.00 92.50 336 MET A CA 1
ATOM 2732 C C . MET A 1 336 ? 0.697 -13.492 -1.341 1.00 92.50 336 MET A C 1
ATOM 2734 O O . MET A 1 336 ? 0.440 -14.334 -0.479 1.00 92.50 336 MET A O 1
ATOM 2738 N N . THR A 1 337 ? 0.034 -12.335 -1.419 1.00 92.00 337 THR A N 1
ATOM 2739 C CA . THR A 1 337 ? -1.056 -11.979 -0.503 1.00 92.00 337 THR A CA 1
ATOM 2740 C C . THR A 1 337 ? -2.277 -12.873 -0.692 1.00 92.00 337 THR A C 1
ATOM 2742 O O . THR A 1 337 ? -2.835 -13.342 0.298 1.00 92.00 337 THR A O 1
ATOM 2745 N N . VAL A 1 338 ? -2.668 -13.190 -1.929 1.00 93.25 338 VAL A N 1
ATOM 2746 C CA . VAL A 1 338 ? -3.748 -14.151 -2.219 1.00 93.25 338 VAL A CA 1
ATOM 2747 C C . VAL A 1 338 ? -3.443 -15.513 -1.587 1.00 93.25 338 VAL A C 1
ATOM 2749 O O . VAL A 1 338 ? -4.281 -16.053 -0.861 1.00 93.25 338 VAL A O 1
ATOM 2752 N N . LEU A 1 339 ? -2.228 -16.040 -1.775 1.00 92.62 339 LEU A N 1
ATOM 2753 C CA . LEU A 1 339 ? -1.791 -17.299 -1.161 1.00 92.62 339 LEU A CA 1
ATOM 2754 C C . LEU A 1 339 ? -1.799 -17.220 0.372 1.00 92.62 339 LEU A C 1
ATOM 2756 O O . LEU A 1 339 ? -2.331 -18.113 1.035 1.00 92.62 339 LEU A O 1
ATOM 2760 N N . LYS A 1 340 ? -1.284 -16.126 0.948 1.00 89.12 340 LYS A N 1
ATOM 2761 C CA . LYS A 1 340 ? -1.320 -15.864 2.395 1.00 89.12 340 LYS A CA 1
ATOM 2762 C C . LYS A 1 340 ? -2.753 -15.871 2.926 1.00 89.12 340 LYS A C 1
ATOM 2764 O O . LYS A 1 340 ? -3.007 -16.501 3.948 1.00 89.12 340 LYS A O 1
ATOM 2769 N N . LEU A 1 341 ? -3.694 -15.205 2.255 1.00 87.50 341 LEU A N 1
ATOM 2770 C CA . LEU A 1 341 ? -5.098 -15.149 2.674 1.00 87.50 341 LEU A CA 1
ATOM 2771 C C . LEU A 1 341 ? -5.750 -16.535 2.659 1.00 87.50 341 LEU A C 1
ATOM 2773 O O . LEU A 1 341 ? -6.476 -16.871 3.596 1.00 87.50 341 LEU A O 1
ATOM 2777 N N . VAL A 1 342 ? -5.452 -17.357 1.649 1.00 88.62 342 VAL A N 1
ATOM 2778 C CA . VAL A 1 342 ? -5.924 -18.748 1.572 1.00 88.62 342 VAL A CA 1
ATOM 2779 C C . VAL A 1 342 ? -5.359 -19.576 2.725 1.00 88.62 342 VAL A C 1
ATOM 2781 O O . VAL A 1 342 ? -6.122 -20.219 3.448 1.00 88.62 342 VAL A O 1
ATOM 2784 N N . LEU A 1 343 ? -4.044 -19.522 2.952 1.00 86.69 343 LEU A N 1
ATOM 2785 C CA . LEU A 1 343 ? -3.394 -20.246 4.046 1.00 86.69 343 LEU A CA 1
ATOM 2786 C C . LEU A 1 343 ? -3.950 -19.816 5.408 1.00 86.69 343 LEU A C 1
ATOM 2788 O O . LEU A 1 343 ? -4.388 -20.659 6.187 1.00 86.69 343 LEU A O 1
ATOM 2792 N N . VAL A 1 344 ? -4.007 -18.509 5.680 1.00 82.06 344 VAL A N 1
ATOM 2793 C CA . VAL A 1 344 ? -4.549 -17.958 6.932 1.00 82.06 344 VAL A CA 1
ATOM 2794 C C . VAL A 1 344 ? -6.005 -18.371 7.131 1.00 82.06 344 VAL A C 1
ATOM 2796 O O . VAL A 1 344 ? -6.394 -18.686 8.256 1.00 82.06 344 VAL A O 1
ATOM 2799 N N . PHE A 1 345 ? -6.811 -18.411 6.068 1.00 82.62 345 PHE A N 1
ATOM 2800 C CA . PHE A 1 345 ? -8.191 -18.881 6.147 1.00 82.62 345 PHE A CA 1
ATOM 2801 C C . PHE A 1 345 ? -8.270 -20.346 6.593 1.00 82.62 345 PHE A C 1
ATOM 2803 O O . PHE A 1 345 ? -9.017 -20.653 7.525 1.00 82.62 345 PHE A O 1
ATOM 2810 N N . TYR A 1 346 ? -7.481 -21.242 5.991 1.00 82.38 346 TYR A N 1
ATOM 2811 C CA . TYR A 1 346 ? -7.463 -22.656 6.375 1.00 82.38 346 TYR A CA 1
ATOM 2812 C C . TYR A 1 346 ? -6.893 -22.876 7.778 1.00 82.38 346 TYR A C 1
ATOM 2814 O O . TYR A 1 346 ? -7.505 -23.599 8.564 1.00 82.38 346 TYR A O 1
ATOM 2822 N N . PHE A 1 347 ? -5.798 -22.203 8.139 1.00 80.06 347 PHE A N 1
ATOM 2823 C CA . PHE A 1 347 ? -5.231 -22.275 9.489 1.00 80.06 347 PHE A CA 1
ATOM 2824 C C . PHE A 1 347 ? -6.221 -21.791 10.550 1.00 80.06 347 PHE A C 1
ATOM 2826 O O . PHE A 1 347 ? -6.438 -22.479 11.546 1.00 80.06 347 PHE A O 1
ATOM 2833 N N . LYS A 1 348 ? -6.885 -20.647 10.332 1.00 74.44 348 LYS A N 1
ATOM 2834 C CA . LYS A 1 348 ? -7.901 -20.139 11.266 1.00 74.44 348 LYS A CA 1
ATOM 2835 C C . LYS A 1 348 ? -9.126 -21.044 11.324 1.00 74.44 348 LYS A C 1
ATOM 2837 O O . LYS A 1 348 ? -9.665 -21.233 12.407 1.00 74.44 348 LYS A O 1
ATOM 2842 N N . LYS A 1 349 ? -9.547 -21.637 10.200 1.00 76.81 349 LYS A N 1
ATOM 2843 C CA . LYS A 1 349 ? -10.637 -22.623 10.170 1.00 76.81 349 LYS A CA 1
ATOM 2844 C C . LYS A 1 349 ? -10.294 -23.849 11.016 1.00 76.81 349 LYS A C 1
ATOM 2846 O O . LYS A 1 349 ? -11.124 -24.267 11.813 1.00 76.81 349 LYS A O 1
ATOM 2851 N N . LEU A 1 350 ? -9.093 -24.404 10.858 1.00 75.31 350 LEU A N 1
ATOM 2852 C CA . LEU A 1 350 ? -8.632 -25.554 11.639 1.00 75.31 350 LEU A CA 1
ATOM 2853 C C . LEU A 1 350 ? -8.521 -25.207 13.122 1.00 75.31 350 LEU A C 1
ATOM 2855 O O . LEU A 1 350 ? -9.082 -25.911 13.953 1.00 75.31 350 LEU A O 1
ATOM 2859 N N . SER A 1 351 ? -7.883 -24.082 13.447 1.00 69.81 351 SER A N 1
ATOM 2860 C CA . SER A 1 351 ? -7.751 -23.629 14.832 1.00 69.81 351 SER A CA 1
ATOM 2861 C C . SER A 1 351 ? -9.125 -23.465 15.494 1.00 69.81 351 SER A C 1
ATOM 2863 O O . SER A 1 351 ? -9.343 -23.972 16.590 1.00 69.81 351 SER A O 1
ATOM 2865 N N . LEU A 1 352 ? -10.101 -22.883 14.786 1.00 67.56 352 LEU A N 1
ATOM 2866 C CA . LEU A 1 352 ? -11.470 -22.689 15.277 1.00 67.56 352 LEU A CA 1
ATOM 2867 C C . LEU A 1 352 ? -12.237 -23.995 15.530 1.00 67.56 352 LEU A C 1
ATOM 2869 O O . LEU A 1 352 ? -13.100 -24.018 16.400 1.00 67.56 352 LEU A O 1
ATOM 2873 N N . MET A 1 353 ? -11.933 -25.068 14.796 1.00 68.31 353 MET A N 1
ATOM 2874 C CA . MET A 1 353 ? -12.567 -26.377 14.996 1.00 68.31 353 MET A CA 1
ATOM 2875 C C . MET A 1 353 ? -11.974 -27.154 16.177 1.00 68.31 353 MET A C 1
ATOM 2877 O O . MET A 1 353 ? -12.694 -27.934 16.790 1.00 68.31 353 MET A O 1
ATOM 2881 N N . TYR A 1 354 ? -10.688 -26.956 16.490 1.00 63.97 354 TYR A N 1
ATOM 2882 C CA . TYR A 1 354 ? -9.970 -27.780 17.470 1.00 63.97 354 TYR A CA 1
ATOM 2883 C C . TYR A 1 354 ? -9.623 -27.067 18.787 1.00 63.97 354 TYR A C 1
ATOM 2885 O O . TYR A 1 354 ? -9.383 -27.757 19.771 1.00 63.97 354 TYR A O 1
ATOM 2893 N N . ASN A 1 355 ? -9.569 -25.727 18.835 1.00 58.62 355 ASN A N 1
ATOM 2894 C CA . ASN A 1 355 ? -8.821 -25.030 19.893 1.00 58.62 355 ASN A CA 1
ATOM 2895 C C . ASN A 1 355 ? -9.469 -23.754 20.477 1.00 58.62 355 ASN A C 1
ATOM 2897 O O . ASN A 1 355 ? -8.775 -22.989 21.143 1.00 58.62 355 ASN A O 1
ATOM 2901 N N . PHE A 1 356 ? -10.758 -23.468 20.233 1.00 57.47 356 PHE A N 1
ATOM 2902 C CA . PHE A 1 356 ? -11.358 -22.184 20.641 1.00 57.47 356 PHE A CA 1
ATOM 2903 C C . PHE A 1 356 ? -12.460 -22.278 21.700 1.00 57.47 356 PHE A C 1
ATOM 2905 O O . PHE A 1 356 ? -13.447 -22.996 21.548 1.00 57.47 356 PHE A O 1
ATOM 2912 N N . THR A 1 357 ? -12.340 -21.416 22.711 1.00 51.16 357 THR A N 1
ATOM 2913 C CA . THR A 1 357 ? -13.440 -20.944 23.556 1.00 51.16 357 THR A CA 1
ATOM 2914 C C . THR A 1 357 ? -14.086 -19.700 22.917 1.00 51.16 357 THR A C 1
ATOM 2916 O O . THR A 1 357 ? -13.397 -18.884 22.296 1.00 51.16 357 THR A O 1
ATOM 2919 N N . PRO A 1 358 ? -15.419 -19.533 22.999 1.00 51.38 358 PRO A N 1
ATOM 2920 C CA . PRO A 1 358 ? -16.102 -18.376 22.423 1.00 51.38 358 PRO A CA 1
ATOM 2921 C C . PRO A 1 358 ? -15.640 -17.068 23.087 1.00 51.38 358 PRO A C 1
ATOM 2923 O O . PRO A 1 358 ? -15.453 -17.016 24.302 1.00 51.38 358 PRO A O 1
ATOM 2926 N N . SER A 1 359 ? -15.476 -16.006 22.286 1.00 47.41 359 SER A N 1
ATOM 2927 C CA . SER A 1 359 ? -15.086 -14.675 22.779 1.00 47.41 359 SER A CA 1
ATOM 2928 C C . SER A 1 359 ? -16.021 -14.212 23.900 1.00 47.41 359 SER A C 1
ATOM 2930 O O . SER A 1 359 ? -17.241 -14.197 23.740 1.00 47.41 359 SER A O 1
ATOM 2932 N N . SER A 1 360 ? -15.441 -13.812 25.033 1.00 44.47 360 SER A N 1
ATOM 2933 C CA . SER A 1 360 ? -16.175 -13.369 26.223 1.00 44.47 360 SER A CA 1
ATOM 2934 C C . SER A 1 360 ? -16.771 -11.962 26.088 1.00 44.47 360 SER A C 1
ATOM 2936 O O . SER A 1 360 ? -17.634 -11.593 26.887 1.00 44.47 360 SER A O 1
ATOM 2938 N N . LYS A 1 361 ? -16.344 -11.186 25.078 1.00 48.16 361 LYS A N 1
ATOM 2939 C CA . LYS A 1 361 ? -16.784 -9.805 24.837 1.00 48.16 361 LYS A CA 1
ATOM 2940 C C . LYS A 1 361 ? -17.703 -9.721 23.619 1.00 48.16 361 LYS A C 1
ATOM 2942 O O . LYS A 1 361 ? -17.283 -9.934 22.481 1.00 48.16 361 LYS A O 1
ATOM 2947 N N . THR A 1 362 ? -18.953 -9.344 23.862 1.00 42.38 362 THR A N 1
ATOM 2948 C CA . THR A 1 362 ? -19.940 -8.978 22.843 1.00 42.38 362 THR A CA 1
ATOM 2949 C C . THR A 1 362 ? -19.609 -7.589 22.307 1.00 42.38 362 THR A C 1
ATOM 2951 O O . THR A 1 362 ? -19.967 -6.571 22.886 1.00 42.38 362 THR A O 1
ATOM 2954 N N . TYR A 1 363 ? -18.856 -7.528 21.209 1.00 49.16 363 TYR A N 1
ATOM 2955 C CA . TYR A 1 363 ? -18.583 -6.259 20.540 1.00 49.16 363 TYR A CA 1
ATOM 2956 C C . TYR A 1 363 ? -19.814 -5.814 19.738 1.00 49.16 363 TYR A C 1
ATOM 2958 O O . TYR A 1 363 ? -20.407 -6.618 19.012 1.00 49.16 363 TYR A O 1
ATOM 2966 N N . ARG A 1 364 ? -20.165 -4.523 19.797 1.00 50.72 364 ARG A N 1
ATOM 2967 C CA . ARG A 1 364 ? -21.190 -3.927 18.930 1.00 50.72 364 ARG A CA 1
ATOM 2968 C C . ARG A 1 364 ? -20.668 -3.859 17.489 1.00 50.72 364 ARG A C 1
ATOM 2970 O O . ARG A 1 364 ? -20.102 -2.868 17.040 1.00 50.72 364 ARG A O 1
ATOM 2977 N N . VAL A 1 365 ? -20.839 -4.968 16.767 1.00 51.44 365 VAL A N 1
ATOM 2978 C CA . VAL A 1 365 ? -20.314 -5.263 15.417 1.00 51.44 365 VAL A CA 1
ATOM 2979 C C . VAL A 1 365 ? -20.544 -4.126 14.405 1.00 51.44 365 VAL A C 1
ATOM 2981 O O . VAL A 1 365 ? -19.752 -3.955 13.486 1.00 51.44 365 VAL A O 1
ATOM 2984 N N . GLY A 1 366 ? -21.595 -3.318 14.550 1.00 58.34 366 GLY A N 1
ATOM 2985 C CA . GLY A 1 366 ? -21.872 -2.197 13.646 1.00 58.34 366 GLY A CA 1
ATOM 2986 C C . GLY A 1 366 ? -20.756 -1.146 13.583 1.00 58.34 366 GLY A C 1
ATOM 2987 O O . GLY A 1 366 ? -20.374 -0.728 12.487 1.00 58.34 366 GLY A O 1
ATOM 2988 N N . ASP A 1 367 ? -20.196 -0.771 14.736 1.00 60.72 367 ASP A N 1
ATOM 2989 C CA . ASP A 1 367 ? -19.373 0.438 14.874 1.00 60.72 367 ASP A CA 1
ATOM 2990 C C . ASP A 1 367 ? -17.895 0.220 14.526 1.00 60.72 367 ASP A C 1
ATOM 2992 O O . ASP A 1 367 ? -17.317 1.047 13.819 1.00 60.72 367 ASP A O 1
ATOM 2996 N N . ALA A 1 368 ? -17.308 -0.925 14.901 1.00 65.50 368 ALA A N 1
ATOM 2997 C CA . ALA A 1 368 ? -15.926 -1.275 14.527 1.00 65.50 368 ALA A CA 1
ATOM 2998 C C . ALA A 1 368 ? -15.737 -1.326 13.017 1.00 65.50 368 ALA A C 1
ATOM 3000 O O . ALA A 1 368 ? -14.715 -0.894 12.503 1.00 65.50 368 ALA A O 1
ATOM 3001 N N . TYR A 1 369 ? -16.700 -1.885 12.290 1.00 72.12 369 TYR A N 1
ATOM 3002 C CA . TYR A 1 369 ? -16.559 -2.058 10.847 1.00 72.12 369 TYR A CA 1
ATOM 3003 C C . TYR A 1 369 ? -16.656 -0.740 10.103 1.00 72.12 369 TYR A C 1
ATOM 3005 O O . TYR A 1 369 ? -15.953 -0.555 9.120 1.00 72.12 369 TYR A O 1
ATOM 3013 N N . PHE A 1 370 ? -17.521 0.167 10.557 1.00 74.88 370 PHE A N 1
ATOM 3014 C CA . PHE A 1 370 ? -17.579 1.510 10.000 1.00 74.88 370 PHE A CA 1
ATOM 3015 C C . PHE A 1 370 ? -16.237 2.227 10.192 1.00 74.88 370 PHE A C 1
ATOM 3017 O O . PHE A 1 370 ? -15.679 2.751 9.231 1.00 74.88 370 PHE A O 1
ATOM 3024 N N . PHE A 1 371 ? -15.675 2.153 11.403 1.00 76.94 371 PHE A N 1
ATOM 3025 C CA . PHE A 1 371 ? -14.337 2.664 11.691 1.00 76.94 371 PHE A CA 1
ATOM 3026 C C . PHE A 1 371 ? -13.269 2.023 10.787 1.00 76.94 371 PHE A C 1
ATOM 3028 O O . PHE A 1 371 ? -12.505 2.733 10.143 1.00 76.94 371 PHE A O 1
ATOM 3035 N N . VAL A 1 372 ? -13.275 0.695 10.650 1.00 78.25 372 VAL A N 1
ATOM 3036 C CA . VAL A 1 372 ? -12.381 -0.063 9.758 1.00 78.25 372 VAL A CA 1
ATOM 3037 C C . VAL A 1 372 ? -12.465 0.415 8.306 1.00 78.25 372 VAL A C 1
ATOM 3039 O O . VAL A 1 372 ? -11.430 0.572 7.668 1.00 78.25 372 VAL A O 1
ATOM 3042 N N . GLN A 1 373 ? -13.666 0.660 7.772 1.00 82.38 373 GLN A N 1
ATOM 3043 C CA . GLN A 1 373 ? -13.829 1.134 6.391 1.00 82.38 373 GLN A CA 1
ATOM 3044 C C . GLN A 1 373 ? -13.291 2.559 6.197 1.00 82.38 373 GLN A C 1
ATOM 3046 O O . GLN A 1 373 ? -12.684 2.846 5.168 1.00 82.38 373 GLN A O 1
ATOM 3051 N N . ILE A 1 374 ? -13.459 3.442 7.188 1.00 82.00 374 ILE A N 1
ATOM 3052 C CA . ILE A 1 374 ? -12.868 4.790 7.157 1.00 82.00 374 ILE A CA 1
ATOM 3053 C C . ILE A 1 374 ? -11.343 4.711 7.210 1.00 82.00 374 ILE A C 1
ATOM 3055 O O . ILE A 1 374 ? -10.675 5.368 6.416 1.00 82.00 374 ILE A O 1
ATOM 3059 N N . VAL A 1 375 ? -10.791 3.893 8.111 1.00 84.56 375 VAL A N 1
ATOM 3060 C CA . VAL A 1 375 ? -9.339 3.689 8.218 1.00 84.56 375 VAL A CA 1
ATOM 3061 C C . VAL A 1 375 ? -8.779 3.144 6.907 1.00 84.56 375 VAL A C 1
ATOM 3063 O O . VAL A 1 375 ? -7.752 3.629 6.446 1.00 84.56 375 VAL A O 1
ATOM 3066 N N . LEU A 1 376 ? -9.469 2.197 6.267 1.00 86.44 376 LEU A N 1
ATOM 3067 C CA . LEU A 1 376 ? -9.071 1.650 4.972 1.00 86.44 376 LEU A CA 1
ATOM 3068 C C . LEU A 1 376 ? -9.064 2.718 3.866 1.00 86.44 376 LEU A C 1
ATOM 3070 O O . LEU A 1 376 ? -8.108 2.789 3.098 1.00 86.44 376 LEU A O 1
ATOM 3074 N N . LEU A 1 377 ? -10.094 3.569 3.803 1.00 87.75 377 LEU A N 1
ATOM 3075 C CA . LEU A 1 377 ? -10.159 4.677 2.843 1.00 87.75 377 LEU A CA 1
ATOM 3076 C C . LEU A 1 377 ? -9.048 5.709 3.092 1.00 87.75 377 LEU A C 1
ATOM 3078 O O . LEU A 1 377 ? -8.386 6.139 2.151 1.00 87.75 377 LEU A O 1
ATOM 3082 N N . GLY A 1 378 ? -8.807 6.077 4.352 1.00 87.88 378 GLY A N 1
ATOM 3083 C CA . GLY A 1 378 ? -7.710 6.973 4.719 1.00 87.88 378 GLY A CA 1
ATOM 3084 C C . GLY A 1 378 ? -6.346 6.384 4.356 1.00 87.88 378 GLY A C 1
ATOM 3085 O O . GLY A 1 378 ? -5.518 7.058 3.748 1.00 87.88 378 GLY A O 1
ATOM 3086 N N . ALA A 1 379 ? -6.134 5.100 4.647 1.00 88.44 379 ALA A N 1
ATOM 3087 C CA . ALA A 1 379 ? -4.900 4.402 4.316 1.00 88.44 379 ALA A CA 1
ATOM 3088 C C . ALA A 1 379 ? -4.672 4.307 2.798 1.00 88.44 379 ALA A C 1
ATOM 3090 O O . ALA A 1 379 ? -3.542 4.473 2.347 1.00 88.44 379 ALA A O 1
ATOM 3091 N N . TYR A 1 380 ? -5.732 4.124 2.005 1.00 90.50 380 TYR A N 1
ATOM 3092 C CA . TYR A 1 380 ? -5.664 4.158 0.542 1.00 90.50 380 TYR A CA 1
ATOM 3093 C C . TYR A 1 380 ? -5.119 5.502 0.023 1.00 90.50 380 TYR A C 1
ATOM 3095 O O . TYR A 1 380 ? -4.192 5.524 -0.789 1.00 90.50 380 TYR A O 1
ATOM 3103 N N . VAL A 1 381 ? -5.636 6.625 0.539 1.00 88.12 381 VAL A N 1
ATOM 3104 C CA . VAL A 1 381 ? -5.153 7.973 0.182 1.00 88.12 381 VAL A CA 1
ATOM 3105 C C . VAL A 1 381 ? -3.697 8.163 0.607 1.00 88.12 381 VAL A C 1
ATOM 3107 O O . VAL A 1 381 ? -2.901 8.718 -0.142 1.00 88.12 381 VAL A O 1
ATOM 3110 N N . VAL A 1 382 ? -3.301 7.654 1.773 1.00 88.88 382 VAL A N 1
ATOM 3111 C CA . VAL A 1 382 ? -1.897 7.717 2.201 1.00 88.88 382 VAL A CA 1
ATOM 3112 C C . VAL A 1 382 ? -0.993 6.897 1.269 1.00 88.88 382 VAL A C 1
ATOM 3114 O O . VAL A 1 382 ? 0.094 7.360 0.939 1.00 88.88 382 VAL A O 1
ATOM 3117 N N . CYS A 1 383 ? -1.438 5.742 0.762 1.00 90.25 383 CYS A N 1
ATOM 3118 C CA . CYS A 1 383 ? -0.641 4.883 -0.128 1.00 90.25 383 CYS A CA 1
ATOM 3119 C C . CYS A 1 383 ? -0.397 5.469 -1.521 1.00 90.25 383 CYS A C 1
ATOM 3121 O O . CYS A 1 383 ? 0.660 5.224 -2.104 1.00 90.25 383 CYS A O 1
ATOM 3123 N N . ILE A 1 384 ? -1.352 6.225 -2.073 1.00 89.06 384 ILE A N 1
ATOM 3124 C CA . ILE A 1 384 ? -1.208 6.767 -3.432 1.00 89.06 384 ILE A CA 1
ATOM 3125 C C . ILE A 1 384 ? -0.172 7.899 -3.481 1.00 89.06 384 ILE A C 1
ATOM 3127 O O . ILE A 1 384 ? 0.549 8.040 -4.466 1.00 89.06 384 ILE A O 1
ATOM 3131 N N . THR A 1 385 ? -0.043 8.671 -2.395 1.00 88.88 385 THR A N 1
ATOM 3132 C CA . THR A 1 385 ? 0.860 9.832 -2.327 1.00 88.88 385 THR A CA 1
ATOM 3133 C C . THR A 1 385 ? 2.344 9.515 -2.580 1.00 88.88 385 THR A C 1
ATOM 3135 O O . THR A 1 385 ? 2.929 10.188 -3.432 1.00 88.88 385 THR A O 1
ATOM 3138 N N . PRO A 1 386 ? 2.986 8.504 -1.952 1.00 90.38 386 PRO A N 1
ATOM 3139 C CA . PRO A 1 386 ? 4.387 8.194 -2.224 1.00 90.38 386 PRO A CA 1
ATOM 3140 C C . PRO A 1 386 ? 4.606 7.641 -3.634 1.00 90.38 386 PRO A C 1
ATOM 3142 O O . PRO A 1 386 ? 5.627 7.948 -4.239 1.00 90.38 386 PRO A O 1
ATOM 3145 N N . ILE A 1 387 ? 3.667 6.869 -4.191 1.00 91.69 387 ILE A N 1
ATOM 3146 C CA . ILE A 1 387 ? 3.797 6.351 -5.563 1.00 91.69 387 ILE A CA 1
ATOM 3147 C C . ILE A 1 387 ? 3.714 7.493 -6.572 1.00 91.69 387 ILE A C 1
ATOM 3149 O O . ILE A 1 387 ? 4.555 7.578 -7.465 1.00 91.69 387 ILE A O 1
ATOM 3153 N N . MET A 1 388 ? 2.769 8.417 -6.390 1.00 90.06 388 MET A N 1
ATOM 3154 C CA . MET A 1 388 ? 2.691 9.625 -7.213 1.00 90.06 388 MET A CA 1
ATOM 3155 C C . MET A 1 388 ? 3.977 10.452 -7.119 1.00 90.06 388 MET A C 1
ATOM 3157 O O . MET A 1 388 ? 4.492 10.900 -8.141 1.00 90.06 388 MET A O 1
ATOM 3161 N N . TYR A 1 389 ? 4.542 10.599 -5.916 1.00 91.19 389 TYR A N 1
ATOM 3162 C CA . TYR A 1 389 ? 5.824 11.278 -5.727 1.00 91.19 389 TYR A CA 1
ATOM 3163 C C . TYR A 1 389 ? 6.979 10.576 -6.460 1.00 91.19 389 TYR A C 1
ATOM 3165 O O . TYR A 1 389 ? 7.790 11.248 -7.094 1.00 91.19 389 TYR A O 1
ATOM 3173 N N . VAL A 1 390 ? 7.050 9.241 -6.414 1.00 91.06 390 VAL A N 1
ATOM 3174 C CA . VAL A 1 390 ? 8.081 8.459 -7.119 1.00 91.06 390 VAL A CA 1
ATOM 3175 C C . VAL A 1 390 ? 7.968 8.637 -8.632 1.00 91.06 390 VAL A C 1
ATOM 3177 O O . VAL A 1 390 ? 8.973 8.909 -9.281 1.00 91.06 390 VAL A O 1
ATOM 3180 N N . VAL A 1 391 ? 6.757 8.550 -9.188 1.00 90.81 391 VAL A N 1
ATOM 3181 C CA . VAL A 1 391 ? 6.524 8.698 -10.635 1.00 90.81 391 VAL A CA 1
ATOM 3182 C C . VAL A 1 391 ? 6.846 10.116 -11.131 1.00 90.81 391 VAL A C 1
ATOM 3184 O O . VAL A 1 391 ? 7.327 10.274 -12.255 1.00 90.81 391 VAL A O 1
ATOM 3187 N N . TRP A 1 392 ? 6.595 11.138 -10.305 1.00 88.81 392 TRP A N 1
ATOM 3188 C CA . TRP A 1 392 ? 6.760 12.547 -10.675 1.00 88.81 392 TRP A CA 1
ATOM 3189 C C . TRP A 1 392 ? 8.178 13.088 -10.454 1.00 88.81 392 TRP A C 1
ATOM 3191 O O . TRP A 1 392 ? 8.695 13.825 -11.289 1.00 88.81 392 TRP A O 1
ATOM 3201 N N . SER A 1 393 ? 8.806 12.744 -9.329 1.00 88.81 393 SER A N 1
ATOM 3202 C CA . SER A 1 393 ? 10.000 13.450 -8.839 1.00 88.81 393 SER A CA 1
ATOM 3203 C C . SER A 1 393 ? 11.270 12.604 -8.842 1.00 88.81 393 SER A C 1
ATOM 3205 O O . SER A 1 393 ? 12.367 13.159 -8.798 1.00 88.81 393 SER A O 1
ATOM 3207 N N . MET A 1 394 ? 11.158 11.272 -8.844 1.00 88.69 394 MET A N 1
ATOM 3208 C CA . MET A 1 394 ? 12.316 10.387 -8.722 1.00 88.69 394 MET A CA 1
ATOM 3209 C C . MET A 1 394 ? 12.790 9.914 -10.097 1.00 88.69 394 MET A C 1
ATOM 3211 O O . MET A 1 394 ? 12.005 9.412 -10.901 1.00 88.69 394 MET A O 1
ATOM 3215 N N . SER A 1 395 ? 14.092 10.039 -10.363 1.00 87.00 395 SER A N 1
ATOM 3216 C CA . SER A 1 395 ? 14.682 9.504 -11.588 1.00 87.00 395 SER A CA 1
ATOM 3217 C C . SER A 1 395 ? 14.777 7.973 -11.513 1.00 87.00 395 SER A C 1
ATOM 3219 O O . SER A 1 395 ? 15.227 7.428 -10.497 1.00 87.00 395 SER A O 1
ATOM 3221 N N . PRO A 1 396 ? 14.343 7.244 -12.558 1.00 88.50 396 PRO A N 1
ATOM 3222 C CA . PRO A 1 396 ? 14.404 5.793 -12.570 1.00 88.50 396 PRO A CA 1
ATOM 3223 C C . PRO A 1 396 ? 15.856 5.309 -12.668 1.00 88.50 396 PRO A C 1
ATOM 3225 O O . PRO A 1 396 ? 16.739 6.000 -13.188 1.00 88.50 396 PRO A O 1
ATOM 3228 N N . SER A 1 397 ? 16.102 4.083 -12.198 1.00 86.06 397 SER A N 1
ATOM 3229 C CA . SER A 1 397 ? 17.395 3.429 -12.400 1.00 86.06 397 SER A CA 1
ATOM 3230 C C . SER A 1 397 ? 17.686 3.301 -13.895 1.00 86.06 397 SER A C 1
ATOM 3232 O O . SER A 1 397 ? 16.845 2.860 -14.676 1.00 86.06 397 SER A O 1
ATOM 3234 N N . LYS A 1 398 ? 18.898 3.688 -14.296 1.00 83.19 398 LYS A N 1
ATOM 3235 C CA . LYS A 1 398 ? 19.366 3.539 -15.679 1.00 83.19 398 LYS A CA 1
ATOM 3236 C C . LYS A 1 398 ? 19.889 2.126 -15.957 1.00 83.19 398 LYS A C 1
ATOM 3238 O O . LYS A 1 398 ? 19.976 1.746 -17.114 1.00 83.19 398 LYS A O 1
ATOM 3243 N N . GLY A 1 399 ? 20.232 1.356 -14.918 1.00 76.44 399 GLY A N 1
ATOM 3244 C CA . GLY A 1 399 ? 20.769 -0.002 -15.053 1.00 76.44 399 GLY A CA 1
ATOM 3245 C C . GLY A 1 399 ? 19.694 -1.080 -15.202 1.00 76.44 399 GLY A C 1
ATOM 3246 O O . GLY A 1 399 ? 19.886 -2.027 -15.965 1.00 76.44 399 GLY A O 1
ATOM 3247 N N . CYS A 1 400 ? 18.552 -0.922 -14.528 1.00 81.06 400 CYS A N 1
ATOM 3248 C CA . CYS A 1 400 ? 17.488 -1.924 -14.455 1.00 81.06 400 CYS A CA 1
ATOM 3249 C C . CYS A 1 400 ? 16.086 -1.287 -14.422 1.00 81.06 400 CYS A C 1
ATOM 3251 O O . CYS A 1 400 ? 15.920 -0.130 -14.033 1.00 81.06 400 CYS A O 1
ATOM 3253 N N . GLY A 1 401 ? 15.072 -2.064 -14.810 1.00 86.62 401 GLY A N 1
ATOM 3254 C CA . GLY A 1 401 ? 13.671 -1.646 -14.816 1.00 86.62 401 GLY A CA 1
ATOM 3255 C C . GLY A 1 401 ? 13.163 -1.040 -16.139 1.00 86.62 401 GLY A C 1
ATOM 3256 O O . GLY A 1 401 ? 13.949 -0.689 -17.026 1.00 86.62 401 GLY A O 1
ATOM 3257 N N . PRO A 1 402 ? 11.832 -0.896 -16.277 1.00 87.31 402 PRO A N 1
ATOM 3258 C CA . PRO A 1 402 ? 11.166 -0.501 -17.516 1.00 87.31 402 PRO A CA 1
ATOM 3259 C C . PRO A 1 402 ? 11.459 0.949 -17.912 1.00 87.31 402 PRO A C 1
ATOM 3261 O O . PRO A 1 402 ? 11.702 1.236 -19.079 1.00 87.31 402 PRO A O 1
ATOM 3264 N N . PHE A 1 403 ? 11.503 1.878 -16.954 1.00 89.69 403 PHE A N 1
ATOM 3265 C CA . PHE A 1 403 ? 11.624 3.315 -17.242 1.00 89.69 403 PHE A CA 1
ATOM 3266 C C . PHE A 1 403 ? 13.059 3.794 -17.532 1.00 89.69 403 PHE A C 1
ATOM 3268 O O . PHE A 1 403 ? 13.295 4.997 -17.607 1.00 89.69 403 PHE A O 1
ATOM 3275 N N . ARG A 1 404 ? 14.030 2.888 -17.713 1.00 83.38 404 ARG A N 1
ATOM 3276 C CA . ARG A 1 404 ? 15.465 3.216 -17.853 1.00 83.38 404 ARG A CA 1
ATOM 3277 C C . ARG A 1 404 ? 15.793 4.216 -18.971 1.00 83.38 404 ARG A C 1
ATOM 3279 O O . ARG A 1 404 ? 16.747 4.984 -18.852 1.00 83.38 404 ARG A O 1
ATOM 3286 N N . SER A 1 405 ? 14.986 4.235 -20.031 1.00 83.19 405 SER A N 1
ATOM 3287 C CA . SER A 1 405 ? 15.177 5.087 -21.213 1.00 83.19 405 SER A CA 1
ATOM 3288 C C . SER A 1 405 ? 14.661 6.526 -21.039 1.00 83.19 405 SER A C 1
ATOM 3290 O O . SER A 1 405 ? 14.924 7.365 -21.900 1.00 83.19 405 SER A O 1
ATOM 3292 N N . TYR A 1 406 ? 13.992 6.831 -19.922 1.00 85.31 406 TYR A N 1
ATOM 3293 C CA . TYR A 1 406 ? 13.400 8.137 -19.600 1.00 85.31 406 TYR A CA 1
ATOM 3294 C C . TYR A 1 406 ? 14.078 8.771 -18.383 1.00 85.31 406 TYR A C 1
ATOM 3296 O O . TYR A 1 406 ? 14.632 8.057 -17.542 1.00 85.31 406 TYR A O 1
ATOM 3304 N N . ASP A 1 407 ? 14.086 10.102 -18.281 1.00 86.75 407 ASP A N 1
ATOM 3305 C CA . ASP A 1 407 ? 14.647 10.792 -17.106 1.00 86.75 407 ASP A CA 1
ATOM 3306 C C . ASP A 1 407 ? 13.659 10.844 -15.944 1.00 86.75 407 ASP A C 1
ATOM 3308 O O . ASP A 1 407 ? 14.075 10.750 -14.787 1.00 86.75 407 ASP A O 1
ATOM 3312 N N . PHE A 1 408 ? 12.365 10.858 -16.259 1.00 90.06 408 PHE A N 1
ATOM 3313 C CA . PHE A 1 408 ? 11.278 10.679 -15.304 1.00 90.06 408 PHE A CA 1
ATOM 3314 C C . PHE A 1 408 ? 10.247 9.682 -15.831 1.00 90.06 408 PHE A C 1
ATOM 3316 O O . PHE A 1 408 ? 10.021 9.568 -17.033 1.00 90.06 408 PHE A O 1
ATOM 3323 N N . MET A 1 409 ? 9.581 8.958 -14.929 1.00 91.19 409 MET A N 1
ATOM 3324 C CA . MET A 1 409 ? 8.636 7.904 -15.323 1.00 91.19 409 MET A CA 1
ATOM 3325 C C . MET A 1 409 ? 7.422 8.470 -16.083 1.00 91.19 409 MET A C 1
ATOM 3327 O O . MET A 1 409 ? 6.964 7.863 -17.051 1.00 91.19 409 MET A O 1
ATOM 3331 N N . TYR A 1 410 ? 6.935 9.659 -15.706 1.00 89.00 410 TYR A N 1
ATOM 3332 C CA . TYR A 1 410 ? 5.783 10.301 -16.355 1.00 89.00 410 TYR A CA 1
ATOM 3333 C C . TYR A 1 410 ? 6.028 10.701 -17.823 1.00 89.00 410 TYR A C 1
ATOM 3335 O O . TYR A 1 410 ? 5.065 10.844 -18.579 1.00 89.00 410 TYR A O 1
ATOM 3343 N N . GLU A 1 411 ? 7.286 10.842 -18.261 1.00 88.81 411 GLU A N 1
ATOM 3344 C CA . GLU A 1 411 ? 7.623 11.212 -19.646 1.00 88.81 411 GLU A CA 1
ATOM 3345 C C . GLU A 1 411 ? 7.096 10.189 -20.653 1.00 88.81 411 GLU A C 1
ATOM 3347 O O . GLU A 1 411 ? 6.732 10.546 -21.768 1.00 88.81 411 GLU A O 1
ATOM 3352 N N . THR A 1 412 ? 6.988 8.919 -20.252 1.00 88.38 412 THR A N 1
ATOM 3353 C CA . THR A 1 412 ? 6.376 7.877 -21.085 1.00 88.38 412 THR A CA 1
ATOM 3354 C C . THR A 1 412 ? 4.917 8.201 -21.420 1.00 88.38 412 THR A C 1
ATOM 3356 O O . THR A 1 412 ? 4.474 7.993 -22.553 1.00 88.38 412 THR A O 1
ATOM 3359 N N . LEU A 1 413 ? 4.167 8.723 -20.446 1.00 88.25 413 LEU A N 1
ATOM 3360 C CA . LEU A 1 413 ? 2.769 9.099 -20.631 1.00 88.25 413 LEU A CA 1
ATOM 3361 C C . LEU A 1 413 ? 2.662 10.354 -21.504 1.00 88.25 413 LEU A C 1
ATOM 3363 O O . LEU A 1 413 ? 1.916 10.345 -22.478 1.00 88.25 413 LEU A O 1
ATOM 3367 N N . SER A 1 414 ? 3.457 11.389 -21.212 1.00 86.31 414 SER A N 1
ATOM 3368 C CA . SER A 1 414 ? 3.484 12.632 -22.000 1.00 86.31 414 SER A CA 1
ATOM 3369 C C . SER A 1 414 ? 3.890 12.379 -23.457 1.00 86.31 414 SER A C 1
ATOM 3371 O O . SER A 1 414 ? 3.184 12.802 -24.368 1.00 86.31 414 SER A O 1
ATOM 3373 N N . ALA A 1 415 ? 4.943 11.594 -23.702 1.00 85.38 415 ALA A N 1
ATOM 3374 C CA . ALA A 1 415 ? 5.374 11.239 -25.054 1.00 85.38 415 ALA A CA 1
ATOM 3375 C C . ALA A 1 415 ? 4.288 10.490 -25.842 1.00 85.38 415 ALA A C 1
ATOM 3377 O O . ALA A 1 415 ? 4.159 10.669 -27.051 1.00 85.38 415 ALA A O 1
ATOM 3378 N N . THR A 1 416 ? 3.491 9.663 -25.159 1.00 86.75 416 THR A N 1
ATOM 3379 C CA . THR A 1 416 ? 2.369 8.958 -25.788 1.00 86.75 416 THR A CA 1
ATOM 3380 C C . THR A 1 416 ? 1.215 9.912 -26.101 1.00 86.75 416 THR A C 1
ATOM 3382 O O . THR A 1 416 ? 0.652 9.830 -27.189 1.00 86.75 416 THR A O 1
ATOM 3385 N N . ILE A 1 417 ? 0.883 10.838 -25.198 1.00 87.56 417 ILE A N 1
ATOM 3386 C CA . ILE A 1 417 ? -0.184 11.829 -25.413 1.00 87.56 417 ILE A CA 1
ATOM 3387 C C . ILE A 1 417 ? 0.145 12.732 -26.609 1.00 87.56 417 ILE A C 1
ATOM 3389 O O . ILE A 1 417 ? -0.709 12.921 -27.468 1.00 87.56 417 ILE A O 1
ATOM 3393 N N . HIS A 1 418 ? 1.395 13.184 -26.741 1.00 86.62 418 HIS A N 1
ATOM 3394 C CA . HIS A 1 418 ? 1.841 13.982 -27.893 1.00 86.62 418 HIS A CA 1
ATOM 3395 C C . HIS A 1 418 ? 1.870 13.205 -29.219 1.00 86.62 418 HIS A C 1
ATOM 3397 O O . HIS A 1 418 ? 1.963 13.798 -30.289 1.00 86.62 418 HIS A O 1
ATOM 3403 N N . SER A 1 419 ? 1.815 11.869 -29.175 1.00 86.56 419 SER A N 1
ATOM 3404 C CA . SER A 1 419 ? 1.715 11.041 -30.385 1.00 86.56 419 SER A CA 1
ATOM 3405 C C . SER A 1 419 ? 0.278 10.890 -30.903 1.00 86.56 419 SER A C 1
ATOM 3407 O O . SER A 1 419 ? 0.064 10.330 -31.980 1.00 86.56 419 SER A O 1
ATOM 3409 N N . TRP A 1 420 ? -0.719 11.338 -30.133 1.00 88.31 420 TRP A N 1
ATOM 3410 C CA . TRP A 1 420 ? -2.129 11.205 -30.483 1.00 88.31 420 TRP A CA 1
ATOM 3411 C C . TRP A 1 420 ? -2.580 12.224 -31.539 1.00 88.31 420 TRP A C 1
ATOM 3413 O O . TRP A 1 420 ? -1.927 13.241 -31.757 1.00 88.31 420 TRP A O 1
ATOM 3423 N N . PRO A 1 421 ? -3.724 11.980 -32.210 1.00 91.75 421 PRO A N 1
ATOM 3424 C CA . PRO A 1 421 ? -4.333 12.981 -33.076 1.00 91.75 421 PRO A CA 1
ATOM 3425 C C . PRO A 1 421 ? -4.592 14.300 -32.319 1.00 91.75 421 PRO A C 1
ATOM 3427 O O . PRO A 1 421 ? -5.001 14.242 -31.155 1.00 91.75 421 PRO A O 1
ATOM 3430 N N . PRO A 1 422 ? -4.492 15.475 -32.975 1.00 89.31 422 PRO A N 1
ATOM 3431 C CA . PRO A 1 422 ? -4.565 16.781 -32.302 1.00 89.31 422 PRO A CA 1
ATOM 3432 C C . PRO A 1 422 ? -5.828 16.998 -31.455 1.00 89.31 422 PRO A C 1
ATOM 3434 O O . PRO A 1 422 ? -5.808 17.689 -30.441 1.00 89.31 422 PRO A O 1
ATOM 3437 N N . TRP A 1 423 ? -6.950 16.388 -31.856 1.00 88.81 423 TRP A N 1
ATOM 3438 C CA . TRP A 1 423 ? -8.211 16.488 -31.120 1.00 88.81 423 TRP A CA 1
ATOM 3439 C C . TRP A 1 423 ? -8.193 15.724 -29.785 1.00 88.81 423 TRP A C 1
ATOM 3441 O O . TRP A 1 423 ? -8.865 16.139 -28.847 1.00 88.81 423 TRP A O 1
ATOM 3451 N N . MET A 1 424 ? -7.432 14.628 -29.680 1.00 86.62 424 MET A N 1
ATOM 3452 C CA . MET A 1 424 ? -7.268 13.860 -28.438 1.00 86.62 424 MET A CA 1
ATOM 3453 C C . MET A 1 424 ? -6.237 14.499 -27.514 1.00 86.62 424 MET A C 1
ATOM 3455 O O . MET A 1 424 ? -6.459 14.547 -26.306 1.00 86.62 424 MET A O 1
ATOM 3459 N N . GLU A 1 425 ? -5.142 15.008 -28.081 1.00 87.88 425 GLU A N 1
ATOM 3460 C CA . GLU A 1 425 ? -4.127 15.768 -27.347 1.00 87.88 425 GLU A CA 1
ATOM 3461 C C . GLU A 1 425 ? -4.762 16.988 -26.662 1.00 87.88 425 GLU A C 1
ATOM 3463 O O . GLU A 1 425 ? -4.659 17.130 -25.447 1.00 87.88 425 GLU A O 1
ATOM 3468 N N . GLY A 1 426 ? -5.559 17.779 -27.393 1.00 83.06 426 GLY A N 1
ATOM 3469 C CA . GLY A 1 426 ? -6.252 18.939 -26.823 1.00 83.06 426 GLY A CA 1
ATOM 3470 C C . GLY A 1 426 ? -7.228 18.602 -25.685 1.00 83.06 426 GLY A C 1
ATOM 3471 O O . GLY A 1 426 ? -7.379 19.391 -24.753 1.00 83.06 426 GLY A O 1
ATOM 3472 N N . ILE A 1 427 ? -7.870 17.426 -25.714 1.00 84.44 427 ILE A N 1
ATOM 3473 C CA . ILE A 1 427 ? -8.720 16.955 -24.604 1.00 84.44 427 ILE A CA 1
ATOM 3474 C C . ILE A 1 427 ? -7.862 16.576 -23.394 1.00 84.44 427 ILE A C 1
ATOM 3476 O O . ILE A 1 427 ? -8.205 16.933 -22.266 1.00 84.44 427 ILE A O 1
ATOM 3480 N N . ALA A 1 428 ? -6.761 15.855 -23.613 1.00 83.25 428 ALA A N 1
ATOM 3481 C CA . ALA A 1 428 ? -5.856 15.450 -22.543 1.00 83.25 428 ALA A CA 1
ATOM 3482 C C . ALA A 1 428 ? -5.225 16.670 -21.853 1.00 83.25 428 ALA A C 1
ATOM 3484 O O . ALA A 1 428 ? -5.246 16.750 -20.624 1.00 83.25 428 ALA A O 1
ATOM 3485 N N . ASP A 1 429 ? -4.770 17.655 -22.627 1.00 82.50 429 ASP A N 1
ATOM 3486 C CA . ASP A 1 429 ? -4.199 18.903 -22.117 1.00 82.50 429 ASP A CA 1
ATOM 3487 C C . ASP A 1 429 ? -5.236 19.751 -21.373 1.00 82.50 429 ASP A C 1
ATOM 3489 O O . ASP A 1 429 ? -4.939 20.342 -20.332 1.00 82.50 429 ASP A O 1
ATOM 3493 N N . PHE A 1 430 ? -6.485 19.775 -21.850 1.00 83.75 430 PHE A N 1
ATOM 3494 C CA . PHE A 1 430 ? -7.578 20.443 -21.147 1.00 83.75 430 PHE A CA 1
ATOM 3495 C C . PHE A 1 430 ? -7.873 19.791 -19.789 1.00 83.75 430 PHE A C 1
ATOM 3497 O O . PHE A 1 430 ? -8.012 20.498 -18.792 1.00 83.75 430 PHE A O 1
ATOM 3504 N N . LEU A 1 431 ? -7.927 18.456 -19.725 1.00 80.81 431 LEU A N 1
ATOM 3505 C CA . LEU A 1 431 ? -8.143 17.718 -18.474 1.00 80.81 431 LEU A CA 1
ATOM 3506 C C . LEU A 1 431 ? -6.967 17.869 -17.498 1.00 80.81 431 LEU A C 1
ATOM 3508 O O . LEU A 1 431 ? -7.183 17.964 -16.290 1.00 80.81 431 LEU A O 1
ATOM 3512 N N . ALA A 1 432 ? -5.736 17.914 -18.011 1.00 77.88 432 ALA A N 1
ATOM 3513 C CA . ALA A 1 432 ? -4.528 18.137 -17.219 1.00 77.88 432 ALA A CA 1
ATOM 3514 C C . ALA A 1 432 ? -4.361 19.602 -16.770 1.00 77.88 432 ALA A C 1
ATOM 3516 O O . ALA A 1 432 ? -3.566 19.893 -15.874 1.00 77.88 432 ALA A O 1
ATOM 3517 N N . SER A 1 433 ? -5.113 20.533 -17.363 1.00 84.62 433 SER A N 1
ATOM 3518 C CA . SER A 1 433 ? -5.045 21.951 -17.028 1.00 84.62 433 SER A CA 1
ATOM 3519 C C . SER A 1 433 ? -5.512 22.231 -15.598 1.00 84.62 433 SER A C 1
ATOM 3521 O O . SER A 1 433 ? -6.487 21.665 -15.085 1.00 84.62 433 SER A O 1
ATOM 3523 N N . THR A 1 434 ? -4.856 23.203 -14.964 1.00 72.50 434 THR A N 1
ATOM 3524 C CA . THR A 1 434 ? -5.255 23.749 -13.660 1.00 72.50 434 THR A CA 1
ATOM 3525 C C . THR A 1 434 ? -6.668 24.336 -13.696 1.00 72.50 434 THR A C 1
ATOM 3527 O O . THR A 1 434 ? -7.380 24.271 -12.695 1.00 72.50 434 THR A O 1
ATOM 3530 N N . ALA A 1 435 ? -7.108 24.829 -14.860 1.00 75.88 435 ALA A N 1
ATOM 3531 C CA . ALA A 1 435 ? -8.446 25.376 -15.073 1.00 75.88 435 ALA A CA 1
ATOM 3532 C C . ALA A 1 435 ? -9.562 24.322 -14.957 1.00 75.88 435 ALA A C 1
ATOM 3534 O O . ALA A 1 435 ? -10.667 24.661 -14.544 1.00 75.88 435 ALA A O 1
ATOM 3535 N N . PHE A 1 436 ? -9.280 23.056 -15.284 1.00 78.75 436 PHE A N 1
ATOM 3536 C CA . PHE A 1 436 ? -10.222 21.947 -15.108 1.00 78.75 436 PHE A CA 1
ATOM 3537 C C . PHE A 1 436 ? -10.072 21.290 -13.730 1.00 78.75 436 PHE A C 1
ATOM 3539 O O . PHE A 1 436 ? -11.063 20.991 -13.061 1.00 78.75 436 PHE A O 1
ATOM 3546 N N . SER A 1 437 ? -8.828 21.116 -13.276 1.00 71.56 437 SER A N 1
ATOM 3547 C CA . SER A 1 437 ? -8.525 20.426 -12.020 1.00 71.56 437 SER A CA 1
ATOM 3548 C C . SER A 1 437 ? -9.098 21.151 -10.797 1.00 71.56 437 SER A C 1
ATOM 3550 O O . SER A 1 437 ? -9.706 20.511 -9.943 1.00 71.56 437 SER A O 1
ATOM 3552 N N . ILE A 1 438 ? -8.963 22.480 -10.707 1.00 75.69 438 ILE A N 1
ATOM 3553 C CA . ILE A 1 438 ? -9.399 23.240 -9.521 1.00 75.69 438 ILE A CA 1
ATOM 3554 C C . ILE A 1 438 ? -10.926 23.134 -9.304 1.00 75.69 438 ILE A C 1
ATOM 3556 O O . ILE A 1 438 ? -11.321 22.707 -8.217 1.00 75.69 438 ILE A O 1
ATOM 3560 N N . PRO A 1 439 ? -11.796 23.410 -10.301 1.00 72.88 439 PRO A N 1
ATOM 3561 C CA . PRO A 1 439 ? -13.241 23.230 -10.152 1.00 72.88 439 PRO A CA 1
ATOM 3562 C C . PRO A 1 439 ? -13.649 21.783 -9.856 1.00 72.88 439 PRO A C 1
ATOM 3564 O O . PRO A 1 439 ? -14.518 21.549 -9.013 1.00 72.88 439 PRO A O 1
ATOM 3567 N N . ALA A 1 440 ? -13.015 20.805 -10.511 1.00 69.00 440 ALA A N 1
ATOM 3568 C CA . ALA A 1 440 ? -13.305 19.389 -10.299 1.00 69.00 440 ALA A CA 1
ATOM 3569 C C . ALA A 1 440 ? -13.007 18.962 -8.853 1.00 69.00 440 ALA A C 1
ATOM 3571 O O . ALA A 1 440 ? -13.844 18.329 -8.216 1.00 69.00 440 ALA A O 1
ATOM 3572 N N . PHE A 1 441 ? -11.871 19.378 -8.286 1.00 67.00 441 PHE A N 1
ATOM 3573 C CA . PHE A 1 441 ? -11.554 19.105 -6.883 1.00 67.00 441 PHE A CA 1
ATOM 3574 C C . PHE A 1 441 ? -12.499 19.825 -5.917 1.00 67.00 441 PHE A C 1
ATOM 3576 O O . PHE A 1 441 ? -12.908 19.227 -4.929 1.00 67.00 441 PHE A O 1
ATOM 3583 N N . THR A 1 442 ? -12.900 21.067 -6.206 1.00 68.06 442 THR A N 1
ATOM 3584 C CA . THR A 1 442 ? -13.836 21.816 -5.341 1.00 68.06 442 THR A CA 1
ATOM 3585 C C . THR A 1 442 ? -15.283 21.335 -5.408 1.00 68.06 442 THR A C 1
ATOM 3587 O O . THR A 1 442 ? -16.057 21.643 -4.513 1.00 68.06 442 THR A O 1
ATOM 3590 N N . THR A 1 443 ? -15.671 20.624 -6.467 1.00 64.25 443 THR A N 1
ATOM 3591 C CA . THR A 1 443 ? -17.024 20.054 -6.612 1.00 64.25 443 THR A CA 1
ATOM 3592 C C . THR A 1 443 ? -17.109 18.614 -6.105 1.00 64.25 443 THR A C 1
ATOM 3594 O O . THR A 1 443 ? -18.204 18.139 -5.809 1.00 64.25 443 THR A O 1
ATOM 3597 N N . LEU A 1 444 ? -15.968 17.922 -6.003 1.00 48.12 444 LEU A N 1
ATOM 3598 C CA . LEU A 1 444 ? -15.843 16.577 -5.431 1.00 48.12 444 LEU A CA 1
ATOM 3599 C C . LEU A 1 444 ? -15.531 16.567 -3.923 1.00 48.12 444 LEU A C 1
ATOM 3601 O O . LEU A 1 444 ? -15.752 15.532 -3.290 1.00 48.12 444 LEU A O 1
ATOM 3605 N N . ALA A 1 445 ? -15.001 17.663 -3.372 1.00 40.28 445 ALA A N 1
ATOM 3606 C CA . ALA A 1 445 ? -14.793 17.877 -1.935 1.00 40.28 445 ALA A CA 1
ATOM 3607 C C . ALA A 1 445 ? -16.055 18.444 -1.275 1.00 40.28 445 ALA A C 1
ATOM 3609 O O . ALA A 1 445 ? -16.342 18.023 -0.130 1.00 40.28 445 ALA A O 1
#